Protein 4GWG (pdb70)

Foldseek 3Di:
DQFAAEEEDPDLLRLQLCLLLQVLPGEYEYQYPPRVVQVVSCVPVVPPTNYHYDRDLLRRLVNHDPLYHYEYADDEDPVVVVVVVVCLVNHDQRREYEYAYLYDLVVQLVCLVVVVVSRYHYKYKHWFQPNVCSNQAIQIQIEGGCSCCVSCVVSNQSSHFAPPVGGGNDDYFKHGSRNSVLNLLLQLLVLLLLLLVVLLVLCCCQAVVDALLRVLVLLVVLLVDQFVALSSPVSSVQSVDADPVRHRDPVVDQQAQDLDDSSVVNVVLCVVLVFCLQSSVLSNVVNVVSNCPVVVVVVVVPDDDADHDDDDSVLLNVLSSLLSVLLSLLNVQRSVLSSVSVCVVVVMDGPQLSSLSSCAGSHNGHGVNSNVSSVQCVVPVPDNTSCPRPVNVVSCVVNVVSLVVNVVRCNNSVRDDSSSVSSVVVVVVVPDPDDPCVVVQVVCLAPPVPFDDDPVGPPDGDHDPPD

B-factor: mean 16.36, std 8.29, range [5.84, 52.96]

Secondary structure (DSSP, 8-state):
--BSEEEE--SHHHHHHHHHHHHTT--EEEE-SSTHHHHHHHHTTTTTSS-EE-SSHHHHHHTBPSSPEEEE-S-SSHHHHHHHHHHGGG--TT-EEEE-S---HHHHHHHHHHHHHTT-EEEEEEEESHHHHHHH--EEEEEE-GGGHHHHHHHHHHHS-B-TTS-BSB---EETTHHHHHHHHHHHHHHHHHHHHHHHHHHHHHTS---HHHHHHHHHHHTTTTT-BHHHHHHHHHHH-B-TTSSBSGGGS-----SS-TTHHHHHHHHHHT---HHHHHHHHHHHHHH-HHHHHHHHTT--------S-HHHHHHHHHHHHHHHHHHHHHHHHHHHHHHHHHHT----HHHHHHHTSTT-TT-BHHHHHHHHHHHH-TT-S-GGGSHHHHHHHHHHHHHHHHHHHHHHHHT---HHHHHHHHHHHHHT-S--THHHHHHHHHHHH---EEETTEEEEEE-----

Sequence (467 aa):
AQADIALIGLAVMMGQNLLILNMNDHGFVVCAFNRTVSKVDDDFLANEAKGTKVVGAQSLKEMVSKLKKPRRIILLLVKAGQAVDDFIEKLVPLLDTGDIIIDGGNSEYRDTTRRCRDDLKAKGILFVGSGVSGGEEGARYGPSLMPGGNKEAWPHIKKTIFQGIAAKVGTGEPCCDWVGDEGAGHFVKMMVHNGIEYGDMQLICEAYHLMKDVLGMAQDEMAQAFEDWNKTELDSFLIEITANILKFQDTDGKHLLPKIRDSAGQKGTGKWTAISALEYYGVPVTLIGEAVFARCLSSLKDERIQASKKLKGPFQFDGDKKSFLEDIRKALYASKIISYAQGFMLLRQAATEEFGWTLNYGGIALMWRGGCIIRSVFLGKIKDAFDRNPELQNLLLDDFFKSSAVENCQDDSWRRRAVSSTGVQAGIPMPCFTTALSFYDGYRHEMLPASLIQAQRDYFGAHTYELLAKPGQFIHTNWT

Nearest PDB structures (foldseek):
  4gwg-assembly1_A  TM=1.002E+00  e=3.495E-80  Homo sapiens
  2iz0-assembly1_B  TM=9.664E-01  e=1.465E-52  Lactococcus lactis
  7cb5-assembly1_B  TM=9.583E-01  e=9.323E-52  Staphylococcus aureus subsp. aureus str. Newman
  2zyg-assembly1_A  TM=9.544E-01  e=8.640E-50  Klebsiella pneumoniae
  3fwn-assembly1_B  TM=9.057E-01  e=1.732E-50  Escherichia coli K-12

Structure (mmCIF, N/CA/C/O backbone):
data_4GWG
#
_entry.id   4GWG
#
_cell.length_a   87.280
_cell.length_b   87.280
_cell.length_c   130.892
_cell.angle_alpha   90.00
_cell.angle_beta   90.00
_cell.angle_gamma   90.00
#
_symmetry.space_group_name_H-M   'P 43 21 2'
#
loop_
_entity.id
_entity.type
_entity.pdbx_description
1 polymer '6-phosphogluconate dehydrogenase, decarboxylating'
2 non-polymer '2-(N-MORPHOLINO)-ETHANESULFONIC ACID'
3 water water
#
loop_
_atom_site.group_PDB
_atom_site.id
_atom_site.type_symbol
_atom_site.label_atom_id
_atom_site.label_alt_id
_atom_site.label_comp_id
_atom_site.label_asym_id
_atom_site.label_entity_id
_atom_site.label_seq_id
_atom_site.pdbx_PDB_ins_code
_atom_site.Cartn_x
_atom_site.Cartn_y
_atom_site.Cartn_z
_atom_site.occupancy
_atom_site.B_iso_or_equiv
_atom_site.auth_seq_id
_atom_site.auth_comp_id
_atom_site.auth_asym_id
_atom_site.auth_atom_id
_atom_site.pdbx_PDB_model_num
ATOM 1 N N . ALA A 1 3 ? 26.915 -22.511 21.409 1.00 40.82 1 ALA A N 1
ATOM 2 C CA . ALA A 1 3 ? 27.240 -21.110 21.173 1.00 29.11 1 ALA A CA 1
ATOM 3 C C . ALA A 1 3 ? 28.698 -20.819 21.513 1.00 31.54 1 ALA A C 1
ATOM 4 O O . ALA A 1 3 ? 29.049 -20.652 22.682 1.00 34.29 1 ALA A O 1
ATOM 6 N N . GLN A 1 4 ? 29.541 -20.754 20.487 1.00 26.19 2 GLN A N 1
ATOM 7 C CA . GLN A 1 4 ? 30.969 -20.551 20.682 1.00 30.30 2 GLN A CA 1
ATOM 8 C C . GLN A 1 4 ? 31.494 -19.275 20.019 1.00 21.71 2 GLN A C 1
ATOM 9 O O . GLN A 1 4 ? 32.580 -18.802 20.352 1.00 23.44 2 GLN A O 1
ATOM 15 N N . ALA A 1 5 ? 30.731 -18.709 19.086 1.00 20.22 3 ALA A N 1
ATOM 16 C CA . ALA A 1 5 ? 31.184 -17.498 18.411 1.00 15.47 3 ALA A CA 1
ATOM 17 C C . ALA A 1 5 ? 30.831 -16.258 19.220 1.00 13.90 3 ALA A C 1
ATOM 18 O O . ALA A 1 5 ? 29.734 -16.143 19.777 1.00 15.53 3 ALA A O 1
ATOM 20 N N . ASP A 1 6 ? 31.772 -15.325 19.283 1.00 12.85 4 ASP A N 1
ATOM 21 C CA . ASP A 1 6 ? 31.568 -14.078 20.006 1.00 13.73 4 ASP A CA 1
ATOM 22 C C . ASP A 1 6 ? 30.680 -13.094 19.246 1.00 15.57 4 ASP A C 1
ATOM 23 O O . ASP A 1 6 ? 29.970 -12.292 19.843 1.00 14.08 4 ASP A O 1
ATOM 28 N N . ILE A 1 7 ? 30.726 -13.161 17.921 1.00 12.43 5 ILE A N 1
ATOM 29 C CA . ILE A 1 7 ? 30.078 -12.161 17.095 1.00 11.48 5 ILE A CA 1
ATOM 30 C C . ILE A 1 7 ? 29.989 -12.722 15.685 1.00 9.81 5 ILE A C 1
ATOM 31 O O . ILE A 1 7 ? 30.754 -13.623 15.321 1.00 10.20 5 ILE A O 1
ATOM 36 N N . ALA A 1 8 ? 29.032 -12.224 14.911 1.00 8.94 6 ALA A N 1
ATOM 37 C CA . ALA A 1 8 ? 28.894 -12.614 13.516 1.00 9.37 6 ALA A CA 1
ATOM 38 C C . ALA A 1 8 ? 29.022 -11.389 12.642 1.00 9.47 6 ALA A C 1
ATOM 39 O O . ALA A 1 8 ? 28.736 -10.268 13.075 1.00 9.65 6 ALA A O 1
ATOM 41 N N . LEU A 1 9 ? 29.449 -11.597 11.403 1.00 9.01 7 LEU A N 1
ATOM 42 C CA . LEU A 1 9 ? 29.405 -10.539 10.408 1.00 9.00 7 LEU A CA 1
ATOM 43 C C . LEU A 1 9 ? 28.840 -11.075 9.097 1.00 9.63 7 LEU A C 1
ATOM 44 O O . LEU A 1 9 ? 29.270 -12.128 8.612 1.00 10.06 7 LEU A O 1
ATOM 49 N N . ILE A 1 10 ? 27.863 -10.350 8.558 1.00 9.02 8 ILE A N 1
ATOM 50 C CA . ILE A 1 10 ? 27.210 -10.677 7.296 1.00 10.01 8 ILE A CA 1
ATOM 51 C C . ILE A 1 10 ? 27.692 -9.713 6.234 1.00 10.06 8 ILE A C 1
ATOM 52 O O . ILE A 1 10 ? 27.592 -8.498 6.399 1.00 10.56 8 ILE A O 1
ATOM 57 N N . GLY A 1 11 ? 28.220 -10.249 5.136 1.00 10.40 9 GLY A N 1
ATOM 58 C CA . GLY A 1 11 ? 28.648 -9.430 4.014 1.00 11.70 9 GLY A CA 1
ATOM 59 C C . GLY A 1 11 ? 30.137 -9.584 3.800 1.00 12.21 9 GLY A C 1
ATOM 60 O O . GLY A 1 11 ? 30.939 -8.900 4.434 1.00 13.47 9 GLY A O 1
ATOM 61 N N . LEU A 1 12 ? 30.517 -10.498 2.908 1.00 10.38 10 LEU A N 1
ATOM 62 C CA . LEU A 1 12 ? 31.920 -10.851 2.744 1.00 12.54 10 LEU A CA 1
ATOM 63 C C . LEU A 1 12 ? 32.597 -10.203 1.541 1.00 14.71 10 LEU A C 1
ATOM 64 O O . LEU A 1 12 ? 33.415 -10.831 0.866 1.00 16.13 10 LEU A O 1
ATOM 69 N N . ALA A 1 13 ? 32.260 -8.945 1.277 1.00 12.78 11 ALA A N 1
ATOM 70 C CA . ALA A 1 13 ? 33.094 -8.124 0.409 1.00 14.47 11 ALA A CA 1
ATOM 71 C C . ALA A 1 13 ? 34.364 -7.823 1.195 1.00 16.57 11 ALA A C 1
ATOM 72 O O . ALA A 1 13 ? 34.529 -8.286 2.318 1.00 14.03 11 ALA A O 1
ATOM 74 N N . VAL A 1 14 ? 35.270 -7.046 0.623 1.00 18.27 12 VAL A N 1
ATOM 75 C CA . VAL A 1 14 ? 36.575 -6.880 1.244 1.00 16.99 12 VAL A CA 1
ATOM 76 C C . VAL A 1 14 ? 36.502 -6.208 2.622 1.00 14.78 12 VAL A C 1
ATOM 77 O O . VAL A 1 14 ? 37.190 -6.623 3.551 1.00 16.18 12 VAL A O 1
ATOM 81 N N A MET A 1 15 ? 35.661 -5.186 2.749 0.39 17.98 13 MET A N 1
ATOM 82 N N B MET A 1 15 ? 35.667 -5.180 2.744 0.61 17.99 13 MET A N 1
ATOM 83 C CA A MET A 1 15 ? 35.503 -4.497 4.031 0.39 14.91 13 MET A CA 1
ATOM 84 C CA B MET A 1 15 ? 35.501 -4.502 4.028 0.61 14.89 13 MET A CA 1
ATOM 85 C C A MET A 1 15 ? 35.093 -5.463 5.147 0.39 14.97 13 MET A C 1
ATOM 86 C C B MET A 1 15 ? 35.124 -5.495 5.130 0.61 14.97 13 MET A C 1
ATOM 87 O O A MET A 1 15 ? 35.674 -5.454 6.231 0.39 13.09 13 MET A O 1
ATOM 88 O O B MET A 1 15 ? 35.758 -5.533 6.185 0.61 13.08 13 MET A O 1
ATOM 97 N N . GLY A 1 16 ? 34.094 -6.298 4.876 1.00 14.13 14 GLY A N 1
ATOM 98 C CA . GLY A 1 16 ? 33.644 -7.284 5.849 1.00 13.22 14 GLY A CA 1
ATOM 99 C C . GLY A 1 16 ? 34.691 -8.336 6.176 1.00 11.96 14 GLY A C 1
ATOM 100 O O . GLY A 1 16 ? 34.929 -8.660 7.345 1.00 11.29 14 GLY A O 1
ATOM 101 N N . GLN A 1 17 ? 35.332 -8.879 5.143 1.00 12.57 15 GLN A N 1
ATOM 102 C CA . GLN A 1 17 ? 36.400 -9.843 5.361 1.00 13.96 15 GLN A CA 1
ATOM 103 C C . GLN A 1 17 ? 37.487 -9.259 6.255 1.00 13.62 15 GLN A C 1
ATOM 104 O O . GLN A 1 17 ? 37.965 -9.897 7.186 1.00 13.65 15 GLN A O 1
ATOM 110 N N . ASN A 1 18 ? 37.878 -8.026 5.962 1.00 14.66 16 ASN A N 1
ATOM 111 C CA . ASN A 1 18 ? 38.950 -7.399 6.719 1.00 15.27 16 ASN A CA 1
ATOM 112 C C . ASN A 1 18 ? 38.582 -7.125 8.178 1.00 11.61 16 ASN A C 1
ATOM 113 O O . ASN A 1 18 ? 39.400 -7.317 9.076 1.00 13.48 16 ASN A O 1
ATOM 118 N N . LEU A 1 19 ? 37.353 -6.682 8.416 1.00 12.26 17 LEU A N 1
ATOM 119 C CA A LEU A 1 19 ? 36.883 -6.473 9.783 0.65 12.31 17 LEU A CA 1
ATOM 120 C CA B LEU A 1 19 ? 36.897 -6.473 9.781 0.35 12.31 17 LEU A CA 1
ATOM 121 C C . LEU A 1 19 ? 36.854 -7.798 10.539 1.00 12.02 17 LEU A C 1
ATOM 122 O O . LEU A 1 19 ? 37.220 -7.863 11.709 1.00 10.94 17 LEU A O 1
ATOM 131 N N . ILE A 1 20 ? 36.412 -8.857 9.862 1.00 10.97 18 ILE A N 1
ATOM 132 C CA . ILE A 1 20 ? 36.426 -10.182 10.477 1.00 11.46 18 ILE A CA 1
ATOM 133 C C . ILE A 1 20 ? 37.840 -10.604 10.883 1.00 12.29 18 ILE A C 1
ATOM 134 O O . ILE A 1 20 ? 38.059 -11.059 12.004 1.00 11.55 18 ILE A O 1
ATOM 139 N N . LEU A 1 21 ? 38.797 -10.439 9.975 1.00 12.10 19 LEU A N 1
ATOM 140 C CA . LEU A 1 21 ? 40.179 -10.801 10.282 1.00 14.04 19 LEU A CA 1
ATOM 141 C C . LEU A 1 21 ? 40.755 -9.953 11.416 1.00 14.56 19 LEU A C 1
ATOM 142 O O . LEU A 1 21 ? 41.485 -10.451 12.264 1.00 13.73 19 LEU A O 1
ATOM 147 N N . ASN A 1 22 ? 40.392 -8.673 11.445 1.00 13.03 20 ASN A N 1
ATOM 148 C CA . ASN A 1 22 ? 40.790 -7.795 12.539 1.00 14.38 20 ASN A CA 1
ATOM 149 C C . ASN A 1 22 ? 40.264 -8.334 13.872 1.00 12.14 20 ASN A C 1
ATOM 150 O O . ASN A 1 22 ? 41.005 -8.480 14.843 1.00 12.76 20 ASN A O 1
ATOM 155 N N . MET A 1 23 ? 38.972 -8.643 13.924 1.00 10.78 21 MET A N 1
ATOM 156 C CA . MET A 1 23 ? 38.401 -9.201 15.141 1.00 11.29 21 MET A CA 1
ATOM 157 C C . MET A 1 23 ? 39.083 -10.512 15.536 1.00 12.70 21 MET A C 1
ATOM 158 O O . MET A 1 23 ? 39.351 -10.752 16.717 1.00 13.33 21 MET A O 1
ATOM 163 N N . ASN A 1 24 ? 39.350 -11.352 14.541 1.00 13.07 22 ASN A N 1
ATOM 164 C CA . ASN A 1 24 ? 40.085 -12.592 14.774 1.00 14.86 22 ASN A CA 1
ATOM 165 C C . ASN A 1 24 ? 41.467 -12.349 15.390 1.00 17.57 22 ASN A C 1
ATOM 166 O O . ASN A 1 24 ? 41.842 -13.030 16.345 1.00 16.74 22 ASN A O 1
ATOM 171 N N . ASP A 1 25 ? 42.211 -11.381 14.846 1.00 14.86 23 ASP A N 1
ATOM 172 C CA . ASP A 1 25 ? 43.529 -11.020 15.377 1.00 17.55 23 ASP A CA 1
ATOM 173 C C . ASP A 1 25 ? 43.440 -10.712 16.861 1.00 19.60 23 ASP A C 1
ATOM 174 O O . ASP A 1 25 ? 44.356 -11.019 17.628 1.00 25.26 23 ASP A O 1
ATOM 179 N N . HIS A 1 26 ? 42.354 -10.054 17.254 1.00 14.60 24 HIS A N 1
ATOM 180 C CA . HIS A 1 26 ? 42.161 -9.637 18.636 1.00 14.09 24 HIS A CA 1
ATOM 181 C C . HIS A 1 26 ? 41.564 -10.707 19.533 1.00 15.50 24 HIS A C 1
ATOM 182 O O . HIS A 1 26 ? 41.162 -10.426 20.664 1.00 19.47 24 HIS A O 1
ATOM 189 N N . GLY A 1 27 ? 41.492 -11.933 19.023 1.00 16.21 25 GLY A N 1
ATOM 190 C CA . GLY A 1 27 ? 41.151 -13.073 19.851 1.00 19.53 25 GLY A CA 1
ATOM 191 C C . GLY A 1 27 ? 39.678 -13.422 19.912 1.00 16.04 25 GLY A C 1
ATOM 192 O O . GLY A 1 27 ? 39.270 -14.279 20.695 1.00 23.67 25 GLY A O 1
ATOM 193 N N . PHE A 1 28 ? 38.873 -12.759 19.087 1.00 15.41 26 PHE A N 1
ATOM 194 C CA . PHE A 1 28 ? 37.446 -13.038 19.060 1.00 16.09 26 PHE A CA 1
ATOM 195 C C . PHE A 1 28 ? 37.121 -14.096 18.019 1.00 13.30 26 PHE A C 1
ATOM 196 O O . PHE A 1 28 ? 37.716 -14.116 16.946 1.00 14.91 26 PHE A O 1
ATOM 204 N N . VAL A 1 29 ? 36.178 -14.975 18.352 1.00 13.58 27 VAL A N 1
ATOM 205 C CA . VAL A 1 29 ? 35.703 -15.988 17.417 1.00 14.57 27 VAL A CA 1
ATOM 206 C C . VAL A 1 29 ? 34.544 -15.392 16.622 1.00 10.47 27 VAL A C 1
ATOM 207 O O . VAL A 1 29 ? 33.513 -15.018 17.187 1.00 12.95 27 VAL A O 1
ATOM 211 N N . VAL A 1 30 ? 34.727 -15.294 15.313 1.00 11.17 28 VAL A N 1
ATOM 212 C CA . VAL A 1 30 ? 33.746 -14.641 14.461 1.00 10.80 28 VAL A CA 1
ATOM 213 C C . VAL A 1 30 ? 33.059 -15.663 13.571 1.00 11.90 28 VAL A C 1
ATOM 214 O O . VAL A 1 30 ? 33.728 -16.520 12.971 1.00 11.75 28 VAL A O 1
ATOM 218 N N . CYS A 1 31 ? 31.736 -15.583 13.487 1.00 9.54 29 CYS A N 1
ATOM 219 C CA . CYS A 1 31 ? 30.999 -16.386 12.519 1.00 9.92 29 CYS A CA 1
ATOM 220 C C . CYS A 1 31 ? 30.753 -15.547 11.273 1.00 10.29 29 CYS A C 1
ATOM 221 O O . CYS A 1 31 ? 30.110 -14.496 11.345 1.00 10.26 29 CYS A O 1
ATOM 224 N N . ALA A 1 32 ? 31.282 -16.002 10.140 1.00 10.49 30 ALA A N 1
ATOM 225 C CA . ALA A 1 32 ? 31.110 -15.321 8.857 1.00 10.68 30 ALA A CA 1
ATOM 226 C C . ALA A 1 32 ? 29.878 -15.825 8.106 1.00 9.83 30 ALA A C 1
ATOM 227 O O . ALA A 1 32 ? 29.605 -17.031 8.086 1.00 11.86 30 ALA A O 1
ATOM 229 N N . PHE A 1 33 ? 29.141 -14.915 7.480 1.00 9.89 31 PHE A N 1
ATOM 230 C CA . PHE A 1 33 ? 27.997 -15.289 6.654 1.00 9.99 31 PHE A CA 1
ATOM 231 C C . PHE A 1 33 ? 27.896 -14.366 5.442 1.00 10.80 31 PHE A C 1
ATOM 232 O O . PHE A 1 33 ? 28.384 -13.233 5.461 1.00 11.13 31 PHE A O 1
ATOM 240 N N . ASN A 1 34 ? 27.280 -14.859 4.378 1.00 12.43 32 ASN A N 1
ATOM 241 C CA . ASN A 1 34 ? 27.088 -14.074 3.169 1.00 12.31 32 ASN A CA 1
ATOM 242 C C . ASN A 1 34 ? 25.855 -14.610 2.470 1.00 13.61 32 ASN A C 1
ATOM 243 O O . ASN A 1 34 ? 25.598 -15.813 2.513 1.00 13.61 32 ASN A O 1
ATOM 248 N N . ARG A 1 35 ? 25.089 -13.740 1.827 1.00 12.71 33 ARG A N 1
ATOM 249 C CA . ARG A 1 35 ? 23.840 -14.183 1.226 1.00 12.25 33 ARG A CA 1
ATOM 250 C C . ARG A 1 35 ? 24.078 -15.247 0.167 1.00 13.31 33 ARG A C 1
ATOM 251 O O . ARG A 1 35 ? 23.306 -16.199 0.056 1.00 13.91 33 ARG A O 1
ATOM 259 N N . THR A 1 36 ? 25.144 -15.078 -0.609 1.00 12.84 34 THR A N 1
ATOM 260 C CA . THR A 1 36 ? 25.624 -16.163 -1.463 1.00 12.30 34 THR A CA 1
ATOM 261 C C . THR A 1 36 ? 26.584 -16.977 -0.610 1.00 12.17 34 THR A C 1
ATOM 262 O O . THR A 1 36 ? 27.715 -16.564 -0.333 1.00 12.50 34 THR A O 1
ATOM 266 N N . VAL A 1 37 ? 26.111 -18.131 -0.161 1.00 14.54 35 VAL A N 1
ATOM 267 C CA . VAL A 1 37 ? 26.786 -18.849 0.910 1.00 13.22 35 VAL A CA 1
ATOM 268 C C . VAL A 1 37 ? 28.123 -19.467 0.492 1.00 12.74 35 VAL A C 1
ATOM 269 O O . VAL A 1 37 ? 28.997 -19.704 1.329 1.00 15.20 35 VAL A O 1
ATOM 273 N N . SER A 1 38 ? 28.286 -19.711 -0.808 1.00 14.63 36 SER A N 1
ATOM 274 C CA . SER A 1 38 ? 29.543 -20.250 -1.314 1.00 17.24 36 SER A CA 1
ATOM 275 C C . SER A 1 38 ? 30.716 -19.331 -0.967 1.00 14.69 36 SER A C 1
ATOM 276 O O . SER A 1 38 ? 31.858 -19.777 -0.851 1.00 15.91 36 SER A O 1
ATOM 279 N N . LYS A 1 39 ? 30.431 -18.042 -0.788 1.00 14.74 37 LYS A N 1
ATOM 280 C CA . LYS A 1 39 ? 31.479 -17.097 -0.442 1.00 13.94 37 LYS A CA 1
ATOM 281 C C . LYS A 1 39 ? 32.037 -17.373 0.955 1.00 12.70 37 LYS A C 1
ATOM 282 O O . LYS A 1 39 ? 33.194 -17.082 1.242 1.00 15.91 37 LYS A O 1
ATOM 288 N N . VAL A 1 40 ? 31.210 -17.947 1.826 1.00 14.11 38 VAL A N 1
ATOM 289 C CA . VAL A 1 40 ? 31.677 -18.338 3.151 1.00 15.44 38 VAL A CA 1
ATOM 290 C C . VAL A 1 40 ? 32.813 -19.368 3.050 1.00 10.92 38 VAL A C 1
ATOM 291 O O . VAL A 1 40 ? 33.881 -19.193 3.636 1.00 13.80 38 VAL A O 1
ATOM 295 N N . ASP A 1 41 ? 32.584 -20.447 2.306 1.00 14.80 39 ASP A N 1
ATOM 296 C CA A ASP A 1 41 ? 33.593 -21.483 2.105 0.53 14.07 39 ASP A CA 1
ATOM 297 C CA B ASP A 1 41 ? 33.619 -21.462 2.152 0.47 14.03 39 ASP A CA 1
ATOM 298 C C . ASP A 1 41 ? 34.856 -20.911 1.464 1.00 13.59 39 ASP A C 1
ATOM 299 O O . ASP A 1 41 ? 35.979 -21.275 1.828 1.00 14.82 39 ASP A O 1
ATOM 308 N N . ASP A 1 42 ? 34.661 -20.031 0.486 1.00 15.91 40 ASP A N 1
ATOM 309 C CA . ASP A 1 42 ? 35.790 -19.414 -0.206 1.00 15.12 40 ASP A CA 1
ATOM 310 C C . ASP A 1 42 ? 36.662 -18.646 0.785 1.00 15.27 40 ASP A C 1
ATOM 311 O O . ASP A 1 42 ? 37.882 -18.796 0.816 1.00 16.77 40 ASP A O 1
ATOM 316 N N . PHE A 1 43 ? 36.017 -17.837 1.616 1.00 14.54 41 PHE A N 1
ATOM 317 C CA . PHE A 1 43 ? 36.707 -17.043 2.625 1.00 16.53 41 PHE A CA 1
ATOM 318 C C . PHE A 1 43 ? 37.465 -17.945 3.607 1.00 14.15 41 PHE A C 1
ATOM 319 O O . PHE A 1 43 ? 38.649 -17.740 3.883 1.00 16.20 41 PHE A O 1
ATOM 327 N N . LEU A 1 44 ? 36.787 -18.967 4.123 1.00 13.97 42 LEU A N 1
ATOM 328 C CA . LEU A 1 44 ? 37.418 -19.891 5.053 1.00 15.86 42 LEU A CA 1
ATOM 329 C C . LEU A 1 44 ? 38.632 -20.607 4.445 1.00 19.07 42 LEU A C 1
ATOM 330 O O . LEU A 1 44 ? 39.605 -20.898 5.140 1.00 18.65 42 LEU A O 1
ATOM 335 N N . ALA A 1 45 ? 38.576 -20.870 3.142 1.00 15.03 43 ALA A N 1
ATOM 336 C CA . ALA A 1 45 ? 39.642 -21.606 2.467 1.00 20.23 43 ALA A CA 1
ATOM 337 C C . ALA A 1 45 ? 40.818 -20.715 2.094 1.00 22.74 43 ALA A C 1
ATOM 338 O O . ALA A 1 45 ? 41.921 -21.203 1.834 1.00 20.76 43 ALA A O 1
ATOM 340 N N . ASN A 1 46 ? 40.582 -19.408 2.065 1.00 18.69 44 ASN A N 1
ATOM 341 C CA . ASN A 1 46 ? 41.575 -18.469 1.558 1.00 19.48 44 ASN A CA 1
ATOM 342 C C . ASN A 1 46 ? 41.978 -17.405 2.576 1.00 18.73 44 ASN A C 1
ATOM 343 O O . ASN A 1 46 ? 42.848 -17.649 3.408 1.00 19.78 44 ASN A O 1
ATOM 348 N N . GLU A 1 47 ? 41.337 -16.242 2.526 1.00 19.29 45 GLU A N 1
ATOM 349 C CA . GLU A 1 47 ? 41.734 -15.127 3.387 1.00 20.50 45 GLU A CA 1
ATOM 350 C C . GLU A 1 47 ? 41.696 -15.473 4.879 1.00 19.99 45 GLU A C 1
ATOM 351 O O . GLU A 1 47 ? 42.472 -14.931 5.666 1.00 23.69 45 GLU A O 1
ATOM 357 N N . ALA A 1 48 ? 40.799 -16.375 5.269 1.00 18.06 46 ALA A N 1
ATOM 358 C CA . ALA A 1 48 ? 40.664 -16.741 6.675 1.00 17.51 46 ALA A CA 1
ATOM 359 C C . ALA A 1 48 ? 41.247 -18.115 6.995 1.00 18.78 46 ALA A C 1
ATOM 360 O O . ALA A 1 48 ? 41.017 -18.659 8.073 1.00 17.96 46 ALA A O 1
ATOM 362 N N . LYS A 1 49 ? 42.010 -18.674 6.062 1.00 21.03 47 LYS A N 1
ATOM 363 C CA . LYS A 1 49 ? 42.636 -19.963 6.312 1.00 25.61 47 LYS A CA 1
ATOM 364 C C . LYS A 1 49 ? 43.515 -19.879 7.557 1.00 19.59 47 LYS A C 1
ATOM 365 O O . LYS A 1 49 ? 44.281 -18.924 7.724 1.00 22.95 47 LYS A O 1
ATOM 371 N N . GLY A 1 50 ? 43.383 -20.867 8.434 1.00 23.06 48 GLY A N 1
ATOM 372 C CA . GLY A 1 50 ? 44.219 -20.957 9.616 1.00 22.08 48 GLY A CA 1
ATOM 373 C C . GLY A 1 50 ? 43.750 -20.149 10.813 1.00 30.07 48 GLY A C 1
ATOM 374 O O . GLY A 1 50 ? 44.376 -20.188 11.871 1.00 25.71 48 GLY A O 1
ATOM 375 N N . THR A 1 51 ? 42.645 -19.424 10.658 1.00 22.43 49 THR A N 1
ATOM 376 C CA . THR A 1 51 ? 42.149 -18.563 11.731 1.00 21.78 49 THR A CA 1
ATOM 377 C C . THR A 1 51 ? 41.105 -19.263 12.595 1.00 19.96 49 THR A C 1
ATOM 378 O O . THR A 1 51 ? 40.797 -20.437 12.384 1.00 22.89 49 THR A O 1
ATOM 382 N N . LYS A 1 52 ? 40.561 -18.532 13.567 1.00 18.91 50 LYS A N 1
ATOM 383 C CA . LYS A 1 52 ? 39.492 -19.035 14.425 1.00 16.41 50 LYS A CA 1
ATOM 384 C C . LYS A 1 52 ? 38.103 -18.773 13.837 1.00 10.98 50 LYS A C 1
ATOM 385 O O . LYS A 1 52 ? 37.089 -19.108 14.452 1.00 14.66 50 LYS A O 1
ATOM 391 N N . VAL A 1 53 ? 38.059 -18.188 12.649 1.00 13.20 51 VAL A N 1
ATOM 392 C CA . VAL A 1 53 ? 36.781 -17.845 12.032 1.00 14.53 51 VAL A CA 1
ATOM 393 C C . VAL A 1 53 ? 35.982 -19.108 11.726 1.00 14.94 51 VAL A C 1
ATOM 394 O O . VAL A 1 53 ? 36.537 -20.103 11.256 1.00 15.61 51 VAL A O 1
ATOM 398 N N . VAL A 1 54 ? 34.684 -19.075 12.003 1.00 11.70 52 VAL A N 1
ATOM 399 C CA . VAL A 1 54 ? 33.798 -20.185 11.667 1.00 13.26 52 VAL A CA 1
ATOM 400 C C . VAL A 1 54 ? 32.769 -19.678 10.666 1.00 13.00 52 VAL A C 1
ATOM 401 O O . VAL A 1 54 ? 32.573 -18.474 10.520 1.00 13.87 52 VAL A O 1
ATOM 405 N N . GLY A 1 55 ? 32.130 -20.584 9.946 1.00 12.80 53 GLY A N 1
ATOM 406 C CA . GLY A 1 55 ? 31.157 -20.183 8.952 1.00 10.73 53 GLY A CA 1
ATOM 407 C C . GLY A 1 55 ? 29.760 -20.626 9.300 1.00 12.96 53 GLY A C 1
ATOM 408 O O . GLY A 1 55 ? 29.551 -21.421 10.223 1.00 15.16 53 GLY A O 1
ATOM 409 N N . ALA A 1 56 ? 28.793 -20.105 8.565 1.00 12.31 54 ALA A N 1
ATOM 410 C CA . ALA A 1 56 ? 27.426 -20.581 8.685 1.00 11.21 54 ALA A CA 1
ATOM 411 C C . ALA A 1 56 ? 26.848 -20.690 7.297 1.00 12.31 54 ALA A C 1
ATOM 412 O O . ALA A 1 56 ? 27.246 -19.954 6.404 1.00 13.45 54 ALA A O 1
ATOM 414 N N . GLN A 1 57 ? 25.900 -21.602 7.122 1.00 12.53 55 GLN A N 1
ATOM 415 C CA . GLN A 1 57 ? 25.299 -21.837 5.815 1.00 12.96 55 GLN A CA 1
ATOM 416 C C . GLN A 1 57 ? 23.877 -21.278 5.708 1.00 14.44 55 GLN A C 1
ATOM 417 O O . GLN A 1 57 ? 23.257 -21.332 4.650 1.00 15.12 55 GLN A O 1
ATOM 423 N N . SER A 1 58 ? 23.366 -20.734 6.810 1.00 13.11 56 SER A N 1
ATOM 424 C CA . SER A 1 58 ? 22.066 -20.074 6.812 1.00 12.97 56 SER A CA 1
ATOM 425 C C . SER A 1 58 ? 22.042 -19.095 7.971 1.00 11.18 56 SER A C 1
ATOM 426 O O . SER A 1 58 ? 22.833 -19.219 8.902 1.00 11.49 56 SER A O 1
ATOM 429 N N . LEU A 1 59 ? 21.117 -18.142 7.927 1.00 11.01 57 LEU A N 1
ATOM 430 C CA . LEU A 1 59 ? 20.955 -17.202 9.034 1.00 11.59 57 LEU A CA 1
ATOM 431 C C . LEU A 1 59 ? 20.608 -17.903 10.339 1.00 10.19 57 LEU A C 1
ATOM 432 O O . LEU A 1 59 ? 21.140 -17.558 11.390 1.00 11.67 57 LEU A O 1
ATOM 437 N N . LYS A 1 60 ? 19.727 -18.899 10.273 1.00 12.47 58 LYS A N 1
ATOM 438 C CA . LYS A 1 60 ? 19.359 -19.624 11.480 1.00 14.10 58 LYS A CA 1
ATOM 439 C C . LYS A 1 60 ? 20.580 -20.300 12.111 1.00 11.99 58 LYS A C 1
ATOM 440 O O . LYS A 1 60 ? 20.774 -20.268 13.328 1.00 12.88 58 LYS A O 1
ATOM 446 N N . GLU A 1 61 ? 21.417 -20.915 11.283 1.00 12.60 59 GLU A N 1
ATOM 447 C CA . GLU A 1 61 ? 22.628 -21.537 11.798 1.00 12.36 59 GLU A CA 1
ATOM 448 C C . GLU A 1 61 ? 23.569 -20.493 12.405 1.00 11.21 59 GLU A C 1
ATOM 449 O O . GLU A 1 61 ? 24.129 -20.694 13.480 1.00 13.00 59 GLU A O 1
ATOM 455 N N . MET A 1 62 ? 23.738 -19.376 11.702 1.00 11.10 60 MET A N 1
ATOM 456 C CA . MET A 1 62 ? 24.584 -18.300 12.200 1.00 12.12 60 MET A CA 1
ATOM 457 C C . MET A 1 62 ? 24.128 -17.846 13.588 1.00 11.44 60 MET A C 1
ATOM 458 O O . MET A 1 62 ? 24.928 -17.758 14.518 1.00 11.76 60 MET A O 1
ATOM 463 N N . VAL A 1 63 ? 22.839 -17.569 13.715 1.00 10.38 61 VAL A N 1
ATOM 464 C CA . VAL A 1 63 ? 22.279 -17.149 14.989 1.00 12.84 61 VAL A CA 1
ATOM 465 C C . VAL A 1 63 ? 22.551 -18.173 16.087 1.00 12.28 61 VAL A C 1
ATOM 466 O O . VAL A 1 63 ? 22.885 -17.805 17.214 1.00 13.54 61 VAL A O 1
ATOM 470 N N . SER A 1 64 ? 22.433 -19.456 15.744 1.00 12.47 62 SER A N 1
ATOM 471 C CA . SER A 1 64 ? 22.584 -20.522 16.733 1.00 15.40 62 SER A CA 1
ATOM 472 C C . SER A 1 64 ? 23.993 -20.578 17.321 1.00 13.19 62 SER A C 1
ATOM 473 O O . SER A 1 64 ? 24.176 -21.013 18.459 1.00 17.35 62 SER A O 1
ATOM 476 N N . LYS A 1 65 ? 24.985 -20.131 16.557 1.00 12.16 63 LYS A N 1
ATOM 477 C CA . LYS A 1 65 ? 26.375 -20.205 16.995 1.00 14.04 63 LYS A CA 1
ATOM 478 C C . LYS A 1 65 ? 26.792 -19.063 17.925 1.00 13.10 63 LYS A C 1
ATOM 479 O O . LYS A 1 65 ? 27.901 -19.067 18.447 1.00 15.87 63 LYS A O 1
ATOM 485 N N . LEU A 1 66 ? 25.910 -18.090 18.135 1.00 13.74 64 LEU A N 1
ATOM 486 C CA . LEU A 1 66 ? 26.306 -16.867 18.830 1.00 14.39 64 LEU A CA 1
ATOM 487 C C . LEU A 1 66 ? 26.027 -16.871 20.322 1.00 15.59 64 LEU A C 1
ATOM 488 O O . LEU A 1 66 ? 24.934 -17.226 20.762 1.00 16.50 64 LEU A O 1
ATOM 493 N N . LYS A 1 67 ? 27.017 -16.439 21.093 1.00 15.10 65 LYS A N 1
ATOM 494 C CA . LYS A 1 67 ? 26.833 -16.230 22.526 1.00 16.87 65 LYS A CA 1
ATOM 495 C C . LYS A 1 67 ? 25.867 -15.076 22.777 1.00 20.74 65 LYS A C 1
ATOM 496 O O . LYS A 1 67 ? 25.934 -14.048 22.108 1.00 19.48 65 LYS A O 1
ATOM 502 N N . LYS A 1 68 ? 24.974 -15.240 23.746 1.00 18.74 66 LYS A N 1
ATOM 503 C CA . LYS A 1 68 ? 24.005 -14.195 24.063 1.00 19.08 66 LYS A CA 1
ATOM 504 C C . LYS A 1 68 ? 24.571 -13.177 25.052 1.00 19.93 66 LYS A C 1
ATOM 505 O O . LYS A 1 68 ? 25.375 -13.531 25.914 1.00 24.64 66 LYS A O 1
ATOM 511 N N . PRO A 1 69 ? 24.173 -11.897 24.916 1.00 16.17 67 PRO A N 1
ATOM 512 C CA . PRO A 1 69 ? 23.303 -11.387 23.848 1.00 15.32 67 PRO A CA 1
ATOM 513 C C . PRO A 1 69 ? 24.006 -11.439 22.498 1.00 13.65 67 PRO A C 1
ATOM 514 O O . PRO A 1 69 ? 25.174 -11.065 22.369 1.00 14.85 67 PRO A O 1
ATOM 518 N N . ARG A 1 70 ? 23.286 -11.920 21.496 1.00 12.01 68 ARG A N 1
ATOM 519 C CA . ARG A 1 70 ? 23.875 -12.130 20.184 1.00 10.86 68 ARG A CA 1
ATOM 520 C C . ARG A 1 70 ? 24.248 -10.810 19.532 1.00 10.85 68 ARG A C 1
ATOM 521 O O . ARG A 1 70 ? 23.505 -9.839 19.630 1.00 12.12 68 ARG A O 1
ATOM 529 N N . ARG A 1 71 ? 25.406 -10.787 18.881 1.00 10.52 69 ARG A N 1
ATOM 530 C CA . ARG A 1 71 ? 25.898 -9.590 18.207 1.00 10.15 69 ARG A CA 1
ATOM 531 C C . ARG A 1 71 ? 26.139 -9.909 16.743 1.00 10.10 69 ARG A C 1
ATOM 532 O O . ARG A 1 71 ? 26.937 -10.797 16.416 1.00 10.32 69 ARG A O 1
ATOM 540 N N . ILE A 1 72 ? 25.432 -9.200 15.870 1.00 9.51 70 ILE A N 1
ATOM 541 C CA . ILE A 1 72 ? 25.520 -9.437 14.437 1.00 9.34 70 ILE A CA 1
ATOM 542 C C . ILE A 1 72 ? 25.834 -8.138 13.719 1.00 8.65 70 ILE A C 1
ATOM 543 O O . ILE A 1 72 ? 25.049 -7.187 13.787 1.00 9.83 70 ILE A O 1
ATOM 548 N N . ILE A 1 73 ? 26.978 -8.095 13.043 1.00 8.78 71 ILE A N 1
ATOM 549 C CA . ILE A 1 73 ? 27.338 -6.952 12.213 1.00 8.81 71 ILE A CA 1
ATOM 550 C C . ILE A 1 73 ? 26.847 -7.153 10.780 1.00 9.85 71 ILE A C 1
ATOM 551 O O . ILE A 1 73 ? 27.042 -8.228 10.189 1.00 9.30 71 ILE A O 1
ATOM 556 N N . LEU A 1 74 ? 26.175 -6.136 10.244 1.00 8.92 72 LEU A N 1
ATOM 557 C CA . LEU A 1 74 ? 25.825 -6.086 8.825 1.00 8.35 72 LEU A CA 1
ATOM 558 C C . LEU A 1 74 ? 26.796 -5.188 8.081 1.00 10.91 72 LEU A C 1
ATOM 559 O O . LEU A 1 74 ? 26.987 -4.022 8.437 1.00 10.14 72 LEU A O 1
ATOM 564 N N . LEU A 1 75 ? 27.429 -5.740 7.051 1.00 10.79 73 LEU A N 1
ATOM 565 C CA A LEU A 1 75 ? 28.298 -4.970 6.172 0.43 12.43 73 LEU A CA 1
ATOM 566 C CA B LEU A 1 75 ? 28.304 -4.969 6.173 0.57 12.41 73 LEU A CA 1
ATOM 567 C C . LEU A 1 75 ? 27.912 -5.279 4.735 1.00 13.05 73 LEU A C 1
ATOM 568 O O . LEU A 1 75 ? 28.670 -5.905 3.987 1.00 13.74 73 LEU A O 1
ATOM 577 N N . VAL A 1 76 ? 26.712 -4.851 4.378 1.00 12.07 74 VAL A N 1
ATOM 578 C CA . VAL A 1 76 ? 26.137 -5.102 3.060 1.00 12.17 74 VAL A CA 1
ATOM 579 C C . VAL A 1 76 ? 25.807 -3.770 2.405 1.00 15.72 74 VAL A C 1
ATOM 580 O O . VAL A 1 76 ? 25.999 -2.710 3.009 1.00 14.85 74 VAL A O 1
ATOM 584 N N . LYS A 1 77 ? 25.315 -3.816 1.172 1.00 14.91 75 LYS A N 1
ATOM 585 C CA . LYS A 1 77 ? 25.038 -2.589 0.441 1.00 13.78 75 LYS A CA 1
ATOM 586 C C . LYS A 1 77 ? 23.960 -1.781 1.148 1.00 15.58 75 LYS A C 1
ATOM 587 O O . LYS A 1 77 ? 22.927 -2.319 1.551 1.00 13.84 75 LYS A O 1
ATOM 593 N N . ALA A 1 78 ? 24.203 -0.482 1.303 1.00 13.28 76 ALA A N 1
ATOM 594 C CA . ALA A 1 78 ? 23.247 0.372 1.996 1.00 12.79 76 ALA A CA 1
ATOM 595 C C . ALA A 1 78 ? 21.897 0.375 1.306 1.00 15.26 76 ALA A C 1
ATOM 596 O O . ALA A 1 78 ? 21.808 0.300 0.074 1.00 15.95 76 ALA A O 1
ATOM 598 N N . GLY A 1 79 ? 20.841 0.466 2.102 1.00 14.40 77 GLY A N 1
ATOM 599 C CA . GLY A 1 79 ? 19.502 0.566 1.570 1.00 16.38 77 GLY A CA 1
ATOM 600 C C . GLY A 1 79 ? 18.683 -0.669 1.862 1.00 17.22 77 GLY A C 1
ATOM 601 O O . GLY A 1 79 ? 18.663 -1.176 2.989 1.00 15.61 77 GLY A O 1
ATOM 602 N N . GLN A 1 80 ? 18.016 -1.174 0.833 1.00 19.07 78 GLN A N 1
ATOM 603 C CA . GLN A 1 80 ? 17.086 -2.275 1.019 1.00 18.52 78 GLN A CA 1
ATOM 604 C C . GLN A 1 80 ? 17.764 -3.553 1.518 1.00 16.01 78 GLN A C 1
ATOM 605 O O . GLN A 1 80 ? 17.151 -4.330 2.247 1.00 16.77 78 GLN A O 1
ATOM 611 N N . ALA A 1 81 ? 19.019 -3.782 1.150 1.00 13.71 79 ALA A N 1
ATOM 612 C CA . ALA A 1 81 ? 19.684 -5.001 1.596 1.00 12.29 79 ALA A CA 1
ATOM 613 C C . ALA A 1 81 ? 19.809 -5.048 3.120 1.00 11.81 79 ALA A C 1
ATOM 614 O O . ALA A 1 81 ? 19.766 -6.120 3.720 1.00 13.64 79 ALA A O 1
ATOM 616 N N . VAL A 1 82 ? 19.984 -3.882 3.738 1.00 12.75 80 VAL A N 1
ATOM 617 C CA . VAL A 1 82 ? 20.072 -3.797 5.190 1.00 11.42 80 VAL A CA 1
ATOM 618 C C . VAL A 1 82 ? 18.720 -4.111 5.825 1.00 9.85 80 VAL A C 1
ATOM 619 O O . VAL A 1 82 ? 18.627 -4.956 6.717 1.00 11.14 80 VAL A O 1
ATOM 623 N N . ASP A 1 83 ? 17.665 -3.457 5.353 1.00 11.20 81 ASP A N 1
ATOM 624 C CA . ASP A 1 83 ? 16.332 -3.724 5.880 1.00 11.95 81 ASP A CA 1
ATOM 625 C C . ASP A 1 83 ? 15.908 -5.172 5.649 1.00 13.24 81 ASP A C 1
ATOM 626 O O . ASP A 1 83 ? 15.267 -5.780 6.503 1.00 12.47 81 ASP A O 1
ATOM 631 N N . ASP A 1 84 ? 16.272 -5.730 4.502 1.00 12.47 82 ASP A N 1
ATOM 632 C CA . ASP A 1 84 ? 15.899 -7.111 4.224 1.00 14.74 82 ASP A CA 1
ATOM 633 C C . ASP A 1 84 ? 16.584 -8.088 5.187 1.00 13.44 82 ASP A C 1
ATOM 634 O O . ASP A 1 84 ? 15.956 -9.033 5.671 1.00 12.43 82 ASP A O 1
ATOM 639 N N . PHE A 1 85 ? 17.861 -7.874 5.482 1.00 10.26 83 PHE A N 1
ATOM 640 C CA . PHE A 1 85 ? 18.517 -8.705 6.484 1.00 10.41 83 PHE A CA 1
ATOM 641 C C . PHE A 1 85 ? 17.937 -8.509 7.885 1.00 11.14 83 PHE A C 1
ATOM 642 O O . PHE A 1 85 ? 17.779 -9.476 8.635 1.00 11.59 83 PHE A O 1
ATOM 650 N N . ILE A 1 86 ? 17.614 -7.268 8.241 1.00 10.42 84 ILE A N 1
ATOM 651 C CA . ILE A 1 86 ? 16.957 -7.025 9.522 1.00 11.24 84 ILE A CA 1
ATOM 652 C C . ILE A 1 86 ? 15.647 -7.808 9.607 1.00 10.98 84 ILE A C 1
ATOM 653 O O . ILE A 1 86 ? 15.381 -8.490 10.603 1.00 11.26 84 ILE A O 1
ATOM 658 N N . GLU A 1 87 ? 14.841 -7.726 8.553 1.00 11.27 85 GLU A N 1
ATOM 659 C CA . GLU A 1 87 ? 13.559 -8.416 8.535 1.00 11.53 85 GLU A CA 1
ATOM 660 C C . GLU A 1 87 ? 13.718 -9.928 8.698 1.00 12.56 85 GLU A C 1
ATOM 661 O O . GLU A 1 87 ? 12.936 -10.561 9.403 1.00 13.68 85 GLU A O 1
ATOM 667 N N . LYS A 1 88 ? 14.741 -10.503 8.073 1.00 10.91 86 LYS A N 1
ATOM 668 C CA . LYS A 1 88 ? 14.991 -11.932 8.204 1.00 11.29 86 LYS A CA 1
ATOM 669 C C . LYS A 1 88 ? 15.543 -12.305 9.576 1.00 12.66 86 LYS A C 1
ATOM 670 O O . LYS A 1 88 ? 15.303 -13.401 10.075 1.00 14.04 86 LYS A O 1
ATOM 676 N N . LEU A 1 89 ? 16.295 -11.399 10.189 1.00 10.95 87 LEU A N 1
ATOM 677 C CA . LEU A 1 89 ? 16.914 -11.686 11.475 1.00 11.84 87 LEU A CA 1
ATOM 678 C C . LEU A 1 89 ? 15.957 -11.609 12.653 1.00 11.44 87 LEU A C 1
ATOM 679 O O . LEU A 1 89 ? 16.027 -12.433 13.558 1.00 12.62 87 LEU A O 1
ATOM 684 N N . VAL A 1 90 ? 15.080 -10.610 12.663 1.00 12.16 88 VAL A N 1
ATOM 685 C CA . VAL A 1 90 ? 14.226 -10.391 13.830 1.00 13.40 88 VAL A CA 1
ATOM 686 C C . VAL A 1 90 ? 13.525 -11.662 14.366 1.00 13.86 88 VAL A C 1
ATOM 687 O O . VAL A 1 90 ? 13.599 -11.943 15.563 1.00 14.50 88 VAL A O 1
ATOM 691 N N . PRO A 1 91 ? 12.869 -12.444 13.488 1.00 12.85 89 PRO A N 1
ATOM 692 C CA . PRO A 1 91 ? 12.165 -13.645 13.976 1.00 13.78 89 PRO A CA 1
ATOM 693 C C . PRO A 1 91 ? 13.101 -14.689 14.584 1.00 14.44 89 PRO A C 1
ATOM 694 O O . PRO A 1 91 ? 12.652 -15.567 15.327 1.00 18.01 89 PRO A O 1
ATOM 698 N N . LEU A 1 92 ? 14.387 -14.601 14.264 1.00 12.08 90 LEU A N 1
ATOM 699 C CA . LEU A 1 92 ? 15.364 -15.572 14.737 1.00 13.31 90 LEU A CA 1
ATOM 700 C C . LEU A 1 92 ? 15.988 -15.182 16.062 1.00 12.95 90 LEU A C 1
ATOM 701 O O . LEU A 1 92 ? 16.645 -15.998 16.701 1.00 14.62 90 LEU A O 1
ATOM 706 N N . LEU A 1 93 ? 15.803 -13.930 16.473 1.00 12.06 91 LEU A N 1
ATOM 707 C CA . LEU A 1 93 ? 16.535 -13.411 17.620 1.00 13.19 91 LEU A CA 1
ATOM 708 C C . LEU A 1 93 ? 15.719 -13.407 18.902 1.00 12.82 91 LEU A C 1
ATOM 709 O O . LEU A 1 93 ? 14.497 -13.546 18.874 1.00 15.51 91 LEU A O 1
ATOM 714 N N . ASP A 1 94 ? 16.407 -13.212 20.018 1.00 13.67 92 ASP A N 1
ATOM 715 C CA . ASP A 1 94 ? 15.751 -13.062 21.312 1.00 16.33 92 ASP A CA 1
ATOM 716 C C . ASP A 1 94 ? 15.821 -11.611 21.774 1.00 16.19 92 ASP A C 1
ATOM 717 O O . ASP A 1 94 ? 16.656 -10.828 21.307 1.00 13.51 92 ASP A O 1
ATOM 722 N N . THR A 1 95 ? 14.943 -11.253 22.703 1.00 14.82 93 THR A N 1
ATOM 723 C CA . THR A 1 95 ? 14.980 -9.938 23.315 1.00 13.89 93 THR A CA 1
ATOM 724 C C . THR A 1 95 ? 16.378 -9.664 23.847 1.00 12.82 93 THR A C 1
ATOM 725 O O . THR A 1 95 ? 16.982 -10.511 24.512 1.00 14.66 93 THR A O 1
ATOM 729 N N . GLY A 1 96 ? 16.906 -8.489 23.518 1.00 12.52 94 GLY A N 1
ATOM 730 C CA . GLY A 1 96 ? 18.222 -8.099 23.987 1.00 13.33 94 GLY A CA 1
ATOM 731 C C . GLY A 1 96 ? 19.357 -8.374 23.010 1.00 10.76 94 GLY A C 1
ATOM 732 O O . GLY A 1 96 ? 20.477 -7.927 23.223 1.00 12.36 94 GLY A O 1
ATOM 733 N N . ASP A 1 97 ? 19.077 -9.120 21.943 1.00 11.45 95 ASP A N 1
ATOM 734 C CA . ASP A 1 97 ? 20.088 -9.347 20.912 1.00 11.15 95 ASP A CA 1
ATOM 735 C C . ASP A 1 97 ? 20.346 -8.043 20.156 1.00 11.17 95 ASP A C 1
ATOM 736 O O . ASP A 1 97 ? 19.529 -7.110 20.187 1.00 11.23 95 ASP A O 1
ATOM 741 N N . ILE A 1 98 ? 21.495 -7.990 19.490 1.00 10.30 96 ILE A N 1
ATOM 742 C CA . ILE A 1 98 ? 22.049 -6.750 18.956 1.00 8.59 96 ILE A CA 1
ATOM 743 C C . ILE A 1 98 ? 22.400 -6.876 17.473 1.00 7.96 96 ILE A C 1
ATOM 744 O O . ILE A 1 98 ? 23.122 -7.797 17.075 1.00 9.63 96 ILE A O 1
ATOM 749 N N . ILE A 1 99 ? 21.895 -5.944 16.668 1.00 8.64 97 ILE A N 1
ATOM 750 C CA . ILE A 1 99 ? 22.281 -5.833 15.264 1.00 9.32 97 ILE A CA 1
ATOM 751 C C . ILE A 1 99 ? 23.042 -4.522 15.082 1.00 8.87 97 ILE A C 1
ATOM 752 O O . ILE A 1 99 ? 22.582 -3.471 15.540 1.00 8.99 97 ILE A O 1
ATOM 757 N N . ILE A 1 100 ? 24.211 -4.604 14.446 1.00 8.86 98 ILE A N 1
ATOM 758 C CA . ILE A 1 100 ? 25.046 -3.439 14.179 1.00 8.08 98 ILE A CA 1
ATOM 759 C C . ILE A 1 100 ? 25.194 -3.253 12.674 1.00 8.40 98 ILE A C 1
ATOM 760 O O . ILE A 1 100 ? 25.804 -4.090 11.998 1.00 10.57 98 ILE A O 1
ATOM 765 N N . ASP A 1 101 ? 24.643 -2.168 12.143 1.00 8.75 99 ASP A N 1
ATOM 766 C CA . ASP A 1 101 ? 24.854 -1.818 10.740 1.00 8.80 99 ASP A CA 1
ATOM 767 C C . ASP A 1 101 ? 26.108 -0.959 10.616 1.00 8.70 99 ASP A C 1
ATOM 768 O O . ASP A 1 101 ? 26.115 0.200 11.035 1.00 7.71 99 ASP A O 1
ATOM 773 N N . GLY A 1 102 ? 27.171 -1.527 10.053 1.00 8.67 100 GLY A N 1
ATOM 774 C CA . GLY A 1 102 ? 28.404 -0.800 9.821 1.00 9.85 100 GLY A CA 1
ATOM 775 C C . GLY A 1 102 ? 28.559 -0.292 8.406 1.00 10.45 100 GLY A C 1
ATOM 776 O O . GLY A 1 102 ? 29.632 0.181 8.038 1.00 12.43 100 GLY A O 1
ATOM 777 N N . GLY A 1 103 ? 27.498 -0.374 7.612 1.00 10.36 101 GLY A N 1
ATOM 778 C CA . GLY A 1 103 ? 27.548 0.131 6.249 1.00 11.90 101 GLY A CA 1
ATOM 779 C C . GLY A 1 103 ? 27.420 1.639 6.169 1.00 12.58 101 GLY A C 1
ATOM 780 O O . GLY A 1 103 ? 27.244 2.319 7.179 1.00 12.30 101 GLY A O 1
ATOM 781 N N . ASN A 1 104 ? 27.528 2.169 4.953 1.00 15.78 102 ASN A N 1
ATOM 782 C CA . ASN A 1 104 ? 27.422 3.606 4.738 1.00 18.46 102 ASN A CA 1
ATOM 783 C C . ASN A 1 104 ? 25.960 3.995 4.589 1.00 20.22 102 ASN A C 1
ATOM 784 O O . ASN A 1 104 ? 25.513 4.465 3.538 1.00 16.68 102 ASN A O 1
ATOM 789 N N . SER A 1 105 ? 25.211 3.782 5.661 1.00 15.06 103 SER A N 1
ATOM 790 C CA . SER A 1 105 ? 23.779 4.003 5.636 1.00 13.19 103 SER A CA 1
ATOM 791 C C . SER A 1 105 ? 23.400 5.458 5.911 1.00 12.13 103 SER A C 1
ATOM 792 O O . SER A 1 105 ? 24.141 6.211 6.549 1.00 15.14 103 SER A O 1
ATOM 795 N N . GLU A 1 106 ? 22.251 5.860 5.387 1.00 10.99 104 GLU A N 1
ATOM 796 C CA . GLU A 1 106 ? 21.740 7.203 5.598 1.00 10.57 104 GLU A CA 1
ATOM 797 C C . GLU A 1 106 ? 21.185 7.308 7.011 1.00 10.71 104 GLU A C 1
ATOM 798 O O . GLU A 1 106 ? 20.478 6.411 7.484 1.00 10.26 104 GLU A O 1
ATOM 804 N N . TYR A 1 107 ? 21.526 8.384 7.705 1.00 9.34 105 TYR A N 1
ATOM 805 C CA . TYR A 1 107 ? 21.247 8.444 9.136 1.00 9.06 105 TYR A CA 1
ATOM 806 C C . TYR A 1 107 ? 19.756 8.379 9.472 1.00 9.55 105 TYR A C 1
ATOM 807 O O . TYR A 1 107 ? 19.384 7.885 10.530 1.00 9.91 105 TYR A O 1
ATOM 816 N N . ARG A 1 108 ? 18.891 8.868 8.589 1.00 9.42 106 ARG A N 1
ATOM 817 C CA . ARG A 1 108 ? 17.463 8.786 8.880 1.00 10.74 106 ARG A CA 1
ATOM 818 C C . ARG A 1 108 ? 16.976 7.340 8.869 1.00 9.48 106 ARG A C 1
ATOM 819 O O . ARG A 1 108 ? 16.057 6.987 9.608 1.00 10.52 106 ARG A O 1
ATOM 827 N N . ASP A 1 109 ? 17.576 6.510 8.018 1.00 10.22 107 ASP A N 1
ATOM 828 C CA . ASP A 1 109 ? 17.246 5.088 8.012 1.00 10.52 107 ASP A CA 1
ATOM 829 C C . ASP A 1 109 ? 17.694 4.466 9.330 1.00 10.09 107 ASP A C 1
ATOM 830 O O . ASP A 1 109 ? 16.984 3.649 9.922 1.00 9.46 107 ASP A O 1
ATOM 835 N N . THR A 1 110 ? 18.869 4.864 9.801 1.00 8.78 108 THR A N 1
ATOM 836 C CA . THR A 1 110 ? 19.381 4.353 11.068 1.00 8.93 108 THR A CA 1
ATOM 837 C C . THR A 1 110 ? 18.475 4.725 12.237 1.00 9.46 108 THR A C 1
ATOM 838 O O . THR A 1 110 ? 18.166 3.897 13.099 1.00 9.37 108 THR A O 1
ATOM 842 N N . THR A 1 111 ? 18.017 5.968 12.251 1.00 8.90 109 THR A N 1
ATOM 843 C CA . THR A 1 111 ? 17.087 6.394 13.283 1.00 9.64 109 THR A CA 1
ATOM 844 C C . THR A 1 111 ? 15.793 5.577 13.273 1.00 9.24 109 THR A C 1
ATOM 845 O O . THR A 1 111 ? 15.340 5.119 14.325 1.00 10.19 109 THR A O 1
ATOM 849 N N . ARG A 1 112 ? 15.221 5.400 12.082 1.00 10.04 110 ARG A N 1
ATOM 850 C CA . ARG A 1 112 ? 14.037 4.567 11.911 1.00 10.36 110 ARG A CA 1
ATOM 851 C C . ARG A 1 112 ? 14.240 3.154 12.436 1.00 11.60 110 ARG A C 1
ATOM 852 O O . ARG A 1 112 ? 13.429 2.652 13.212 1.00 11.33 110 ARG A O 1
ATOM 860 N N . ARG A 1 113 ? 15.326 2.515 12.017 1.00 10.35 111 ARG A N 1
ATOM 861 C CA . ARG A 1 113 ? 15.597 1.140 12.421 1.00 9.89 111 ARG A CA 1
ATOM 862 C C . ARG A 1 113 ? 15.804 1.048 13.926 1.00 8.51 111 ARG A C 1
ATOM 863 O O . ARG A 1 113 ? 15.330 0.118 14.574 1.00 10.31 111 ARG A O 1
ATOM 871 N N . CYS A 1 114 ? 16.508 2.017 14.490 1.00 9.65 112 CYS A N 1
ATOM 872 C CA . CYS A 1 114 ? 16.760 2.007 15.917 1.00 8.84 112 CYS A CA 1
ATOM 873 C C . CYS A 1 114 ? 15.453 2.029 16.701 1.00 9.94 112 CYS A C 1
ATOM 874 O O . CYS A 1 114 ? 15.248 1.214 17.601 1.00 10.29 112 CYS A O 1
ATOM 877 N N . ARG A 1 115 ? 14.564 2.945 16.340 1.00 10.18 113 ARG A N 1
ATOM 878 C CA . ARG A 1 115 ? 13.280 3.068 17.018 1.00 11.94 113 ARG A CA 1
ATOM 879 C C . ARG A 1 115 ? 12.401 1.840 16.818 1.00 11.10 113 ARG A C 1
ATOM 880 O O . ARG A 1 115 ? 11.796 1.344 17.770 1.00 12.11 113 ARG A O 1
ATOM 888 N N . ASP A 1 116 ? 12.324 1.346 15.588 1.00 10.73 114 ASP A N 1
ATOM 889 C CA A ASP A 1 116 ? 11.446 0.221 15.307 0.59 11.30 114 ASP A CA 1
ATOM 890 C CA B ASP A 1 116 ? 11.470 0.201 15.269 0.41 11.34 114 ASP A CA 1
ATOM 891 C C . ASP A 1 116 ? 11.943 -1.059 15.976 1.00 10.96 114 ASP A C 1
ATOM 892 O O . ASP A 1 116 ? 11.152 -1.822 16.522 1.00 11.80 114 ASP A O 1
ATOM 901 N N . LEU A 1 117 ? 13.249 -1.284 15.959 1.00 10.54 115 LEU A N 1
ATOM 902 C CA . LEU A 1 117 ? 13.787 -2.481 16.581 1.00 9.11 115 LEU A CA 1
ATOM 903 C C . LEU A 1 117 ? 13.678 -2.396 18.106 1.00 10.28 115 LEU A C 1
ATOM 904 O O . LEU A 1 117 ? 13.383 -3.397 18.756 1.00 10.95 115 LEU A O 1
ATOM 909 N N . LYS A 1 118 ? 13.900 -1.211 18.675 1.00 9.74 116 LYS A N 1
ATOM 910 C CA . LYS A 1 118 ? 13.765 -1.045 20.123 1.00 9.35 116 LYS A CA 1
ATOM 911 C C . LYS A 1 118 ? 12.372 -1.490 20.572 1.00 11.19 116 LYS A C 1
ATOM 912 O O . LYS A 1 118 ? 12.236 -2.195 21.571 1.00 12.57 116 LYS A O 1
ATOM 918 N N . ALA A 1 119 ? 11.354 -1.100 19.812 1.00 11.19 117 ALA A N 1
ATOM 919 C CA . ALA A 1 119 ? 9.966 -1.447 20.129 1.00 11.81 117 ALA A CA 1
ATOM 920 C C . ALA A 1 119 ? 9.729 -2.953 20.071 1.00 14.96 117 ALA A C 1
ATOM 921 O O . ALA A 1 119 ? 8.759 -3.458 20.646 1.00 17.36 117 ALA A O 1
ATOM 923 N N . LYS A 1 120 ? 10.609 -3.667 19.375 1.00 12.67 118 LYS A N 1
ATOM 924 C CA . LYS A 1 120 ? 10.502 -5.116 19.240 1.00 12.51 118 LYS A CA 1
ATOM 925 C C . LYS A 1 120 ? 11.469 -5.844 20.161 1.00 12.32 118 LYS A C 1
ATOM 926 O O . LYS A 1 120 ? 11.587 -7.071 20.093 1.00 14.71 118 LYS A O 1
ATOM 932 N N . GLY A 1 121 ? 12.176 -5.101 21.006 1.00 12.28 119 GLY A N 1
ATOM 933 C CA . GLY A 1 121 ? 13.107 -5.704 21.943 1.00 11.75 119 GLY A CA 1
ATOM 934 C C . GLY A 1 121 ? 14.490 -6.019 21.394 1.00 12.12 119 GLY A C 1
ATOM 935 O O . GLY A 1 121 ? 15.264 -6.738 22.027 1.00 13.12 119 GLY A O 1
ATOM 936 N N . ILE A 1 122 ? 14.807 -5.471 20.224 1.00 10.52 120 ILE A N 1
ATOM 937 C CA . ILE A 1 122 ? 16.105 -5.692 19.590 1.00 11.58 120 ILE A CA 1
ATOM 938 C C . ILE A 1 122 ? 16.933 -4.411 19.661 1.00 9.51 120 ILE A C 1
ATOM 939 O O . ILE A 1 122 ? 16.427 -3.318 19.400 1.00 10.44 120 ILE A O 1
ATOM 944 N N . LEU A 1 123 ? 18.200 -4.545 20.038 1.00 8.72 121 LEU A N 1
ATOM 945 C CA . LEU A 1 123 ? 19.074 -3.382 20.212 1.00 9.87 121 LEU A CA 1
ATOM 946 C C . LEU A 1 123 ? 19.834 -3.110 18.917 1.00 10.00 121 LEU A C 1
ATOM 947 O O . LEU A 1 123 ? 20.524 -3.985 18.400 1.00 12.49 121 LEU A O 1
ATOM 952 N N . PHE A 1 124 ? 19.706 -1.896 18.394 1.00 8.41 122 PHE A N 1
ATOM 953 C CA . PHE A 1 124 ? 20.282 -1.568 17.095 1.00 8.77 122 PHE A CA 1
ATOM 954 C C . PHE A 1 124 ? 21.363 -0.514 17.204 1.00 9.07 122 PHE A C 1
ATOM 955 O O . PHE A 1 124 ? 21.203 0.507 17.885 1.00 9.91 122 PHE A O 1
ATOM 963 N N . VAL A 1 125 ? 22.473 -0.774 16.526 1.00 8.11 123 VAL A N 1
ATOM 964 C CA . VAL A 1 125 ? 23.570 0.177 16.439 1.00 8.24 123 VAL A CA 1
ATOM 965 C C . VAL A 1 125 ? 23.825 0.486 14.980 1.00 7.64 123 VAL A C 1
ATOM 966 O O . VAL A 1 125 ? 23.911 -0.425 14.164 1.00 8.47 123 VAL A O 1
ATOM 970 N N . GLY A 1 126 ? 23.928 1.767 14.645 1.00 8.06 124 GLY A N 1
ATOM 971 C CA . GLY A 1 126 ? 24.415 2.170 13.341 1.00 8.58 124 GLY A CA 1
ATOM 972 C C . GLY A 1 126 ? 25.783 2.786 13.538 1.00 8.01 124 GLY A C 1
ATOM 973 O O . GLY A 1 126 ? 25.921 3.779 14.254 1.00 8.30 124 GLY A O 1
ATOM 974 N N . SER A 1 127 ? 26.808 2.192 12.941 1.00 8.38 125 SER A N 1
ATOM 975 C CA . SER A 1 127 ? 28.165 2.666 13.163 1.00 7.97 125 SER A CA 1
ATOM 976 C C . SER A 1 127 ? 28.793 3.167 11.879 1.00 8.36 125 SER A C 1
ATOM 977 O O . SER A 1 127 ? 28.812 2.469 10.873 1.00 8.76 125 SER A O 1
ATOM 980 N N . GLY A 1 128 ? 29.334 4.373 11.922 1.00 8.28 126 GLY A N 1
ATOM 981 C CA . GLY A 1 128 ? 30.227 4.794 10.862 1.00 9.67 126 GLY A CA 1
ATOM 982 C C . GLY A 1 128 ? 31.504 3.980 10.929 1.00 9.79 126 GLY A C 1
ATOM 983 O O . GLY A 1 128 ? 31.933 3.568 12.008 1.00 9.95 126 GLY A O 1
ATOM 984 N N . VAL A 1 129 ? 32.112 3.758 9.775 1.00 10.78 127 VAL A N 1
ATOM 985 C CA . VAL A 1 129 ? 33.379 3.059 9.680 1.00 11.42 127 VAL A CA 1
ATOM 986 C C . VAL A 1 129 ? 34.238 3.853 8.720 1.00 13.14 127 VAL A C 1
ATOM 987 O O . VAL A 1 129 ? 33.818 4.139 7.592 1.00 15.42 127 VAL A O 1
ATOM 991 N N . SER A 1 130 ? 35.426 4.231 9.164 1.00 11.86 128 SER A N 1
ATOM 992 C CA . SER A 1 130 ? 36.343 4.990 8.323 1.00 13.37 128 SER A CA 1
ATOM 993 C C . SER A 1 130 ? 37.717 4.322 8.330 1.00 17.42 128 SER A C 1
ATOM 994 O O . SER A 1 130 ? 38.113 3.721 9.320 1.00 17.85 128 SER A O 1
ATOM 997 N N . GLY A 1 131 ? 38.439 4.416 7.217 1.00 18.33 129 GLY A N 1
ATOM 998 C CA . GLY A 1 131 ? 39.766 3.827 7.133 1.00 25.31 129 GLY A CA 1
ATOM 999 C C . GLY A 1 131 ? 39.985 2.972 5.899 1.00 26.58 129 GLY A C 1
ATOM 1000 O O . GLY A 1 131 ? 41.098 2.501 5.651 1.00 24.71 129 GLY A O 1
ATOM 1001 N N . GLY A 1 132 ? 38.926 2.769 5.122 1.00 25.46 130 GLY A N 1
ATOM 1002 C CA . GLY A 1 132 ? 39.010 1.937 3.935 1.00 25.93 130 GLY A CA 1
ATOM 1003 C C . GLY A 1 132 ? 39.369 0.501 4.269 1.00 28.79 130 GLY A C 1
ATOM 1004 O O . GLY A 1 132 ? 39.216 0.065 5.405 1.00 23.27 130 GLY A O 1
ATOM 1005 N N . GLU A 1 133 ? 39.863 -0.234 3.277 1.00 30.68 131 GLU A N 1
ATOM 1006 C CA . GLU A 1 133 ? 40.138 -1.659 3.431 1.00 22.61 131 GLU A CA 1
ATOM 1007 C C . GLU A 1 133 ? 41.309 -1.943 4.368 1.00 25.94 131 GLU A C 1
ATOM 1008 O O . GLU A 1 133 ? 41.230 -2.822 5.225 1.00 23.21 131 GLU A O 1
ATOM 1014 N N . GLU A 1 134 ? 42.397 -1.198 4.208 1.00 21.34 132 GLU A N 1
ATOM 1015 C CA . GLU A 1 134 ? 43.545 -1.329 5.093 1.00 23.52 132 GLU A CA 1
ATOM 1016 C C . GLU A 1 134 ? 43.135 -1.026 6.532 1.00 22.97 132 GLU A C 1
ATOM 1017 O O . GLU A 1 134 ? 43.491 -1.750 7.461 1.00 19.99 132 GLU A O 1
ATOM 1023 N N . GLY A 1 135 ? 42.385 0.058 6.705 1.00 21.08 133 GLY A N 1
ATOM 1024 C CA . GLY A 1 135 ? 41.900 0.443 8.017 1.00 19.98 133 GLY A CA 1
ATOM 1025 C C . GLY A 1 135 ? 41.028 -0.636 8.625 1.00 17.48 133 GLY A C 1
ATOM 1026 O O . GLY A 1 135 ? 41.171 -0.990 9.791 1.00 15.97 133 GLY A O 1
ATOM 1027 N N . ALA A 1 136 ? 40.116 -1.179 7.831 1.00 16.23 134 ALA A N 1
ATOM 1028 C CA . ALA A 1 136 ? 39.266 -2.241 8.335 1.00 17.96 134 ALA A CA 1
ATOM 1029 C C . ALA A 1 136 ? 40.126 -3.373 8.873 1.00 14.29 134 ALA A C 1
ATOM 1030 O O . ALA A 1 136 ? 39.833 -3.937 9.923 1.00 14.59 134 ALA A O 1
ATOM 1032 N N . ARG A 1 137 ? 41.186 -3.710 8.137 1.00 14.83 135 ARG A N 1
ATOM 1033 C CA . ARG A 1 137 ? 42.007 -4.866 8.468 1.00 16.49 135 ARG A CA 1
ATOM 1034 C C . ARG A 1 137 ? 42.791 -4.727 9.773 1.00 13.96 135 ARG A C 1
ATOM 1035 O O . ARG A 1 137 ? 42.918 -5.688 10.525 1.00 16.00 135 ARG A O 1
ATOM 1043 N N . TYR A 1 138 ? 43.307 -3.529 10.039 1.00 13.84 136 TYR A N 1
ATOM 1044 C CA . TYR A 1 138 ? 44.229 -3.330 11.153 1.00 15.97 136 TYR A CA 1
ATOM 1045 C C . TYR A 1 138 ? 43.812 -2.288 12.180 1.00 14.58 136 TYR A C 1
ATOM 1046 O O . TYR A 1 138 ? 44.337 -2.279 13.289 1.00 16.22 136 TYR A O 1
ATOM 1055 N N . GLY A 1 139 ? 42.897 -1.397 11.818 1.00 12.59 137 GLY A N 1
ATOM 1056 C CA . GLY A 1 139 ? 42.499 -0.358 12.754 1.00 12.77 137 GLY A CA 1
ATOM 1057 C C . GLY A 1 139 ? 41.619 0.713 12.150 1.00 12.08 137 GLY A C 1
ATOM 1058 O O . GLY A 1 139 ? 42.101 1.768 11.719 1.00 13.56 137 GLY A O 1
ATOM 1059 N N . PRO A 1 140 ? 40.309 0.453 12.106 1.00 11.15 138 PRO A N 1
ATOM 1060 C CA . PRO A 1 140 ? 39.416 1.471 11.557 1.00 10.40 138 PRO A CA 1
ATOM 1061 C C . PRO A 1 140 ? 39.061 2.487 12.618 1.00 9.37 138 PRO A C 1
ATOM 1062 O O . PRO A 1 140 ? 39.212 2.215 13.802 1.00 10.20 138 PRO A O 1
ATOM 1066 N N . SER A 1 141 ? 38.569 3.642 12.199 1.00 10.00 139 SER A N 1
ATOM 1067 C CA . SER A 1 141 ? 37.844 4.484 13.134 1.00 9.15 139 SER A CA 1
ATOM 1068 C C . SER A 1 141 ? 36.402 4.025 13.100 1.00 9.68 139 SER A C 1
ATOM 1069 O O . SER A 1 141 ? 35.851 3.771 12.024 1.00 11.43 139 SER A O 1
ATOM 1072 N N . LEU A 1 142 ? 35.800 3.884 14.273 1.00 9.10 140 LEU A N 1
ATOM 1073 C CA . LEU A 1 142 ? 34.422 3.429 14.361 1.00 8.77 140 LEU A CA 1
ATOM 1074 C C . LEU A 1 142 ? 33.589 4.464 15.099 1.00 10.65 140 LEU A C 1
ATOM 1075 O O . LEU A 1 142 ? 34.021 4.998 16.116 1.00 10.95 140 LEU A O 1
ATOM 1080 N N . MET A 1 143 ? 32.392 4.727 14.581 1.00 8.82 141 MET A N 1
ATOM 1081 C CA . MET A 1 143 ? 31.533 5.786 15.096 1.00 7.88 141 MET A CA 1
ATOM 1082 C C . MET A 1 143 ? 30.148 5.217 15.399 1.00 8.52 141 MET A C 1
ATOM 1083 O O . MET A 1 143 ? 29.191 5.462 14.660 1.00 8.16 141 MET A O 1
ATOM 1088 N N . PRO A 1 144 ? 30.035 4.452 16.494 1.00 7.39 142 PRO A N 1
ATOM 1089 C CA . PRO A 1 144 ? 28.782 3.760 16.815 1.00 8.78 142 PRO A CA 1
ATOM 1090 C C . PRO A 1 144 ? 27.786 4.665 17.530 1.00 8.97 142 PRO A C 1
ATOM 1091 O O . PRO A 1 144 ? 28.128 5.347 18.502 1.00 8.90 142 PRO A O 1
ATOM 1095 N N . GLY A 1 145 ? 26.556 4.661 17.040 1.00 7.98 143 GLY A N 1
ATOM 1096 C CA . GLY A 1 145 ? 25.441 5.262 17.753 1.00 9.29 143 GLY A CA 1
ATOM 1097 C C . GLY A 1 145 ? 24.217 4.387 17.596 1.00 8.19 143 GLY A C 1
ATOM 1098 O O . GLY A 1 145 ? 24.267 3.367 16.902 1.00 9.46 143 GLY A O 1
ATOM 1099 N N . GLY A 1 146 ? 23.113 4.774 18.221 1.00 8.88 144 GLY A N 1
ATOM 1100 C CA . GLY A 1 146 ? 21.891 3.992 18.154 1.00 8.85 144 GLY A CA 1
ATOM 1101 C C . GLY A 1 146 ? 21.319 3.781 19.535 1.00 10.01 144 GLY A C 1
ATOM 1102 O O . GLY A 1 146 ? 21.104 4.745 20.276 1.00 11.02 144 GLY A O 1
ATOM 1103 N N . ASN A 1 147 ? 21.067 2.524 19.875 1.00 9.49 145 ASN A N 1
ATOM 1104 C CA . ASN A 1 147 ? 20.481 2.173 21.162 1.00 9.78 145 ASN A CA 1
ATOM 1105 C C . ASN A 1 147 ? 21.589 1.908 22.170 1.00 10.10 145 ASN A C 1
ATOM 1106 O O . ASN A 1 147 ? 22.270 0.883 22.096 1.00 10.06 145 ASN A O 1
ATOM 1111 N N . LYS A 1 148 ? 21.789 2.843 23.098 1.00 10.38 146 LYS A N 1
ATOM 1112 C CA . LYS A 1 148 ? 22.933 2.754 23.999 0.85 8.13 146 LYS A CA 1
ATOM 1113 C C . LYS A 1 148 ? 22.927 1.515 24.902 1.00 9.57 146 LYS A C 1
ATOM 1114 O O . LYS A 1 148 ? 23.960 1.159 25.456 1.00 10.80 146 LYS A O 1
ATOM 1120 N N . GLU A 1 149 ? 21.780 0.857 25.040 1.00 10.25 147 GLU A N 1
ATOM 1121 C CA . GLU A 1 149 ? 21.735 -0.393 25.791 1.00 11.27 147 GLU A CA 1
ATOM 1122 C C . GLU A 1 149 ? 22.706 -1.420 25.200 1.00 11.19 147 GLU A C 1
ATOM 1123 O O . GLU A 1 149 ? 23.186 -2.319 25.899 1.00 12.85 147 GLU A O 1
ATOM 1129 N N . ALA A 1 150 ? 23.002 -1.281 23.909 1.00 9.96 148 ALA A N 1
ATOM 1130 C CA . ALA A 1 150 ? 23.928 -2.196 23.241 1.00 10.42 148 ALA A CA 1
ATOM 1131 C C . ALA A 1 150 ? 25.395 -1.912 23.560 1.00 9.61 148 ALA A C 1
ATOM 1132 O O . ALA A 1 150 ? 26.246 -2.802 23.470 1.00 11.20 148 ALA A O 1
ATOM 1134 N N . TRP A 1 151 ? 25.703 -0.672 23.917 1.00 10.58 149 TRP A N 1
ATOM 1135 C CA . TRP A 1 151 ? 27.103 -0.256 24.000 1.00 10.17 149 TRP A CA 1
ATOM 1136 C C . TRP A 1 151 ? 27.974 -1.104 24.943 1.00 10.82 149 TRP A C 1
ATOM 1137 O O . TRP A 1 151 ? 29.072 -1.505 24.561 1.00 11.27 149 TRP A O 1
ATOM 1148 N N . PRO A 1 152 ? 27.495 -1.383 26.170 1.00 11.04 150 PRO A N 1
ATOM 1149 C CA . PRO A 1 152 ? 28.337 -2.190 27.062 1.00 11.95 150 PRO A CA 1
ATOM 1150 C C . PRO A 1 152 ? 28.653 -3.568 26.482 1.00 13.57 150 PRO A C 1
ATOM 1151 O O . PRO A 1 152 ? 29.648 -4.170 26.862 1.00 15.08 150 PRO A O 1
ATOM 1155 N N . HIS A 1 153 ? 27.836 -4.042 25.549 1.00 12.16 151 HIS A N 1
ATOM 1156 C CA . HIS A 1 153 ? 28.016 -5.382 25.002 1.00 13.01 151 HIS A CA 1
ATOM 1157 C C . HIS A 1 153 ? 28.910 -5.422 23.772 1.00 14.50 151 HIS A C 1
ATOM 1158 O O . HIS A 1 153 ? 29.395 -6.490 23.399 1.00 14.77 151 HIS A O 1
ATOM 1165 N N . ILE A 1 154 ? 29.130 -4.274 23.141 1.00 11.77 152 ILE A N 1
ATOM 1166 C CA . ILE A 1 154 ? 29.974 -4.242 21.947 1.00 11.04 152 ILE A CA 1
ATOM 1167 C C . ILE A 1 154 ? 31.270 -3.462 22.132 1.00 11.19 152 ILE A C 1
ATOM 1168 O O . ILE A 1 154 ? 32.164 -3.525 21.294 1.00 10.75 152 ILE A O 1
ATOM 1173 N N . LYS A 1 155 ? 31.383 -2.747 23.245 1.00 11.12 153 LYS A N 1
ATOM 1174 C CA A LYS A 1 155 ? 32.518 -1.861 23.496 0.52 11.96 153 LYS A CA 1
ATOM 1175 C CA B LYS A 1 155 ? 32.521 -1.855 23.413 0.48 11.96 153 LYS A CA 1
ATOM 1176 C C . LYS A 1 155 ? 33.868 -2.581 23.446 1.00 12.00 153 LYS A C 1
ATOM 1177 O O . LYS A 1 155 ? 34.854 -2.073 22.909 1.00 12.39 153 LYS A O 1
ATOM 1188 N N . THR A 1 156 ? 33.922 -3.770 24.034 1.00 13.09 154 THR A N 1
ATOM 1189 C CA . THR A 1 156 ? 35.197 -4.477 24.111 1.00 13.65 154 THR A CA 1
ATOM 1190 C C . THR A 1 156 ? 35.734 -4.841 22.727 1.00 11.52 154 THR A C 1
ATOM 1191 O O . THR A 1 156 ? 36.907 -4.614 22.415 1.00 13.05 154 THR A O 1
ATOM 1195 N N . ILE A 1 157 ? 34.868 -5.394 21.894 1.00 12.36 155 ILE A N 1
ATOM 1196 C CA . ILE A 1 157 ? 35.251 -5.763 20.546 1.00 12.16 155 ILE A CA 1
ATOM 1197 C C . ILE A 1 157 ? 35.539 -4.525 19.699 1.00 11.83 155 ILE A C 1
ATOM 1198 O O . ILE A 1 157 ? 36.562 -4.462 19.011 1.00 10.87 155 ILE A O 1
ATOM 1203 N N . PHE A 1 158 ? 34.652 -3.535 19.772 1.00 10.52 156 PHE A N 1
ATOM 1204 C CA . PHE A 1 158 ? 34.772 -2.371 18.910 1.00 10.47 156 PHE A CA 1
ATOM 1205 C C . PHE A 1 158 ? 35.997 -1.525 19.247 1.00 10.78 156 PHE A C 1
ATOM 1206 O O . PHE A 1 158 ? 36.758 -1.138 18.359 1.00 10.96 156 PHE A O 1
ATOM 1214 N N . GLN A 1 159 ? 36.209 -1.267 20.532 1.00 10.77 157 GLN A N 1
ATOM 1215 C CA . GLN A 1 159 ? 37.387 -0.510 20.936 1.00 11.79 157 GLN A CA 1
ATOM 1216 C C . GLN A 1 159 ? 38.659 -1.334 20.746 1.00 12.47 157 GLN A C 1
ATOM 1217 O O . GLN A 1 159 ? 39.716 -0.794 20.431 1.00 13.85 157 GLN A O 1
ATOM 1223 N N . GLY A 1 160 ? 38.546 -2.648 20.903 1.00 11.27 158 GLY A N 1
ATOM 1224 C CA . GLY A 1 160 ? 39.691 -3.518 20.721 1.00 12.20 158 GLY A CA 1
ATOM 1225 C C . GLY A 1 160 ? 40.248 -3.440 19.314 1.00 12.49 158 GLY A C 1
ATOM 1226 O O . GLY A 1 160 ? 41.459 -3.327 19.112 1.00 14.22 158 GLY A O 1
ATOM 1227 N N . ILE A 1 161 ? 39.364 -3.494 18.322 1.00 11.31 159 ILE A N 1
ATOM 1228 C CA . ILE A 1 161 ? 39.810 -3.501 16.935 1.00 11.62 159 ILE A CA 1
ATOM 1229 C C . ILE A 1 161 ? 40.078 -2.110 16.356 1.00 11.07 159 ILE A C 1
ATOM 1230 O O . ILE A 1 161 ? 40.756 -1.986 15.341 1.00 10.86 159 ILE A O 1
ATOM 1235 N N . ALA A 1 162 ? 39.543 -1.070 16.993 1.00 9.87 160 ALA A N 1
ATOM 1236 C CA . ALA A 1 162 ? 39.686 0.292 16.484 1.00 10.85 160 ALA A CA 1
ATOM 1237 C C . ALA A 1 162 ? 41.141 0.745 16.444 1.00 9.75 160 ALA A C 1
ATOM 1238 O O . ALA A 1 162 ? 41.961 0.320 17.263 1.00 11.01 160 ALA A O 1
ATOM 1240 N N . ALA A 1 163 ? 41.460 1.618 15.500 1.00 9.45 161 ALA A N 1
ATOM 1241 C CA . ALA A 1 163 ? 42.710 2.363 15.548 1.00 8.68 161 ALA A CA 1
ATOM 1242 C C . ALA A 1 163 ? 42.893 3.009 16.918 1.00 8.89 161 ALA A C 1
ATOM 1243 O O . ALA A 1 163 ? 41.928 3.431 17.562 1.00 9.97 161 ALA A O 1
ATOM 1245 N N . LYS A 1 164 ? 44.143 3.077 17.359 1.00 10.14 162 LYS A N 1
ATOM 1246 C CA . LYS A 1 164 ? 44.488 3.763 18.600 1.00 10.88 162 LYS A CA 1
ATOM 1247 C C . LYS A 1 164 ? 45.313 4.993 18.261 1.00 12.28 162 LYS A C 1
ATOM 1248 O O . LYS A 1 164 ? 46.086 4.974 17.299 1.00 11.51 162 LYS A O 1
ATOM 1254 N N . VAL A 1 165 ? 45.167 6.059 19.042 1.00 11.36 163 VAL A N 1
ATOM 1255 C CA . VAL A 1 165 ? 46.114 7.164 18.937 1.00 11.74 163 VAL A CA 1
ATOM 1256 C C . VAL A 1 165 ? 47.348 6.824 19.769 1.00 13.25 163 VAL A C 1
ATOM 1257 O O . VAL A 1 165 ? 47.374 5.812 20.486 1.00 12.50 163 VAL A O 1
ATOM 1261 N N . GLY A 1 166 ? 48.371 7.669 19.664 1.00 13.68 164 GLY A N 1
ATOM 1262 C CA . GLY A 1 166 ? 49.683 7.361 20.207 1.00 16.12 164 GLY A CA 1
ATOM 1263 C C . GLY A 1 166 ? 49.728 7.243 21.715 1.00 14.16 164 GLY A C 1
ATOM 1264 O O . GLY A 1 166 ? 50.635 6.620 22.270 1.00 17.87 164 GLY A O 1
ATOM 1265 N N . THR A 1 167 ? 48.754 7.854 22.377 1.00 16.30 165 THR A N 1
ATOM 1266 C CA . THR A 1 167 ? 48.625 7.759 23.822 1.00 17.19 165 THR A CA 1
ATOM 1267 C C . THR A 1 167 ? 47.789 6.550 24.241 1.00 18.62 165 THR A C 1
ATOM 1268 O O . THR A 1 167 ? 47.674 6.238 25.429 1.00 19.75 165 THR A O 1
ATOM 1272 N N . GLY A 1 168 ? 47.204 5.862 23.263 1.00 14.65 166 GLY A N 1
ATOM 1273 C CA . GLY A 1 168 ? 46.563 4.590 23.534 1.00 16.66 166 GLY A CA 1
ATOM 1274 C C . GLY A 1 168 ? 45.049 4.569 23.435 1.00 13.08 166 GLY A C 1
ATOM 1275 O O . GLY A 1 168 ? 44.454 3.498 23.374 1.00 12.19 166 GLY A O 1
ATOM 1276 N N . GLU A 1 169 ? 44.413 5.736 23.424 1.00 12.42 167 GLU A N 1
ATOM 1277 C CA . GLU A 1 169 ? 42.951 5.760 23.387 1.00 14.17 167 GLU A CA 1
ATOM 1278 C C . GLU A 1 169 ? 42.424 5.218 22.063 1.00 10.72 167 GLU A C 1
ATOM 1279 O O . GLU A 1 169 ? 42.986 5.499 21.020 1.00 10.72 167 GLU A O 1
ATOM 1285 N N . PRO A 1 170 ? 41.325 4.454 22.111 1.00 10.56 168 PRO A N 1
ATOM 1286 C CA . PRO A 1 170 ? 40.743 3.913 20.879 1.00 9.58 168 PRO A CA 1
ATOM 1287 C C . PRO A 1 170 ? 39.926 4.964 20.140 1.00 9.45 168 PRO A C 1
ATOM 1288 O O . PRO A 1 170 ? 39.192 5.744 20.754 1.00 10.46 168 PRO A O 1
ATOM 1292 N N . CYS A 1 171 ? 40.059 4.974 18.820 1.00 9.23 169 CYS A N 1
ATOM 1293 C CA . CYS A 1 171 ? 39.248 5.848 17.970 1.00 9.91 169 CYS A CA 1
ATOM 1294 C C . CYS A 1 171 ? 37.863 5.242 17.743 1.00 9.21 169 CYS A C 1
ATOM 1295 O O . CYS A 1 171 ? 37.465 4.919 16.612 1.00 9.56 169 CYS A O 1
ATOM 1298 N N . CYS A 1 172 ? 37.154 5.086 18.854 1.00 8.52 170 CYS A N 1
ATOM 1299 C CA . CYS A 1 172 ? 35.835 4.494 18.900 1.00 7.88 170 CYS A CA 1
ATOM 1300 C C . CYS A 1 172 ? 35.271 4.697 20.294 1.00 11.05 170 CYS A C 1
ATOM 1301 O O . CYS A 1 172 ? 35.843 4.220 21.279 1.00 11.82 170 CYS A O 1
ATOM 1304 N N . ASP A 1 173 ? 34.148 5.394 20.375 1.00 9.30 171 ASP A N 1
ATOM 1305 C CA . ASP A 1 173 ? 33.424 5.555 21.630 1.00 8.56 171 ASP A CA 1
ATOM 1306 C C . ASP A 1 173 ? 31.965 5.745 21.246 1.00 8.32 171 ASP A C 1
ATOM 1307 O O . ASP A 1 173 ? 31.652 5.960 20.069 1.00 9.22 171 ASP A O 1
ATOM 1312 N N . TRP A 1 174 ? 31.064 5.667 22.215 1.00 9.96 172 TRP A N 1
ATOM 1313 C CA . TRP A 1 174 ? 29.660 5.855 21.906 1.00 8.88 172 TRP A CA 1
ATOM 1314 C C . TRP A 1 174 ? 29.407 7.279 21.445 1.00 9.55 172 TRP A C 1
ATOM 1315 O O . TRP A 1 174 ? 29.728 8.239 22.154 1.00 9.99 172 TRP A O 1
ATOM 1326 N N . VAL A 1 175 ? 28.835 7.419 20.253 1.00 8.05 173 VAL A N 1
ATOM 1327 C CA . VAL A 1 175 ? 28.586 8.729 19.674 1.00 8.28 173 VAL A CA 1
ATOM 1328 C C . VAL A 1 175 ? 27.340 9.384 20.250 1.00 10.21 173 VAL A C 1
ATOM 1329 O O . VAL A 1 175 ? 27.352 10.561 20.612 1.00 10.47 173 VAL A O 1
ATOM 1333 N N . GLY A 1 176 ? 26.251 8.625 20.312 1.00 8.36 174 GLY A N 1
ATOM 1334 C CA . GLY A 1 176 ? 24.982 9.166 20.754 1.00 9.40 174 GLY A CA 1
ATOM 1335 C C . GLY A 1 176 ? 23.831 8.381 20.173 1.00 9.85 174 GLY A C 1
ATOM 1336 O O . GLY A 1 176 ? 24.020 7.310 19.596 1.00 9.11 174 GLY A O 1
ATOM 1337 N N . ASP A 1 177 ? 22.637 8.939 20.319 1.00 10.12 175 ASP A N 1
ATOM 1338 C CA . ASP A 1 177 ? 21.384 8.244 20.060 1.00 9.90 175 ASP A CA 1
ATOM 1339 C C . ASP A 1 177 ? 21.081 7.991 18.579 1.00 9.61 175 ASP A C 1
ATOM 1340 O O . ASP A 1 177 ? 21.428 8.801 17.707 1.00 9.50 175 ASP A O 1
ATOM 1345 N N . GLU A 1 178 ? 20.375 6.891 18.321 1.00 9.12 176 GLU A N 1
ATOM 1346 C CA . GLU A 1 178 ? 19.695 6.686 17.047 1.00 9.40 176 GLU A CA 1
ATOM 1347 C C . GLU A 1 178 ? 20.670 6.786 15.875 1.00 9.47 176 GLU A C 1
ATOM 1348 O O . GLU A 1 178 ? 21.665 6.064 15.858 1.00 8.93 176 GLU A O 1
ATOM 1354 N N . GLY A 1 179 ? 20.405 7.667 14.916 1.00 9.09 177 GLY A N 1
ATOM 1355 C CA . GLY A 1 179 ? 21.280 7.793 13.762 1.00 9.16 177 GLY A CA 1
ATOM 1356 C C . GLY A 1 179 ? 22.531 8.637 13.934 1.00 8.16 177 GLY A C 1
ATOM 1357 O O . GLY A 1 179 ? 23.202 8.927 12.951 1.00 9.02 177 GLY A O 1
ATOM 1358 N N . ALA A 1 180 ? 22.864 8.996 15.170 1.00 7.92 178 ALA A N 1
ATOM 1359 C CA . ALA A 1 180 ? 23.979 9.910 15.418 1.00 7.97 178 ALA A CA 1
ATOM 1360 C C . ALA A 1 180 ? 25.325 9.435 14.865 1.00 8.39 178 ALA A C 1
ATOM 1361 O O . ALA A 1 180 ? 26.105 10.248 14.389 1.00 8.60 178 ALA A O 1
ATOM 1363 N N . GLY A 1 181 ? 25.610 8.134 14.947 1.00 7.86 179 GLY A N 1
ATOM 1364 C CA . GLY A 1 181 ? 26.860 7.618 14.411 1.00 8.35 179 GLY A CA 1
ATOM 1365 C C . GLY A 1 181 ? 26.983 7.825 12.912 1.00 7.08 179 GLY A C 1
ATOM 1366 O O . GLY A 1 181 ? 28.019 8.258 12.401 1.00 8.07 179 GLY A O 1
ATOM 1367 N N . HIS A 1 182 ? 25.907 7.522 12.194 1.00 7.82 180 HIS A N 1
ATOM 1368 C CA . HIS A 1 182 ? 25.909 7.714 10.751 1.00 8.09 180 HIS A CA 1
ATOM 1369 C C . HIS A 1 182 ? 25.842 9.187 10.372 1.00 7.50 180 HIS A C 1
ATOM 1370 O O . HIS A 1 182 ? 26.409 9.592 9.368 1.00 8.99 180 HIS A O 1
ATOM 1377 N N . PHE A 1 183 ? 25.175 9.989 11.192 1.00 7.11 181 PHE A N 1
ATOM 1378 C CA . PHE A 1 183 ? 25.179 11.433 10.986 1.00 7.80 181 PHE A CA 1
ATOM 1379 C C . PHE A 1 183 ? 26.603 11.973 11.111 1.00 7.24 181 PHE A C 1
ATOM 1380 O O . PHE A 1 183 ? 27.064 12.765 10.278 1.00 7.65 181 PHE A O 1
ATOM 1388 N N . VAL A 1 184 ? 27.307 11.531 12.147 1.00 7.94 182 VAL A N 1
ATOM 1389 C CA . VAL A 1 184 ? 28.696 11.924 12.336 1.00 9.39 182 VAL A CA 1
ATOM 1390 C C . VAL A 1 184 ? 29.583 11.500 11.157 1.00 8.26 182 VAL A C 1
ATOM 1391 O O . VAL A 1 184 ? 30.442 12.269 10.724 1.00 8.70 182 VAL A O 1
ATOM 1395 N N . LYS A 1 185 ? 29.373 10.300 10.621 1.00 7.63 183 LYS A N 1
ATOM 1396 C CA . LYS A 1 185 ? 30.151 9.871 9.458 1.00 8.32 183 LYS A CA 1
ATOM 1397 C C . LYS A 1 185 ? 29.886 10.788 8.268 1.00 7.79 183 LYS A C 1
ATOM 1398 O O . LYS A 1 185 ? 30.802 11.152 7.542 1.00 8.90 183 LYS A O 1
ATOM 1404 N N . MET A 1 186 ? 28.630 11.170 8.082 1.00 8.70 184 MET A N 1
ATOM 1405 C CA A MET A 1 186 ? 28.272 12.087 7.007 0.58 8.67 184 MET A CA 1
ATOM 1406 C CA B MET A 1 186 ? 28.265 12.079 7.007 0.42 8.68 184 MET A CA 1
ATOM 1407 C C . MET A 1 186 ? 28.993 13.423 7.148 1.00 9.12 184 MET A C 1
ATOM 1408 O O . MET A 1 186 ? 29.558 13.935 6.183 1.00 10.90 184 MET A O 1
ATOM 1417 N N . VAL A 1 187 ? 28.998 13.993 8.351 1.00 7.77 185 VAL A N 1
ATOM 1418 C CA . VAL A 1 187 ? 29.677 15.268 8.548 1.00 9.01 185 VAL A CA 1
ATOM 1419 C C . VAL A 1 187 ? 31.184 15.143 8.305 1.00 9.11 185 VAL A C 1
ATOM 1420 O O . VAL A 1 187 ? 31.791 16.022 7.692 1.00 9.40 185 VAL A O 1
ATOM 1424 N N . HIS A 1 188 ? 31.772 14.038 8.764 1.00 8.15 186 HIS A N 1
ATOM 1425 C CA . HIS A 1 188 ? 33.176 13.715 8.510 1.00 8.51 186 HIS A CA 1
ATOM 1426 C C . HIS A 1 188 ? 33.492 13.756 7.015 1.00 8.34 186 HIS A C 1
ATOM 1427 O O . HIS A 1 188 ? 34.544 14.280 6.609 1.00 8.74 186 HIS A O 1
ATOM 1434 N N . ASN A 1 189 ? 32.588 13.217 6.202 1.00 7.73 187 ASN A N 1
ATOM 1435 C CA . ASN A 1 189 ? 32.802 13.223 4.761 1.00 7.92 187 ASN A CA 1
ATOM 1436 C C . ASN A 1 189 ? 32.871 14.644 4.207 1.00 8.16 187 ASN A C 1
ATOM 1437 O O . ASN A 1 189 ? 33.695 14.950 3.348 1.00 9.32 187 ASN A O 1
ATOM 1442 N N . GLY A 1 190 ? 32.003 15.517 4.706 1.00 7.29 188 GLY A N 1
ATOM 1443 C CA . GLY A 1 190 ? 32.021 16.908 4.290 1.00 8.30 188 GLY A CA 1
ATOM 1444 C C . GLY A 1 190 ? 33.272 17.623 4.768 1.00 6.98 188 GLY A C 1
ATOM 1445 O O . GLY A 1 190 ? 33.890 18.381 4.018 1.00 7.85 188 GLY A O 1
ATOM 1446 N N . ILE A 1 191 ? 33.637 17.390 6.022 1.00 7.27 189 ILE A N 1
ATOM 1447 C CA . ILE A 1 191 ? 34.847 17.981 6.583 1.00 7.95 189 ILE A CA 1
ATOM 1448 C C . ILE A 1 191 ? 36.070 17.649 5.714 1.00 7.53 189 ILE A C 1
ATOM 1449 O O . ILE A 1 191 ? 36.914 18.511 5.435 1.00 8.18 189 ILE A O 1
ATOM 1454 N N . GLU A 1 192 ? 36.147 16.403 5.260 1.00 7.46 190 GLU A N 1
ATOM 1455 C CA . GLU A 1 192 ? 37.243 15.988 4.389 1.00 7.53 190 GLU A CA 1
ATOM 1456 C C . GLU A 1 192 ? 37.329 16.861 3.136 1.00 6.67 190 GLU A C 1
ATOM 1457 O O . GLU A 1 192 ? 38.424 17.276 2.725 1.00 7.44 190 GLU A O 1
ATOM 1463 N N . TYR A 1 193 ? 36.185 17.133 2.502 1.00 7.73 191 TYR A N 1
ATOM 1464 C CA . TYR A 1 193 ? 36.186 18.011 1.328 1.00 6.67 191 TYR A CA 1
ATOM 1465 C C . TYR A 1 193 ? 36.792 19.364 1.667 1.00 6.99 191 TYR A C 1
ATOM 1466 O O . TYR A 1 193 ? 37.567 19.935 0.883 1.00 8.21 191 TYR A O 1
ATOM 1475 N N . GLY A 1 194 ? 36.428 19.884 2.836 1.00 7.01 192 GLY A N 1
ATOM 1476 C CA . GLY A 1 194 ? 36.922 21.184 3.258 1.00 6.73 192 GLY A CA 1
ATOM 1477 C C . GLY A 1 194 ? 38.430 21.205 3.420 1.00 7.69 192 GLY A C 1
ATOM 1478 O O . GLY A 1 194 ? 39.108 22.126 2.961 1.00 7.90 192 GLY A O 1
ATOM 1479 N N . ASP A 1 195 ? 38.958 20.174 4.065 1.00 7.09 193 ASP A N 1
ATOM 1480 C CA . ASP A 1 195 ? 40.395 20.124 4.339 1.00 6.79 193 ASP A CA 1
ATOM 1481 C C . ASP A 1 195 ? 41.182 20.025 3.044 1.00 8.55 193 ASP A C 1
ATOM 1482 O O . ASP A 1 195 ? 42.237 20.649 2.888 1.00 8.49 193 ASP A O 1
ATOM 1487 N N . MET A 1 196 ? 40.664 19.255 2.097 1.00 7.19 194 MET A N 1
ATOM 1488 C CA . MET A 1 196 ? 41.336 19.105 0.815 1.00 8.13 194 MET A CA 1
ATOM 1489 C C . MET A 1 196 ? 41.323 20.402 0.012 1.00 7.35 194 MET A C 1
ATOM 1490 O O . MET A 1 196 ? 42.337 20.796 -0.559 1.00 8.48 194 MET A O 1
ATOM 1495 N N . GLN A 1 197 ? 40.177 21.076 -0.027 1.00 7.31 195 GLN A N 1
ATOM 1496 C CA . GLN A 1 197 ? 40.073 22.336 -0.751 1.00 7.13 195 GLN A CA 1
ATOM 1497 C C . GLN A 1 197 ? 40.987 23.401 -0.148 1.00 8.33 195 GLN A C 1
ATOM 1498 O O . GLN A 1 197 ? 41.614 24.164 -0.881 1.00 8.00 195 GLN A O 1
ATOM 1504 N N . LEU A 1 198 ? 41.070 23.445 1.180 1.00 7.77 196 LEU A N 1
ATOM 1505 C CA . LEU A 1 198 ? 41.943 24.413 1.850 1.00 7.89 196 LEU A CA 1
ATOM 1506 C C . LEU A 1 198 ? 43.396 24.209 1.453 1.00 8.03 196 LEU A C 1
ATOM 1507 O O . LEU A 1 198 ? 44.111 25.171 1.179 1.00 8.52 196 LEU A O 1
ATOM 1512 N N . ILE A 1 199 ? 43.829 22.957 1.423 1.00 7.45 197 ILE A N 1
ATOM 1513 C CA . ILE A 1 199 ? 45.188 22.6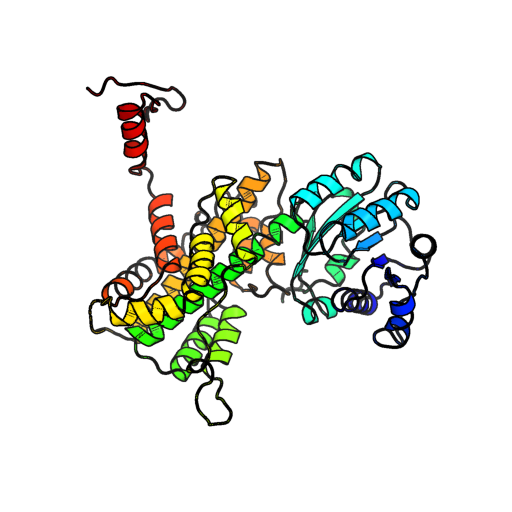46 0.988 1.00 9.03 197 ILE A CA 1
ATOM 1514 C C . ILE A 1 199 ? 45.410 23.091 -0.460 1.00 8.71 197 ILE A C 1
ATOM 1515 O O . ILE A 1 199 ? 46.458 23.653 -0.798 1.00 9.36 197 ILE A O 1
ATOM 1520 N N . CYS A 1 200 ? 44.409 22.880 -1.308 1.00 8.42 198 CYS A N 1
ATOM 1521 C CA . CYS A 1 200 ? 44.484 23.314 -2.702 1.00 7.79 198 CYS A CA 1
ATOM 1522 C C . CYS A 1 200 ? 44.655 24.829 -2.849 1.00 9.03 198 CYS A C 1
ATOM 1523 O O . CYS A 1 200 ? 45.416 25.302 -3.700 1.00 9.20 198 CYS A O 1
ATOM 1526 N N . GLU A 1 201 ? 43.932 25.598 -2.036 1.00 8.10 199 GLU A N 1
ATOM 1527 C CA . GLU A 1 201 ? 44.059 27.048 -2.083 1.00 8.28 199 GLU A CA 1
ATOM 1528 C C . GLU A 1 201 ? 45.447 27.500 -1.622 1.00 8.45 199 GLU A C 1
ATOM 1529 O O . GLU A 1 201 ? 46.035 28.400 -2.217 1.00 8.73 199 GLU A O 1
ATOM 1535 N N . ALA A 1 202 ? 45.959 26.875 -0.571 1.00 8.28 200 ALA A N 1
ATOM 1536 C CA . ALA A 1 202 ? 47.323 27.169 -0.131 1.00 9.86 200 ALA A CA 1
ATOM 1537 C C . ALA A 1 202 ? 48.318 26.879 -1.254 1.00 8.90 200 ALA A C 1
ATOM 1538 O O . ALA A 1 202 ? 49.202 27.692 -1.550 1.00 9.80 200 ALA A O 1
ATOM 1540 N N . TYR A 1 203 ? 48.166 25.724 -1.887 1.00 8.99 201 TYR A N 1
ATOM 1541 C CA . TYR A 1 203 ? 48.996 25.338 -3.015 1.00 9.06 201 TYR A CA 1
ATOM 1542 C C . TYR A 1 203 ? 48.931 26.373 -4.134 1.00 9.20 201 TYR A C 1
ATOM 1543 O O . TYR A 1 203 ? 49.958 26.781 -4.674 1.00 10.20 201 TYR A O 1
ATOM 1552 N N . HIS A 1 204 ? 47.729 26.815 -4.484 1.00 9.74 202 HIS A N 1
ATOM 1553 C CA . HIS A 1 204 ? 47.566 27.741 -5.597 1.00 8.28 202 HIS A CA 1
ATOM 1554 C C . HIS A 1 204 ? 48.282 29.064 -5.306 1.00 9.13 202 HIS A C 1
ATOM 1555 O O . HIS A 1 204 ? 48.919 29.641 -6.187 1.00 10.02 202 HIS A O 1
ATOM 1562 N N . LEU A 1 205 ? 48.182 29.533 -4.064 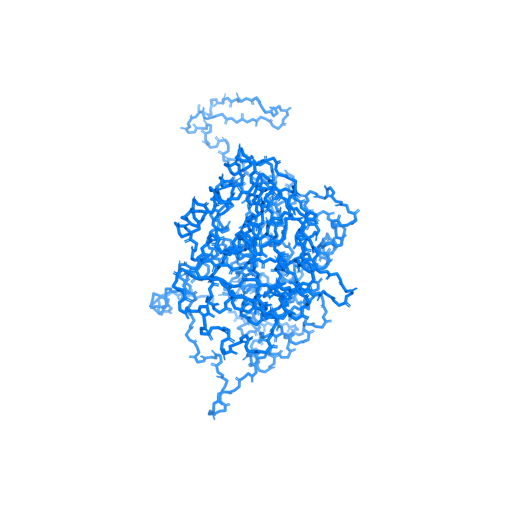1.00 9.57 203 LEU A N 1
ATOM 1563 C CA . LEU A 1 205 ? 48.890 30.751 -3.662 1.00 9.73 203 LEU A CA 1
ATOM 1564 C C . LEU A 1 205 ? 50.410 30.575 -3.735 1.00 11.26 203 LEU A C 1
ATOM 1565 O O . LEU A 1 205 ? 51.113 31.464 -4.238 1.00 11.99 203 LEU A O 1
ATOM 1570 N N . MET A 1 206 ? 50.910 29.450 -3.235 1.00 9.85 204 MET A N 1
ATOM 1571 C CA . MET A 1 206 ? 52.344 29.156 -3.326 1.00 10.87 204 MET A CA 1
ATOM 1572 C C . MET A 1 206 ? 52.791 29.202 -4.775 1.00 13.20 204 MET A C 1
ATOM 1573 O O . MET A 1 206 ? 53.831 29.784 -5.106 1.00 12.29 204 MET A O 1
ATOM 1578 N N . LYS A 1 207 ? 52.011 28.569 -5.644 1.00 10.49 205 LYS A N 1
ATOM 1579 C CA . LYS A 1 207 ? 52.427 28.353 -7.018 1.00 10.64 205 LYS A CA 1
ATOM 1580 C C . LYS A 1 207 ? 52.309 29.625 -7.841 1.00 11.82 205 LYS A C 1
ATOM 1581 O O . LYS A 1 207 ? 53.216 29.962 -8.612 1.00 14.43 205 LYS A O 1
ATOM 1587 N N . ASP A 1 208 ? 51.203 30.342 -7.677 1.00 11.95 206 ASP A N 1
ATOM 1588 C CA . ASP A 1 208 ? 50.874 31.428 -8.598 1.00 12.59 206 ASP A CA 1
ATOM 1589 C C . ASP A 1 208 ? 51.106 32.828 -8.033 1.00 13.96 206 ASP A C 1
ATOM 1590 O O . ASP A 1 208 ? 51.187 33.794 -8.795 1.00 19.45 206 ASP A O 1
ATOM 1595 N N . VAL A 1 209 ? 51.196 32.955 -6.713 1.00 11.55 207 VAL A N 1
ATOM 1596 C CA . VAL A 1 209 ? 51.589 34.238 -6.126 1.00 12.71 207 VAL A CA 1
ATOM 1597 C C . VAL A 1 209 ? 53.088 34.255 -5.829 1.00 13.93 207 VAL A C 1
ATOM 1598 O O . VAL A 1 209 ? 53.777 35.220 -6.180 1.00 14.60 207 VAL A O 1
ATOM 1602 N N . LEU A 1 210 ? 53.589 33.194 -5.198 1.00 12.47 208 LEU A N 1
ATOM 1603 C CA . LEU A 1 210 ? 54.999 33.134 -4.816 1.00 12.73 208 LEU A CA 1
ATOM 1604 C C . LEU A 1 210 ? 55.903 32.490 -5.868 1.00 14.29 208 LEU A C 1
ATOM 1605 O O . LEU A 1 210 ? 57.126 32.471 -5.700 1.00 14.87 208 LEU A O 1
ATOM 1610 N N . GLY A 1 211 ? 55.320 31.959 -6.942 1.00 12.26 209 GLY A N 1
ATOM 1611 C CA . GLY A 1 211 ? 56.105 31.398 -8.035 1.00 14.30 209 GLY A CA 1
ATOM 1612 C C . GLY A 1 211 ? 57.021 30.261 -7.623 1.00 14.67 209 GLY A C 1
ATOM 1613 O O . GLY A 1 211 ? 58.120 30.101 -8.155 1.00 15.18 209 GLY A O 1
ATOM 1614 N N . MET A 1 212 ? 56.564 29.443 -6.685 1.00 12.22 210 MET A N 1
ATOM 1615 C CA . MET A 1 212 ? 57.411 28.405 -6.112 1.00 12.72 210 MET A CA 1
ATOM 1616 C C . MET A 1 212 ? 57.536 27.181 -7.010 1.00 13.97 210 MET A C 1
ATOM 1617 O O . MET A 1 212 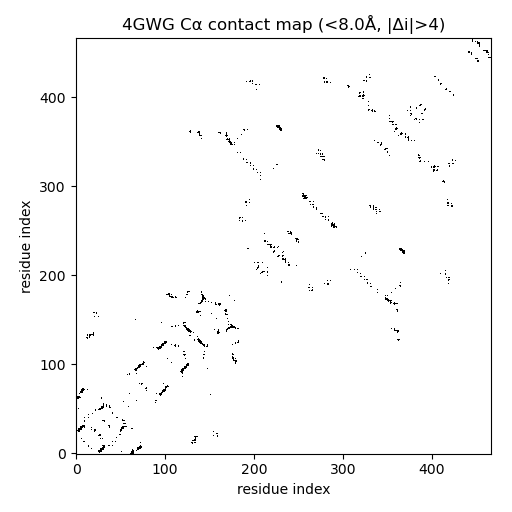? 56.647 26.873 -7.802 1.00 12.74 210 MET A O 1
ATOM 1622 N N . ALA A 1 213 ? 58.662 26.490 -6.893 1.00 12.62 211 ALA A N 1
ATOM 1623 C CA . ALA A 1 213 ? 58.878 25.281 -7.663 1.00 11.93 211 ALA A CA 1
ATOM 1624 C C . ALA A 1 213 ? 58.133 24.129 -7.000 1.00 12.84 211 ALA A C 1
ATOM 1625 O O . ALA A 1 213 ? 57.813 24.194 -5.804 1.00 11.28 211 ALA A O 1
ATOM 1627 N N . GLN A 1 214 ? 57.876 23.066 -7.755 1.00 12.93 212 GLN A N 1
ATOM 1628 C CA . GLN A 1 214 ? 57.142 21.930 -7.209 1.00 13.67 212 GLN A CA 1
ATOM 1629 C C . GLN A 1 214 ? 57.802 21.345 -5.957 1.00 13.51 212 GLN A C 1
ATOM 1630 O O . GLN A 1 214 ? 57.137 21.116 -4.949 1.00 13.37 212 GLN A O 1
ATOM 1636 N N . ASP A 1 215 ? 59.104 21.084 -6.014 1.00 13.88 213 ASP A N 1
ATOM 1637 C CA . ASP A 1 215 ? 59.785 20.478 -4.871 1.00 14.64 213 ASP A CA 1
ATOM 1638 C C . ASP A 1 215 ? 59.861 21.440 -3.693 1.00 13.44 213 ASP A C 1
ATOM 1639 O O . ASP A 1 215 ? 59.912 21.022 -2.536 1.00 13.33 213 ASP A O 1
ATOM 1644 N N . GLU A 1 216 ? 59.871 22.730 -4.001 1.00 13.21 214 GLU A N 1
ATOM 1645 C CA . GLU A 1 216 ? 59.902 23.772 -2.989 1.00 12.14 214 GLU A CA 1
ATOM 1646 C C . GLU A 1 216 ? 58.577 23.787 -2.227 1.00 11.05 214 GLU A C 1
ATOM 1647 O O . GLU A 1 216 ? 58.538 23.972 -1.007 1.00 11.88 214 GLU A O 1
ATOM 1653 N N . MET A 1 217 ? 57.487 23.605 -2.965 1.00 11.85 215 MET A N 1
ATOM 1654 C CA . MET A 1 217 ? 56.170 23.548 -2.347 1.00 11.97 215 MET A CA 1
ATOM 1655 C C . MET A 1 217 ? 56.024 22.264 -1.542 1.00 11.75 215 MET A C 1
ATOM 1656 O O . MET A 1 217 ? 55.443 22.269 -0.454 1.00 12.63 215 MET A O 1
ATOM 1661 N N . ALA A 1 218 ? 56.588 21.173 -2.040 1.00 11.44 216 ALA A N 1
ATOM 1662 C CA . ALA A 1 218 ? 56.602 19.947 -1.254 1.00 13.56 216 ALA A CA 1
ATOM 1663 C C . ALA A 1 218 ? 57.298 20.188 0.080 1.00 13.21 216 ALA A C 1
ATOM 1664 O O . ALA A 1 218 ? 56.808 19.788 1.131 1.00 14.30 216 ALA A O 1
ATOM 1666 N N . GLN A 1 219 ? 58.455 20.845 0.035 1.00 11.89 217 GLN A N 1
ATOM 1667 C CA . GLN A 1 219 ? 59.196 21.118 1.262 1.00 15.29 217 GLN A CA 1
ATOM 1668 C C . GLN A 1 219 ? 58.424 22.042 2.207 1.00 12.98 217 GLN A C 1
ATOM 1669 O O . GLN A 1 219 ? 58.462 21.869 3.421 1.00 12.90 217 GLN A O 1
ATOM 1675 N N . ALA A 1 220 ? 57.717 23.023 1.656 1.00 12.16 218 ALA A N 1
ATOM 1676 C CA . ALA A 1 220 ? 56.898 23.896 2.492 1.00 13.08 218 ALA A CA 1
ATOM 1677 C C . ALA A 1 220 ? 55.818 23.102 3.236 1.00 13.12 218 ALA A C 1
ATOM 1678 O O . ALA A 1 220 ? 55.651 23.275 4.447 1.00 13.72 218 ALA A O 1
ATOM 1680 N N . PHE A 1 221 ? 55.109 22.224 2.528 1.00 12.28 219 PHE A N 1
ATOM 1681 C CA . PHE A 1 221 ? 54.089 21.411 3.182 1.00 12.41 219 PHE A CA 1
ATOM 1682 C C . PHE A 1 221 ? 54.715 20.467 4.212 1.00 12.97 219 PHE A C 1
ATOM 1683 O O . PHE A 1 221 ? 54.155 20.259 5.287 1.00 13.46 219 PHE A O 1
ATOM 1691 N N . GLU A 1 222 ? 55.882 19.905 3.897 1.00 14.11 220 GLU A N 1
ATOM 1692 C CA . GLU A 1 222 ? 56.594 19.074 4.863 1.00 15.80 220 GLU A CA 1
ATOM 1693 C C . GLU A 1 222 ? 56.929 19.871 6.121 1.00 14.98 220 GLU A C 1
ATOM 1694 O O . GLU A 1 222 ? 56.747 19.396 7.242 1.00 14.77 220 GLU A O 1
ATOM 1700 N N . ASP A 1 223 ? 57.426 21.088 5.932 1.00 13.34 221 ASP A N 1
ATOM 1701 C CA . ASP A 1 223 ? 57.749 21.956 7.057 1.00 15.77 221 ASP A CA 1
ATOM 1702 C C . ASP A 1 223 ? 56.488 22.260 7.863 1.00 15.36 221 ASP A C 1
ATOM 1703 O O . ASP A 1 223 ? 56.495 22.213 9.099 1.00 16.00 221 ASP A O 1
ATOM 1708 N N . TRP A 1 224 ? 55.401 22.561 7.158 1.00 15.09 222 TRP A N 1
ATOM 1709 C CA . TRP A 1 224 ? 54.135 22.867 7.815 1.00 16.27 222 TRP A CA 1
ATOM 1710 C C . TRP A 1 224 ? 53.642 21.689 8.635 1.00 14.75 222 TRP A C 1
ATOM 1711 O O . TRP A 1 224 ? 52.990 21.867 9.672 1.00 15.37 222 TRP A O 1
ATOM 1722 N N . ASN A 1 225 ? 53.949 20.484 8.180 1.00 14.09 223 ASN A N 1
ATOM 1723 C CA . ASN A 1 225 ? 53.479 19.301 8.874 1.00 14.82 223 ASN A CA 1
ATOM 1724 C C . ASN A 1 225 ? 54.152 19.062 10.222 1.00 13.30 223 ASN A C 1
ATOM 1725 O O . ASN A 1 225 ? 53.758 18.163 10.964 1.00 16.99 223 ASN A O 1
ATOM 1730 N N . LYS A 1 226 ? 55.159 19.875 10.536 1.00 16.20 224 LYS A N 1
ATOM 1731 C CA . LYS A 1 226 ? 55.902 19.720 11.782 1.00 17.52 224 LYS A CA 1
ATOM 1732 C C . LYS A 1 226 ? 55.300 20.537 12.922 1.00 19.68 224 LYS A C 1
ATOM 1733 O O . LYS A 1 226 ? 55.615 20.302 14.087 1.00 22.06 224 LYS A O 1
ATOM 1739 N N . THR A 1 227 ? 54.424 21.483 12.599 1.00 17.26 225 THR A N 1
ATOM 1740 C CA . THR A 1 227 ? 53.818 22.301 13.648 1.00 18.44 225 THR A CA 1
ATOM 1741 C C . THR A 1 227 ? 52.306 22.080 13.730 1.00 15.77 225 THR A C 1
ATOM 1742 O O . THR A 1 227 ? 51.852 20.949 13.575 1.00 15.94 225 THR A O 1
ATOM 1746 N N . GLU A 1 228 ? 51.543 23.139 13.991 1.00 17.00 226 GLU A N 1
ATOM 1747 C CA . GLU A 1 228 ? 50.126 22.990 14.322 1.00 15.31 226 GLU A CA 1
ATOM 1748 C C . GLU A 1 228 ? 49.329 22.212 13.279 1.00 15.43 226 GLU A C 1
ATOM 1749 O O . GLU A 1 228 ? 48.336 21.566 13.613 1.00 15.42 226 GLU A O 1
ATOM 1755 N N . LEU A 1 229 ? 49.753 22.285 12.021 1.00 13.33 227 LEU A N 1
ATOM 1756 C CA . LEU A 1 229 ? 48.985 21.697 10.928 1.00 12.23 227 LEU A CA 1
ATOM 1757 C C . LEU A 1 229 ? 49.196 20.199 10.728 1.00 12.72 227 LEU A C 1
ATOM 1758 O O . LEU A 1 229 ? 48.552 19.601 9.868 1.00 12.15 227 LEU A O 1
ATOM 1763 N N . ASP A 1 230 ? 50.101 19.612 11.513 1.00 11.74 228 ASP A N 1
ATOM 1764 C CA . ASP A 1 230 ? 50.461 18.198 11.431 1.00 12.56 228 ASP A CA 1
ATOM 1765 C C . ASP A 1 230 ? 49.235 17.338 11.124 1.00 12.43 228 ASP A C 1
ATOM 1766 O O . ASP A 1 230 ? 48.341 17.204 11.956 1.00 12.15 228 ASP A O 1
ATOM 1771 N N . SER A 1 231 ? 49.203 16.751 9.930 1.00 11.67 229 SER A N 1
ATOM 1772 C CA . SER A 1 231 ? 48.041 15.984 9.482 1.00 12.80 229 SER A CA 1
ATOM 1773 C C . SER A 1 231 ? 48.372 15.072 8.307 1.00 11.76 229 SER A C 1
ATOM 1774 O O . SER A 1 231 ? 49.274 15.355 7.518 1.00 13.40 229 SER A O 1
ATOM 1777 N N . PHE A 1 232 ? 47.629 13.984 8.179 1.00 10.21 230 PHE A N 1
ATOM 1778 C CA . PHE A 1 232 ? 47.836 13.056 7.078 1.00 12.18 230 PHE A CA 1
ATOM 1779 C C . PHE A 1 232 ? 47.684 13.718 5.708 1.00 10.56 230 PHE A C 1
ATOM 1780 O O . PHE A 1 232 ? 48.473 13.467 4.797 1.00 11.29 230 PHE A O 1
ATOM 1788 N N . LEU A 1 233 ? 46.674 14.569 5.544 1.00 10.45 231 LEU A N 1
ATOM 1789 C CA . LEU A 1 233 ? 46.456 15.187 4.232 1.00 9.90 231 LEU A CA 1
ATOM 1790 C C . LEU A 1 233 ? 47.628 16.069 3.804 1.00 9.54 231 LEU A C 1
ATOM 1791 O O . LEU A 1 233 ? 47.991 16.096 2.631 1.00 10.07 231 LEU A O 1
ATOM 1796 N N . ILE A 1 234 ? 48.238 16.759 4.758 1.00 9.74 232 ILE A N 1
ATOM 1797 C CA . ILE A 1 234 ? 49.421 17.552 4.435 1.00 9.57 232 ILE A CA 1
ATOM 1798 C C . ILE A 1 234 ? 50.624 16.652 4.122 1.00 11.04 232 ILE A C 1
ATOM 1799 O O . ILE A 1 234 ? 51.375 16.931 3.188 1.00 12.48 232 ILE A O 1
ATOM 1804 N N . GLU A 1 235 ? 50.779 15.561 4.869 1.00 10.75 233 GLU A N 1
ATOM 1805 C CA . GLU A 1 235 ? 51.852 14.603 4.606 1.00 11.73 233 GLU A CA 1
ATOM 1806 C C . GLU A 1 235 ? 51.794 14.089 3.170 1.00 12.01 233 GLU A C 1
ATOM 1807 O O . GLU A 1 235 ? 52.791 14.127 2.438 1.00 15.01 233 GLU A O 1
ATOM 1813 N N . ILE A 1 236 ? 50.622 13.628 2.740 1.00 11.17 234 ILE A N 1
ATOM 1814 C CA . ILE A 1 236 ? 50.534 1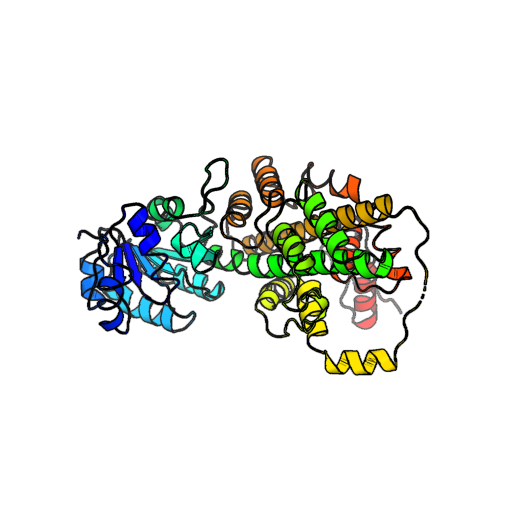3.059 1.402 1.00 12.51 234 ILE A CA 1
ATOM 1815 C C . ILE A 1 236 ? 50.627 14.139 0.324 1.00 12.23 234 ILE A C 1
ATOM 1816 O O . ILE A 1 236 ? 51.109 13.885 -0.778 1.00 11.93 234 ILE A O 1
ATOM 1821 N N . THR A 1 237 ? 50.191 15.355 0.639 1.00 10.57 235 THR A N 1
ATOM 1822 C CA . THR A 1 237 ? 50.315 16.454 -0.311 1.00 11.37 235 THR A CA 1
ATOM 1823 C C . THR A 1 237 ? 51.788 16.727 -0.636 1.00 10.86 235 THR A C 1
ATOM 1824 O O . THR A 1 237 ? 52.158 16.871 -1.804 1.00 11.76 235 THR A O 1
ATOM 1828 N N . ALA A 1 238 ? 52.622 16.778 0.397 1.00 11.27 236 ALA A N 1
ATOM 1829 C CA . ALA A 1 238 ? 54.061 16.942 0.201 1.00 11.85 236 ALA A CA 1
ATOM 1830 C C . ALA A 1 238 ? 54.623 15.832 -0.680 1.00 12.52 236 ALA A C 1
ATOM 1831 O O . ALA A 1 238 ? 55.397 16.090 -1.611 1.00 13.85 236 ALA A O 1
ATOM 1833 N N . ASN A 1 239 ? 54.223 14.600 -0.393 1.00 12.02 237 ASN A N 1
ATOM 1834 C CA . ASN A 1 239 ? 54.721 13.472 -1.169 1.00 13.88 237 ASN A CA 1
ATOM 1835 C C . ASN A 1 239 ? 54.296 13.566 -2.621 1.00 13.96 237 ASN A C 1
ATOM 1836 O O . ASN A 1 239 ? 55.086 13.324 -3.536 1.00 15.74 237 ASN A O 1
ATOM 1841 N N . ILE A 1 240 ? 53.041 13.936 -2.833 1.00 13.25 238 ILE A N 1
ATOM 1842 C CA . ILE A 1 240 ? 52.509 14.086 -4.179 1.00 12.02 238 ILE A CA 1
ATOM 1843 C C . ILE A 1 240 ? 53.269 15.143 -4.966 1.00 12.67 238 ILE A C 1
ATOM 1844 O O . ILE A 1 240 ? 53.577 14.951 -6.148 1.00 13.23 238 ILE A O 1
ATOM 1849 N N . LEU A 1 241 ? 53.580 16.255 -4.311 1.00 11.99 239 LEU A N 1
ATOM 1850 C CA . LEU A 1 241 ? 54.212 17.380 -4.988 1.00 13.30 239 LEU A CA 1
ATOM 1851 C C . LEU A 1 241 ? 55.629 17.088 -5.488 1.00 14.44 239 LEU A C 1
ATOM 1852 O O . LEU A 1 241 ? 56.056 17.646 -6.493 1.00 15.91 239 LEU A O 1
ATOM 1857 N N . LYS A 1 242 ? 56.350 16.209 -4.810 1.00 14.21 240 LYS A N 1
ATOM 1858 C CA . LYS A 1 242 ? 57.705 15.916 -5.266 1.00 14.25 240 LYS A CA 1
ATOM 1859 C C . LYS A 1 242 ? 57.768 14.677 -6.159 1.00 18.22 240 LYS A C 1
ATOM 1860 O O . LYS A 1 242 ? 58.828 14.327 -6.671 1.00 18.64 240 LYS A O 1
ATOM 1866 N N . PHE A 1 243 ? 56.634 14.022 -6.372 1.00 17.11 241 PHE A N 1
ATOM 1867 C CA . PHE A 1 243 ? 56.623 12.783 -7.143 1.00 15.63 241 PHE A CA 1
ATOM 1868 C C . PHE A 1 243 ? 56.922 13.026 -8.620 1.00 15.17 241 PHE A C 1
ATOM 1869 O O . PHE A 1 243 ? 56.252 13.816 -9.283 1.00 16.06 241 PHE A O 1
ATOM 1877 N N . GLN A 1 244 ? 57.944 12.341 -9.133 1.00 17.48 242 GLN A N 1
ATOM 1878 C CA . GLN A 1 244 ? 58.308 12.472 -10.538 1.00 18.65 242 GLN A CA 1
ATOM 1879 C C . GLN A 1 244 ? 57.861 11.260 -11.346 1.00 18.89 242 GLN A C 1
ATOM 1880 O O . GLN A 1 244 ? 57.985 10.117 -10.902 1.00 20.22 242 GLN A O 1
ATOM 1886 N N . ASP A 1 245 ? 57.327 11.537 -12.530 1.00 19.60 243 ASP A N 1
ATOM 1887 C CA . ASP A 1 245 ? 56.920 10.521 -13.487 1.00 20.20 243 ASP A CA 1
ATOM 1888 C C . ASP A 1 245 ? 58.156 9.822 -14.056 1.00 22.96 243 ASP A C 1
ATOM 1889 O O . ASP A 1 245 ? 59.295 10.196 -13.758 1.00 21.31 243 ASP A O 1
ATOM 1894 N N . THR A 1 246 ? 57.928 8.805 -14.877 1.00 27.16 244 THR A N 1
ATOM 1895 C CA . THR A 1 246 ? 59.020 8.002 -15.416 1.00 27.29 244 THR A CA 1
ATOM 1896 C C . THR A 1 246 ? 59.963 8.816 -16.305 1.00 27.79 244 THR A C 1
ATOM 1897 O O . THR A 1 246 ? 61.131 8.460 -16.468 1.00 30.29 244 THR A O 1
ATOM 1901 N N . ASP A 1 247 ? 59.452 9.903 -16.874 1.00 23.51 245 ASP A N 1
ATOM 1902 C CA . ASP A 1 247 ? 60.249 10.769 -17.743 1.00 21.73 245 ASP A CA 1
ATOM 1903 C C . ASP A 1 247 ? 61.016 11.847 -16.974 1.00 22.98 245 ASP A C 1
ATOM 1904 O O . ASP A 1 247 ? 61.651 12.711 -17.574 1.00 24.52 245 ASP A O 1
ATOM 1909 N N . GLY A 1 248 ? 60.960 11.789 -15.646 1.00 25.10 246 GLY A N 1
ATOM 1910 C CA . GLY A 1 248 ? 61.671 12.746 -14.815 1.00 24.70 246 GLY A CA 1
ATOM 1911 C C . GLY A 1 248 ? 60.944 14.066 -14.629 1.00 22.19 246 GLY A C 1
ATOM 1912 O O . GLY A 1 248 ? 61.448 14.970 -13.964 1.00 26.41 246 GLY A O 1
ATOM 1913 N N . LYS A 1 249 ? 59.764 14.187 -15.228 1.00 21.06 247 LYS A N 1
ATOM 1914 C CA . LYS A 1 249 ? 58.927 15.360 -15.020 1.00 20.14 247 LYS A CA 1
ATOM 1915 C C . LYS A 1 249 ? 57.958 15.099 -13.872 1.00 19.43 247 LYS A C 1
ATOM 1916 O O . LYS A 1 249 ? 57.531 13.969 -13.655 1.00 19.71 247 LYS A O 1
ATOM 1922 N N . HIS A 1 250 ? 57.618 16.147 -13.134 1.00 17.40 248 HIS A N 1
ATOM 1923 C CA . HIS A 1 250 ? 56.644 16.015 -12.054 1.00 15.66 248 HIS A CA 1
ATOM 1924 C C . HIS A 1 250 ? 55.294 15.536 -12.578 1.00 14.02 248 HIS A C 1
ATOM 1925 O O . HIS A 1 250 ? 54.815 15.999 -13.615 1.00 14.64 248 HIS A O 1
ATOM 1932 N N . LEU A 1 251 ? 54.689 14.603 -11.850 1.00 14.18 249 LEU A N 1
ATOM 1933 C CA . LEU A 1 251 ? 53.422 14.003 -12.271 1.00 12.90 249 LEU A CA 1
ATOM 1934 C C . LEU A 1 251 ? 52.209 14.920 -12.089 1.00 13.48 249 LEU A C 1
ATOM 1935 O O . LEU A 1 251 ? 51.352 14.988 -12.962 1.00 13.28 249 LEU A O 1
ATOM 1940 N N . LEU A 1 252 ? 52.128 15.618 -10.962 1.00 12.55 250 LEU A N 1
ATOM 1941 C CA . LEU A 1 252 ? 50.914 16.388 -10.662 1.00 11.54 250 LEU A CA 1
ATOM 1942 C C . LEU A 1 252 ? 50.499 17.352 -11.779 1.00 12.12 250 LEU A C 1
ATOM 1943 O O . LEU A 1 252 ? 49.319 17.438 -12.118 1.00 11.94 250 LEU A O 1
ATOM 1948 N N . PRO A 1 253 ? 51.456 18.089 -12.364 1.00 12.96 251 PRO A N 1
ATOM 1949 C CA . PRO A 1 253 ? 51.071 19.016 -13.437 1.00 12.23 251 PRO A CA 1
ATOM 1950 C C . PRO A 1 253 ? 50.440 18.352 -14.667 1.00 13.02 251 PRO A C 1
ATOM 1951 O O . PRO A 1 253 ? 49.828 19.049 -15.472 1.00 17.16 251 PRO A O 1
ATOM 1955 N N . LYS A 1 254 ? 50.582 17.034 -14.804 1.00 13.09 252 LYS A N 1
ATOM 1956 C CA . LYS A 1 254 ? 50.013 16.301 -15.937 1.00 13.53 252 LYS A CA 1
ATOM 1957 C C . LYS A 1 254 ? 48.564 15.873 -15.702 1.00 13.66 252 LYS A C 1
ATOM 1958 O O . LYS A 1 254 ? 47.882 15.423 -16.629 1.00 13.90 252 LYS A O 1
ATOM 1964 N N . ILE A 1 255 ? 48.108 15.994 -14.458 1.00 11.36 253 ILE A N 1
ATOM 1965 C CA . ILE A 1 255 ? 46.816 15.454 -14.037 1.00 12.19 253 ILE A CA 1
ATOM 1966 C C . ILE A 1 255 ? 45.647 16.392 -14.334 1.00 11.83 253 ILE A C 1
ATOM 1967 O O . ILE A 1 255 ? 45.750 17.604 -14.149 1.00 12.30 253 ILE A O 1
ATOM 1972 N N . ARG A 1 256 ? 44.553 15.817 -14.820 1.00 11.98 254 ARG A N 1
ATOM 1973 C CA . ARG A 1 256 ? 43.353 16.581 -15.154 1.00 12.37 254 ARG A CA 1
ATOM 1974 C C . ARG A 1 256 ? 42.708 17.150 -13.891 1.00 11.44 254 ARG A C 1
ATOM 1975 O O . ARG A 1 256 ? 42.494 16.437 -12.906 1.00 11.81 254 ARG A O 1
ATOM 1983 N N . ASP A 1 257 ? 42.412 18.447 -13.937 1.00 10.59 255 ASP A N 1
ATOM 1984 C CA . ASP A 1 257 ? 41.873 19.172 -12.790 1.00 10.38 255 ASP A CA 1
ATOM 1985 C C . ASP A 1 257 ? 40.347 19.177 -12.746 1.00 10.98 255 ASP A C 1
ATOM 1986 O O . ASP A 1 257 ? 39.722 20.232 -12.811 1.00 13.36 255 ASP A O 1
ATOM 1991 N N . SER A 1 258 ? 39.759 17.996 -12.608 1.00 10.32 256 SER A N 1
ATOM 1992 C CA . SER A 1 258 ? 38.318 17.852 -12.493 1.00 11.71 256 SER A CA 1
ATOM 1993 C C . SER A 1 258 ? 38.014 16.855 -11.385 1.00 12.53 256 SER A C 1
ATOM 1994 O O . SER A 1 258 ? 38.369 15.673 -11.493 1.00 13.01 256 SER A O 1
ATOM 1997 N N . ALA A 1 259 ? 37.358 17.325 -10.326 1.00 12.35 257 ALA A N 1
ATOM 1998 C CA . ALA A 1 259 ? 37.164 16.524 -9.115 1.00 11.68 257 ALA A CA 1
ATOM 1999 C C . ALA A 1 259 ? 35.741 16.018 -8.894 1.00 13.46 257 ALA A C 1
ATOM 2000 O O . ALA A 1 259 ? 35.462 15.388 -7.872 1.00 15.40 257 ALA A O 1
ATOM 2002 N N . GLY A 1 260 ? 34.843 16.287 -9.835 1.00 14.31 258 GLY A N 1
ATOM 2003 C CA . GLY A 1 260 ? 33.532 15.654 -9.812 1.00 13.23 258 GLY A CA 1
ATOM 2004 C C . GLY A 1 260 ? 32.395 16.500 -9.269 1.00 14.91 258 GLY A C 1
ATOM 2005 O O . GLY A 1 260 ? 32.602 17.358 -8.409 1.00 15.46 258 GLY A O 1
ATOM 2006 N N . GLN A 1 261 ? 31.187 16.239 -9.766 1.00 15.20 259 GLN A N 1
ATOM 2007 C CA . GLN A 1 261 ? 29.996 17.020 -9.417 1.00 16.02 259 GLN A CA 1
ATOM 2008 C C . GLN A 1 261 ? 28.986 16.258 -8.568 1.00 16.58 259 GLN A C 1
ATOM 2009 O O . GLN A 1 261 ? 27.981 16.837 -8.142 1.00 18.34 259 GLN A O 1
ATOM 2015 N N . LYS A 1 262 ? 29.224 14.971 -8.337 1.00 16.41 260 LYS A N 1
ATOM 2016 C CA . LYS A 1 262 ? 28.206 14.123 -7.716 0.68 14.24 260 LYS A CA 1
ATOM 2017 C C . LYS A 1 262 ? 28.663 13.520 -6.394 1.00 18.20 260 LYS A C 1
ATOM 2018 O O . LYS A 1 262 ? 27.999 12.645 -5.840 1.00 18.96 260 LYS A O 1
ATOM 2024 N N . GLY A 1 263 ? 29.798 13.978 -5.884 1.00 16.07 261 GLY A N 1
ATOM 2025 C CA . GLY A 1 263 ? 30.373 13.379 -4.693 1.00 15.47 261 GLY A CA 1
ATOM 2026 C C . GLY A 1 263 ? 29.545 13.500 -3.425 1.00 14.45 261 GLY A C 1
ATOM 2027 O O . GLY A 1 263 ? 28.770 14.454 -3.247 1.00 15.14 261 GLY A O 1
ATOM 2028 N N . THR A 1 264 ? 29.756 12.551 -2.513 1.00 15.37 262 THR A N 1
ATOM 2029 C CA . THR A 1 264 ? 28.993 12.469 -1.263 1.00 14.74 262 THR A CA 1
ATOM 2030 C C . THR A 1 264 ? 29.118 13.670 -0.307 1.00 11.92 262 THR A C 1
ATOM 2031 O O . THR A 1 264 ? 28.291 13.841 0.594 1.00 11.90 262 THR A O 1
ATOM 2035 N N . GLY A 1 265 ? 30.148 14.491 -0.478 1.00 10.31 263 GLY A N 1
ATOM 2036 C CA . GLY A 1 265 ? 30.309 15.666 0.370 1.00 10.89 263 GLY A CA 1
ATOM 2037 C C . GLY A 1 265 ? 29.102 16.596 0.325 1.00 8.43 263 GLY A C 1
ATOM 2038 O O . GLY A 1 265 ? 28.823 17.322 1.287 1.00 9.00 263 GLY A O 1
ATOM 2039 N N . LYS A 1 266 ? 28.387 16.580 -0.795 1.00 8.83 264 LYS A N 1
ATOM 2040 C CA . LYS A 1 266 ? 27.208 17.425 -0.950 1.00 8.88 264 LYS A CA 1
ATOM 2041 C C . LYS A 1 266 ? 26.199 17.238 0.180 1.00 8.97 264 LYS A C 1
ATOM 2042 O O . LYS A 1 266 ? 25.506 18.186 0.550 1.00 9.21 264 LYS A O 1
ATOM 2048 N N . TRP A 1 267 ? 26.109 16.029 0.730 1.00 9.61 265 TRP A N 1
ATOM 2049 C CA . TRP A 1 267 ? 25.083 15.758 1.731 1.00 8.09 265 TRP A CA 1
ATOM 2050 C C . TRP A 1 267 ? 25.294 16.533 3.020 1.00 8.19 265 TRP A C 1
ATOM 2051 O O . TRP A 1 267 ? 24.333 16.864 3.698 1.00 8.80 265 TRP A O 1
ATOM 2062 N N . THR A 1 268 ? 26.547 16.842 3.349 1.00 8.68 266 THR A N 1
ATOM 2063 C CA . THR A 1 268 ? 26.824 17.660 4.525 1.00 8.34 266 THR A CA 1
ATOM 2064 C C . THR A 1 268 ? 26.323 19.093 4.315 1.00 7.32 266 THR A C 1
ATOM 2065 O O . THR A 1 268 ? 25.694 19.678 5.194 1.00 7.94 266 THR A O 1
ATOM 2069 N N . ALA A 1 269 ? 26.597 19.645 3.138 1.00 7.77 267 ALA A N 1
ATOM 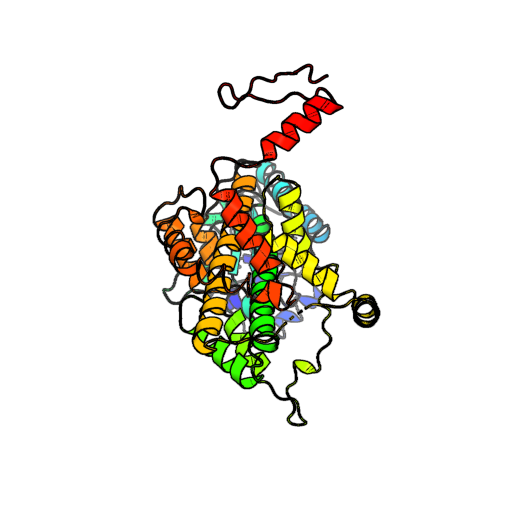2070 C CA . ALA A 1 269 ? 26.135 20.991 2.828 1.00 8.53 267 ALA A CA 1
ATOM 2071 C C . ALA A 1 269 ? 24.611 21.047 2.727 1.00 8.41 267 ALA A C 1
ATOM 2072 O O . ALA A 1 269 ? 23.985 21.984 3.221 1.00 7.85 267 ALA A O 1
ATOM 2074 N N . ILE A 1 270 ? 24.004 20.029 2.128 1.00 7.88 268 ILE A N 1
ATOM 2075 C CA . ILE A 1 270 ? 22.552 19.943 2.089 1.00 6.94 268 ILE A CA 1
ATOM 2076 C C . ILE A 1 270 ? 21.968 19.862 3.496 1.00 7.58 268 ILE A C 1
ATOM 2077 O O . ILE A 1 270 ? 21.002 20.542 3.814 1.00 7.77 268 ILE A O 1
ATOM 2082 N N . SER A 1 271 ? 22.564 19.039 4.353 1.00 7.57 269 SER A N 1
ATOM 2083 C CA . SER A 1 271 ? 22.103 18.944 5.729 1.00 8.87 269 SER A CA 1
ATOM 2084 C C . SER A 1 271 ? 22.146 20.317 6.416 1.00 8.01 269 SER A C 1
ATOM 2085 O O . SER A 1 271 ? 21.208 20.715 7.110 1.00 8.75 269 SER A O 1
ATOM 2088 N N . ALA A 1 272 ? 23.254 21.028 6.238 1.00 8.07 270 ALA A N 1
ATOM 2089 C CA . ALA A 1 272 ? 23.390 22.363 6.805 1.00 7.74 270 ALA A CA 1
ATOM 2090 C C . ALA A 1 272 ? 22.250 23.277 6.362 1.00 7.91 270 ALA A C 1
ATOM 2091 O O . ALA A 1 272 ? 21.669 23.999 7.172 1.00 8.87 270 ALA A O 1
ATOM 2093 N N . LE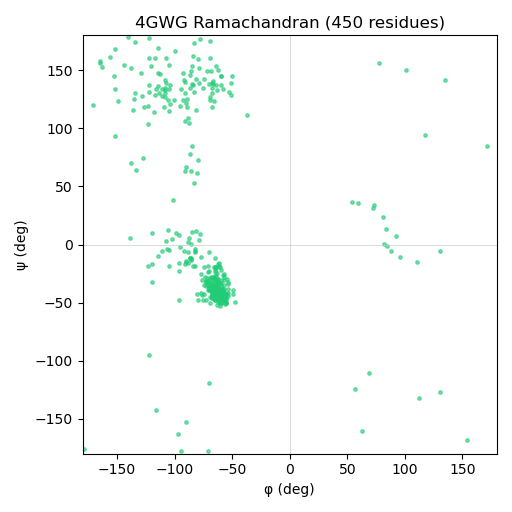U A 1 273 ? 21.934 23.256 5.075 1.00 7.12 271 LEU A N 1
ATOM 2094 C CA . LEU A 1 273 ? 20.839 24.070 4.567 1.00 7.71 271 LEU A CA 1
ATOM 2095 C C . LEU A 1 273 ? 19.492 23.623 5.139 1.00 7.23 271 LEU A C 1
ATOM 2096 O O . LEU A 1 273 ? 18.663 24.458 5.505 1.00 10.10 271 LEU A O 1
ATOM 2101 N N . GLU A 1 274 ? 19.278 22.317 5.240 1.00 7.34 272 GLU A N 1
ATOM 2102 C CA . GLU A 1 274 ? 18.031 21.808 5.814 1.00 10.03 272 GLU A CA 1
ATOM 2103 C C . GLU A 1 274 ? 17.823 22.283 7.245 1.00 9.80 272 GLU A C 1
ATOM 2104 O O . GLU A 1 274 ? 16.716 22.672 7.621 1.00 11.90 272 GLU A O 1
ATOM 2110 N N . TYR A 1 275 ? 18.889 22.252 8.035 1.00 9.39 273 TYR A N 1
ATOM 2111 C CA A TYR A 1 275 ? 18.757 22.550 9.458 0.54 10.77 273 TYR A CA 1
ATOM 2112 C CA B TYR A 1 275 ? 18.859 22.519 9.475 0.46 10.68 273 TYR A CA 1
ATOM 2113 C C . TYR A 1 275 ? 19.100 23.990 9.807 1.00 9.96 273 TYR A C 1
ATOM 2114 O O . TYR A 1 275 ? 19.021 24.391 10.969 1.00 11.95 273 TYR A O 1
ATOM 2131 N N . GLY A 1 276 ? 19.433 24.780 8.792 1.00 9.21 274 GLY A N 1
ATOM 2132 C CA . GLY A 1 276 ? 19.675 26.201 8.982 1.00 9.61 274 GLY A CA 1
ATOM 2133 C C . GLY A 1 276 ? 20.968 26.578 9.681 1.00 7.61 274 GLY A C 1
ATOM 2134 O O . GLY A 1 276 ? 21.023 27.570 10.406 1.00 8.98 274 GLY A O 1
ATOM 2135 N N . VAL A 1 277 ? 22.020 25.801 9.446 1.00 7.58 275 VAL A N 1
ATOM 2136 C CA . VAL A 1 277 ? 23.315 26.028 10.071 1.00 7.37 275 VAL A CA 1
ATOM 2137 C C . VAL A 1 277 ? 24.293 26.556 9.031 1.00 7.81 275 VAL A C 1
ATOM 2138 O O . VAL A 1 277 ? 24.381 25.999 7.933 1.00 7.73 275 VAL A O 1
ATOM 2142 N N . PRO A 1 278 ? 25.030 27.628 9.363 1.00 6.59 276 PRO A N 1
ATOM 2143 C CA . PRO A 1 278 ? 25.911 28.255 8.369 1.00 7.05 276 PRO A CA 1
ATOM 2144 C C . PRO A 1 278 ? 27.232 27.499 8.178 1.00 7.29 276 PRO A C 1
ATOM 2145 O O . PRO A 1 278 ? 28.295 27.965 8.612 1.00 8.50 276 PRO A O 1
ATOM 2149 N N . VAL A 1 279 ? 27.156 26.342 7.523 1.00 7.66 277 VAL A N 1
ATOM 2150 C CA . VAL A 1 279 ? 28.328 25.503 7.260 1.00 7.16 277 VAL A CA 1
ATOM 2151 C C . VAL A 1 279 ? 28.921 25.921 5.913 1.00 6.21 277 VAL A C 1
ATOM 2152 O O . VAL A 1 279 ? 28.902 25.185 4.911 1.00 6.92 277 VAL A O 1
ATOM 2156 N N . THR A 1 280 ? 29.442 27.142 5.899 1.00 7.19 278 THR A N 1
ATOM 2157 C CA . THR A 1 280 ? 29.753 27.783 4.629 1.00 7.13 278 THR A CA 1
ATOM 2158 C C . THR A 1 280 ? 30.985 27.187 3.945 1.00 6.67 278 THR A C 1
ATOM 2159 O O . THR A 1 280 ? 31.039 27.135 2.713 1.00 7.36 278 THR A O 1
ATOM 2163 N N . LEU A 1 281 ? 31.970 26.727 4.713 1.00 6.72 279 LEU A N 1
ATOM 2164 C CA . LEU A 1 281 ? 33.220 26.294 4.093 1.00 7.14 279 LEU A CA 1
ATOM 2165 C C . LEU A 1 281 ? 33.044 24.971 3.363 1.00 6.78 279 LEU A C 1
ATOM 2166 O O . LEU A 1 281 ? 33.455 24.850 2.213 1.00 6.68 279 LEU A O 1
ATOM 2171 N N . ILE A 1 282 ? 32.418 23.994 4.010 1.00 6.67 280 ILE A N 1
ATOM 2172 C CA . ILE A 1 282 ? 32.127 22.738 3.323 1.00 7.35 280 ILE A CA 1
ATOM 2173 C C . ILE A 1 282 ? 31.269 23.003 2.074 1.00 7.82 280 ILE A C 1
ATOM 2174 O O . ILE A 1 282 ? 31.492 22.400 1.032 1.00 7.68 280 ILE A O 1
ATOM 2179 N N . GLY A 1 283 ? 30.295 23.909 2.172 1.00 6.79 281 GLY A N 1
ATOM 2180 C CA . GLY A 1 283 ? 29.514 24.273 0.996 1.00 7.73 281 GLY A CA 1
ATOM 2181 C C . GLY A 1 283 ? 30.385 24.756 -0.153 1.00 6.17 281 GLY A C 1
ATOM 2182 O O . GLY A 1 283 ? 30.240 24.293 -1.286 1.00 7.46 281 GLY A O 1
ATOM 2183 N N . GLU A 1 284 ? 31.295 25.687 0.122 1.00 6.23 282 GLU A N 1
ATOM 2184 C CA . GLU A 1 284 ? 32.204 26.164 -0.910 1.00 6.66 282 GLU A CA 1
ATOM 2185 C C . GLU A 1 284 ? 33.126 25.055 -1.424 1.00 5.84 282 GLU A C 1
ATOM 2186 O O . GLU A 1 284 ? 33.454 25.030 -2.603 1.00 7.46 282 GLU A O 1
ATOM 2192 N N . ALA A 1 285 ? 33.540 24.136 -0.558 1.00 6.66 283 ALA A N 1
ATOM 2193 C CA . ALA A 1 285 ? 34.408 23.048 -1.014 1.00 6.58 283 ALA A CA 1
ATOM 2194 C C . ALA A 1 285 ? 33.685 22.130 -1.994 1.00 7.14 283 ALA A C 1
ATOM 2195 O O . ALA A 1 285 ? 34.244 21.740 -3.018 1.00 7.38 283 ALA A O 1
ATOM 2197 N N . VAL A 1 286 ? 32.429 21.813 -1.692 1.00 6.54 284 VAL A N 1
ATOM 2198 C CA . VAL A 1 286 ? 31.611 21.023 -2.606 1.00 6.79 284 VAL A CA 1
ATOM 2199 C C . VAL A 1 286 ? 31.436 21.757 -3.936 1.00 6.69 284 VAL A C 1
ATOM 2200 O O . VAL A 1 286 ? 31.664 21.193 -5.017 1.00 6.82 284 VAL A O 1
ATOM 2204 N N . PHE A 1 287 ? 31.068 23.031 -3.863 1.00 6.25 285 PHE A N 1
ATOM 2205 C CA . PHE A 1 287 ? 30.866 23.800 -5.093 1.00 6.59 285 PHE A CA 1
ATOM 2206 C C . PHE A 1 287 ? 32.169 23.950 -5.880 1.00 7.17 285 PHE A C 1
ATOM 2207 O O . PHE A 1 287 ? 32.125 24.038 -7.100 1.00 7.74 285 PHE A O 1
ATOM 2215 N N . ALA A 1 288 ? 33.317 23.991 -5.194 1.00 6.65 286 ALA A N 1
ATOM 2216 C CA . ALA A 1 288 ? 34.592 24.075 -5.901 1.00 7.02 286 ALA A CA 1
ATOM 2217 C C . ALA A 1 288 ? 34.866 22.798 -6.702 1.00 7.34 286 ALA A C 1
ATOM 2218 O O . ALA A 1 288 ? 35.388 22.867 -7.817 1.00 8.04 286 ALA A O 1
ATOM 2220 N N . ARG A 1 289 ? 34.507 21.636 -6.157 1.00 7.15 287 ARG A N 1
ATOM 2221 C CA . ARG A 1 289 ? 34.635 20.418 -6.958 1.00 7.09 287 ARG A CA 1
ATOM 2222 C C . ARG A 1 289 ? 33.732 20.515 -8.184 1.00 7.73 287 ARG A C 1
ATOM 2223 O O . ARG A 1 289 ? 34.127 20.138 -9.295 1.00 9.78 287 ARG A O 1
ATOM 2231 N N . CYS A 1 290 ? 32.505 21.007 -7.995 1.00 7.43 288 CYS A N 1
ATOM 2232 C CA . CYS A 1 290 ? 31.569 21.149 -9.111 1.00 8.88 288 CYS A CA 1
ATOM 2233 C C . CYS A 1 290 ? 32.151 22.065 -10.177 1.00 7.55 288 CYS A C 1
ATOM 2234 O O . CYS A 1 290 ? 32.119 21.753 -11.370 1.00 9.74 288 CYS A O 1
ATOM 2237 N N . LEU A 1 291 ? 32.704 23.192 -9.747 1.00 7.65 289 LEU A N 1
ATOM 2238 C CA . LEU A 1 291 ? 33.306 24.133 -10.684 1.00 9.31 289 LEU A CA 1
ATOM 2239 C C . LEU A 1 291 ? 34.476 23.489 -11.435 1.00 8.89 289 LEU A C 1
ATOM 2240 O O . LEU A 1 291 ? 34.627 23.681 -12.652 1.00 9.21 289 LEU A O 1
ATOM 2245 N N . SER A 1 292 ? 35.282 22.704 -10.730 1.00 9.38 290 SER A N 1
ATOM 2246 C CA . SER A 1 292 ? 36.431 22.070 -11.379 1.00 9.16 290 SER A CA 1
ATOM 2247 C C . SER A 1 292 ? 35.963 21.112 -12.473 1.00 10.21 290 SER A C 1
ATOM 2248 O O . SER A 1 292 ? 36.647 20.925 -13.478 1.00 9.78 290 SER A O 1
ATOM 2251 N N . SER A 1 293 ? 34.782 20.531 -12.289 1.00 9.23 291 SER A N 1
ATOM 2252 C CA . SER A 1 293 ? 34.265 19.549 -13.242 1.00 9.66 291 SER A CA 1
ATOM 2253 C C . SER A 1 293 ? 33.854 20.178 -14.566 1.00 10.90 291 SER A C 1
ATOM 2254 O O . SER A 1 293 ? 33.730 19.478 -15.571 1.00 13.50 291 SER A O 1
ATOM 2257 N N . LEU A 1 294 ? 33.639 21.492 -14.575 1.00 9.32 292 LEU A N 1
ATOM 2258 C CA . LEU A 1 294 ? 33.293 22.215 -15.797 1.00 9.82 292 LEU A CA 1
ATOM 2259 C C . LEU A 1 294 ? 34.554 22.559 -16.585 1.00 9.66 292 LEU A C 1
ATOM 2260 O O . LEU A 1 294 ? 34.784 23.699 -16.969 1.00 11.19 292 LEU A O 1
ATOM 2265 N N . LYS A 1 295 ? 35.360 21.535 -16.852 1.00 12.07 293 LYS A N 1
ATOM 2266 C CA . LYS A 1 295 ? 36.674 21.742 -17.439 1.00 10.97 293 LYS A CA 1
ATOM 2267 C C . LYS A 1 295 ? 36.624 22.384 -18.826 1.00 12.47 293 LYS A C 1
ATOM 2268 O O . LYS A 1 295 ? 37.331 23.357 -19.084 1.00 13.03 293 LYS A O 1
ATOM 2274 N N . ASP A 1 296 ? 35.796 21.850 -19.716 1.00 13.93 294 ASP A N 1
ATOM 2275 C CA . ASP A 1 296 ? 35.699 22.429 -21.057 1.00 15.61 294 ASP A CA 1
ATOM 2276 C C . ASP A 1 296 ? 35.169 23.858 -21.009 1.00 13.52 294 ASP A C 1
ATOM 2277 O O . ASP A 1 296 ? 35.627 24.733 -21.750 1.00 16.35 294 ASP A O 1
ATOM 2282 N N . GLU A 1 297 ? 34.208 24.095 -20.125 1.00 13.08 295 GLU A N 1
ATOM 2283 C CA . GLU A 1 297 ? 33.649 25.426 -19.968 1.00 14.18 295 GLU A CA 1
ATOM 2284 C C . GLU A 1 297 ? 34.730 26.393 -19.488 1.00 12.26 295 GLU A C 1
ATOM 2285 O O . GLU A 1 297 ? 34.779 27.537 -19.932 1.00 14.01 295 GLU A O 1
ATOM 2291 N N . ARG A 1 298 ? 35.613 25.928 -18.606 1.00 11.86 296 ARG A N 1
ATOM 2292 C CA . ARG A 1 298 ? 36.683 26.792 -18.099 1.00 11.37 296 ARG A CA 1
ATOM 2293 C C . ARG A 1 298 ? 37.762 27.061 -19.140 1.00 11.59 296 ARG A C 1
ATOM 2294 O O . ARG A 1 298 ? 38.317 28.158 -19.193 1.00 12.65 296 ARG A O 1
ATOM 2302 N N . ILE A 1 299 ? 38.057 26.060 -19.965 1.00 12.96 297 ILE A N 1
ATOM 2303 C CA . ILE A 1 299 ? 38.948 26.277 -21.094 1.00 14.50 297 ILE A CA 1
ATOM 2304 C C . ILE A 1 299 ? 38.393 27.381 -21.990 1.00 14.98 297 ILE A C 1
ATOM 2305 O O . ILE A 1 299 ? 39.111 28.321 -22.344 1.00 15.12 297 ILE A O 1
ATOM 2310 N N . GLN A 1 300 ? 37.113 27.286 -22.342 1.00 14.03 298 GLN A N 1
ATOM 2311 C CA . GLN A 1 300 ? 36.498 28.326 -23.158 1.00 16.52 298 GLN A CA 1
ATOM 2312 C C . GLN A 1 300 ? 36.524 29.683 -22.459 1.00 17.39 298 GLN A C 1
ATOM 2313 O O . GLN A 1 300 ? 36.878 30.697 -23.064 1.00 16.35 298 GLN A O 1
ATOM 2319 N N . ALA A 1 301 ? 36.156 29.710 -21.179 1.00 13.87 299 ALA A N 1
ATOM 2320 C CA . ALA A 1 301 ? 36.062 30.971 -20.465 1.00 14.22 299 ALA A CA 1
ATOM 2321 C C . ALA A 1 301 ? 37.430 31.634 -20.350 1.00 13.79 299 ALA A C 1
ATOM 2322 O O . ALA A 1 301 ? 37.540 32.855 -20.394 1.00 14.56 299 ALA A O 1
ATOM 2324 N N . SER A 1 302 ? 38.476 30.825 -20.220 1.00 13.22 300 SER A N 1
ATOM 2325 C CA . SER A 1 302 ? 39.828 31.360 -20.066 1.00 13.45 300 SER A CA 1
ATOM 2326 C C . SER A 1 302 ? 40.290 32.117 -21.310 1.00 15.07 300 SER A C 1
ATOM 2327 O O . SER A 1 302 ? 41.219 32.916 -21.244 1.00 17.18 300 SER A O 1
ATOM 2330 N N . LYS A 1 303 ? 39.636 31.865 -22.438 1.00 14.72 301 LYS A N 1
ATOM 2331 C CA . LYS A 1 303 ? 39.977 32.551 -23.678 1.00 18.15 301 LYS A CA 1
ATOM 2332 C C . LYS A 1 303 ? 39.249 33.888 -23.806 1.00 18.64 301 LYS A C 1
ATOM 2333 O O . LYS A 1 303 ? 39.598 34.706 -24.660 1.00 22.22 301 LYS A O 1
ATOM 2339 N N . LYS A 1 304 ? 38.244 34.114 -22.961 1.00 16.41 302 LYS A N 1
ATOM 2340 C CA . LYS A 1 304 ? 37.359 35.270 -23.113 1.00 15.61 302 LYS A CA 1
ATOM 2341 C C . LYS A 1 304 ? 37.374 36.210 -21.909 1.00 15.92 302 LYS A C 1
ATOM 2342 O O . LYS A 1 304 ? 37.193 37.426 -22.051 1.00 19.89 302 LYS A O 1
ATOM 2348 N N . LEU A 1 305 ? 37.578 35.644 -20.726 1.00 13.91 303 LEU A N 1
ATOM 2349 C CA . LEU A 1 305 ? 37.503 36.393 -19.477 1.00 15.29 303 LEU A CA 1
ATOM 2350 C C . LEU A 1 305 ? 38.896 36.660 -18.933 1.00 16.50 303 LEU A C 1
ATOM 2351 O O . LEU A 1 305 ? 39.735 35.763 -18.884 1.00 18.87 303 LEU A O 1
ATOM 2356 N N . LYS A 1 306 ? 39.139 37.898 -18.528 1.00 17.52 304 LYS A N 1
ATOM 2357 C CA . LYS A 1 306 ? 40.460 38.278 -18.056 1.00 18.32 304 LYS A CA 1
ATOM 2358 C C . LYS A 1 306 ? 40.494 38.419 -16.544 1.00 16.29 304 LYS A C 1
ATOM 2359 O O . LYS A 1 306 ? 39.468 38.684 -15.905 1.00 16.30 304 LYS A O 1
ATOM 2365 N N . GLY A 1 307 ? 41.683 38.238 -15.987 1.00 16.19 305 GLY A N 1
ATOM 2366 C CA . GLY A 1 307 ? 41.932 38.509 -14.591 1.00 17.68 305 GLY A CA 1
ATOM 2367 C C . GLY A 1 307 ? 42.539 39.888 -14.463 1.00 17.00 305 GLY A C 1
ATOM 2368 O O . GLY A 1 307 ? 42.455 40.698 -15.392 1.00 17.79 305 GLY A O 1
ATOM 2369 N N . PRO A 1 308 ? 43.145 40.168 -13.308 1.00 14.78 306 PRO A N 1
ATOM 2370 C CA . PRO A 1 308 ? 43.766 41.473 -13.052 1.00 15.72 306 PRO A CA 1
ATOM 2371 C C . PRO A 1 308 ? 45.033 41.679 -13.878 1.00 22.83 306 PRO A C 1
ATOM 2372 O O . PRO A 1 308 ? 45.609 40.689 -14.322 1.00 22.71 306 PRO A O 1
ATOM 2376 N N . PHE A 1 311 ? 49.165 42.340 -11.807 1.00 38.96 309 PHE A N 1
ATOM 2377 C CA . PHE A 1 311 ? 49.644 42.079 -10.453 1.00 32.01 309 PHE A CA 1
ATOM 2378 C C . PHE A 1 311 ? 51.013 41.404 -10.455 1.00 28.46 309 PHE A C 1
ATOM 2379 O O . PHE A 1 311 ? 51.289 40.542 -11.291 1.00 37.61 309 PHE A O 1
ATOM 2387 N N . GLN A 1 312 ? 51.859 41.795 -9.503 1.00 34.93 310 GLN A N 1
ATOM 2388 C CA . GLN A 1 312 ? 53.172 41.180 -9.316 1.00 34.16 310 GLN A CA 1
ATOM 2389 C C . GLN A 1 312 ? 53.576 41.235 -7.842 1.00 34.86 310 GLN A C 1
ATOM 2390 O O . GLN A 1 312 ? 53.617 42.310 -7.243 1.00 38.58 310 GLN A O 1
ATOM 2396 N N . PHE A 1 313 ? 53.873 40.078 -7.256 1.00 31.21 311 PHE A N 1
ATOM 2397 C CA . PHE A 1 313 ? 54.201 40.018 -5.832 1.00 28.12 311 PHE A CA 1
ATOM 2398 C C . PHE A 1 313 ? 55.520 40.710 -5.492 1.00 38.27 311 PHE A C 1
ATOM 2399 O O . PHE A 1 313 ? 56.582 40.317 -5.973 1.00 37.08 311 PHE A O 1
ATOM 2407 N N . ASP A 1 314 ? 55.439 41.740 -4.657 1.00 35.84 312 ASP A N 1
ATOM 2408 C CA . ASP A 1 314 ? 56.632 42.360 -4.095 1.00 37.35 312 ASP A CA 1
ATOM 2409 C C . ASP A 1 314 ? 56.573 42.329 -2.571 1.00 34.56 312 ASP A C 1
ATOM 2410 O O . ASP A 1 314 ? 55.838 43.091 -1.945 1.00 46.78 312 ASP A O 1
ATOM 2415 N N . GLY A 1 315 ? 57.342 41.425 -1.979 1.00 37.19 313 GLY A N 1
ATOM 2416 C CA . GLY A 1 315 ? 57.371 41.290 -0.538 1.00 33.15 313 GLY A CA 1
ATOM 2417 C C . GLY A 1 315 ? 58.343 40.211 -0.132 1.00 30.64 313 GLY A C 1
ATOM 2418 O O . GLY A 1 315 ? 59.038 39.644 -0.975 1.00 35.34 313 GLY A O 1
ATOM 2419 N N . ASP A 1 316 ? 58.399 39.932 1.164 1.00 25.24 314 ASP A N 1
ATOM 2420 C CA . ASP A 1 316 ? 59.253 38.880 1.683 1.00 25.69 314 ASP A CA 1
ATOM 2421 C C . ASP A 1 316 ? 58.552 37.541 1.508 1.00 25.42 314 ASP A C 1
ATOM 2422 O O . ASP A 1 316 ? 57.498 37.300 2.099 1.00 22.09 314 ASP A O 1
ATOM 2427 N N . LYS A 1 317 ? 59.134 36.672 0.691 1.00 25.13 315 LYS A N 1
ATOM 2428 C CA . LYS A 1 317 ? 58.508 35.396 0.380 1.00 24.31 315 LYS A CA 1
ATOM 2429 C C . LYS A 1 317 ? 58.285 34.527 1.611 1.00 26.47 315 LYS A C 1
ATOM 2430 O O . LYS A 1 317 ? 57.210 33.962 1.781 1.00 19.56 315 LYS A O 1
ATOM 2436 N N . LYS A 1 318 ? 59.298 34.408 2.462 1.00 22.39 316 LYS A N 1
ATOM 2437 C CA . LYS A 1 318 ? 59.188 33.585 3.660 1.00 20.64 316 LYS A CA 1
ATOM 2438 C C . LYS A 1 318 ? 58.016 34.051 4.524 1.00 20.60 316 LYS A C 1
ATOM 2439 O O . LYS A 1 318 ? 57.269 33.235 5.065 1.00 18.56 316 LYS A O 1
ATOM 2445 N N . SER A 1 319 ? 57.862 35.366 4.640 1.00 17.96 317 SER A N 1
ATOM 2446 C CA . SER A 1 319 ? 56.797 35.962 5.441 1.00 20.55 317 SER A CA 1
ATOM 2447 C C . SER A 1 319 ? 55.431 35.639 4.854 1.00 18.16 317 SER A C 1
ATOM 2448 O O . SER A 1 319 ? 54.507 35.242 5.580 1.00 16.82 317 SER A O 1
ATOM 2451 N N . PHE A 1 320 ? 55.285 35.832 3.546 1.00 14.58 318 PHE A N 1
ATOM 2452 C CA . PHE A 1 320 ? 53.975 35.598 2.934 1.00 13.92 318 PHE A CA 1
ATOM 2453 C C . PHE A 1 320 ? 53.641 34.114 2.965 1.00 15.76 318 PHE A C 1
ATOM 2454 O O . PHE A 1 320 ? 52.484 33.737 3.151 1.00 12.68 318 PHE A O 1
ATOM 2462 N N . LEU A 1 321 ? 54.644 33.263 2.788 1.00 13.89 319 LEU A N 1
ATOM 2463 C CA . LEU A 1 321 ? 54.440 31.825 2.898 1.00 13.11 319 LEU A CA 1
ATOM 2464 C C . LEU A 1 321 ? 53.874 31.499 4.278 1.00 15.04 319 LEU A C 1
ATOM 2465 O O . LEU A 1 321 ? 52.950 30.691 4.419 1.00 12.47 319 LEU A O 1
ATOM 2470 N N . GLU A 1 322 ? 54.428 32.137 5.302 1.00 14.05 320 GLU A N 1
ATOM 2471 C CA . GLU A 1 322 ? 53.931 31.969 6.656 1.00 14.14 320 GLU A CA 1
ATOM 2472 C C . GLU A 1 322 ? 52.497 32.499 6.790 1.00 13.66 320 GLU A C 1
ATOM 2473 O O . GLU A 1 322 ? 51.686 31.902 7.498 1.00 12.45 320 GLU A O 1
ATOM 2479 N N . ASP A 1 323 ? 52.184 33.596 6.105 1.00 11.54 321 ASP A N 1
ATOM 2480 C CA . ASP A 1 323 ? 50.810 34.108 6.071 1.00 10.69 321 ASP A CA 1
ATOM 2481 C C . ASP A 1 323 ? 49.860 33.061 5.486 1.00 12.45 321 ASP A C 1
ATOM 2482 O O . ASP A 1 323 ? 48.740 32.896 5.978 1.00 11.49 321 ASP A O 1
ATOM 2487 N N . ILE A 1 324 ? 50.286 32.372 4.428 1.00 10.99 322 ILE A N 1
ATOM 2488 C CA . ILE A 1 324 ? 49.441 31.325 3.850 1.00 10.77 322 ILE A CA 1
ATOM 2489 C C . ILE A 1 324 ? 49.201 30.216 4.864 1.00 11.21 322 ILE A C 1
ATOM 2490 O O . ILE A 1 324 ? 48.074 29.740 5.013 1.00 10.29 322 ILE A O 1
ATOM 2495 N N . ARG A 1 325 ? 50.250 29.810 5.575 1.00 10.16 323 ARG A N 1
ATOM 2496 C CA . ARG A 1 325 ? 50.121 28.761 6.578 1.00 10.89 323 ARG A CA 1
ATOM 2497 C C . ARG A 1 325 ? 49.066 29.128 7.611 1.00 10.89 323 ARG A C 1
ATOM 2498 O O . ARG A 1 325 ? 48.220 28.305 7.973 1.00 10.85 323 ARG A O 1
ATOM 2506 N N . LYS A 1 326 ? 49.134 30.364 8.095 1.00 10.76 324 LYS A N 1
ATOM 2507 C CA . LYS A 1 326 ? 48.232 30.838 9.144 1.00 11.10 324 LYS A CA 1
ATOM 2508 C C . LYS A 1 326 ? 46.805 31.032 8.627 1.00 11.06 324 LYS A C 1
ATOM 2509 O O . LYS A 1 326 ? 45.843 30.789 9.357 1.00 10.88 324 LYS A O 1
ATOM 2515 N N . ALA A 1 327 ? 46.669 31.453 7.374 1.00 10.07 325 ALA A N 1
ATOM 2516 C CA . ALA A 1 327 ? 45.357 31.534 6.724 1.00 8.86 325 ALA A CA 1
ATOM 2517 C C . ALA A 1 327 ? 44.726 30.151 6.648 1.00 10.65 325 ALA A C 1
ATOM 2518 O O . ALA A 1 327 ? 43.536 29.982 6.900 1.00 9.55 325 ALA A O 1
ATOM 2520 N N . LEU A 1 328 ? 45.524 29.165 6.274 1.00 9.72 326 LEU A N 1
ATOM 2521 C CA . LEU A 1 328 ? 45.056 27.792 6.215 1.00 9.32 326 LEU A CA 1
ATOM 2522 C C . LEU A 1 328 ? 44.595 27.309 7.590 1.00 8.96 326 LEU A C 1
ATOM 2523 O O . LEU A 1 328 ? 43.489 26.778 7.745 1.00 9.85 326 LEU A O 1
ATOM 2528 N N . TYR A 1 329 ? 45.429 27.513 8.602 1.00 9.18 327 TYR A N 1
ATOM 2529 C CA . TYR A 1 329 ? 45.103 27.090 9.956 1.00 8.50 327 TYR A CA 1
ATOM 2530 C C . TYR A 1 329 ? 43.814 27.757 10.458 1.00 8.80 327 TYR A C 1
ATOM 2531 O O . TYR A 1 329 ? 42.923 27.082 10.964 1.00 9.08 327 TYR A O 1
ATOM 2540 N N . ALA A 1 330 ? 43.718 29.078 10.327 1.00 8.44 328 ALA A N 1
ATOM 2541 C CA . ALA A 1 330 ? 42.518 29.772 10.791 1.00 8.75 328 ALA A CA 1
ATOM 2542 C C . ALA A 1 330 ? 41.274 29.302 10.038 1.00 8.39 328 ALA A C 1
ATOM 2543 O O . ALA A 1 330 ? 40.201 29.124 10.628 1.00 7.76 328 ALA A O 1
ATOM 2545 N N . SER A 1 331 ? 41.410 29.110 8.732 1.00 8.17 329 SER A N 1
ATOM 2546 C CA . SER A 1 331 ? 40.253 28.692 7.944 1.00 7.77 329 SER A CA 1
ATOM 2547 C C . SER A 1 331 ? 39.809 27.293 8.349 1.00 8.93 329 SER A C 1
ATOM 2548 O O . SER A 1 331 ? 38.605 27.011 8.395 1.00 8.42 329 SER A O 1
ATOM 2551 N N . LYS A 1 332 ? 40.768 26.426 8.667 1.00 8.38 330 LYS A N 1
ATOM 2552 C CA . LYS A 1 332 ? 40.450 25.088 9.120 1.00 8.83 330 LYS A CA 1
ATOM 2553 C C . LYS A 1 332 ? 39.692 25.155 10.449 1.00 8.90 330 LYS A C 1
ATOM 2554 O O . LYS A 1 332 ? 38.709 24.437 10.654 1.00 8.62 330 LYS A O 1
ATOM 2560 N N . ILE A 1 333 ? 40.139 26.020 11.354 1.00 8.32 331 ILE A N 1
ATOM 2561 C CA . ILE A 1 333 ? 39.441 26.185 12.619 1.00 9.52 331 ILE A CA 1
ATOM 2562 C C . ILE A 1 333 ? 37.975 26.567 12.367 1.00 8.08 331 ILE A C 1
ATOM 2563 O O . ILE A 1 333 ? 37.055 26.005 12.969 1.00 8.08 331 ILE A O 1
ATOM 2568 N N . ILE A 1 334 ? 37.750 27.524 11.476 1.00 7.39 332 ILE A N 1
ATOM 2569 C CA . ILE A 1 334 ? 36.374 27.911 11.169 1.00 6.74 332 ILE A CA 1
ATOM 2570 C C . ILE A 1 334 ? 35.584 26.740 10.584 1.00 8.71 332 ILE A C 1
ATOM 2571 O O . ILE A 1 334 ? 34.431 26.531 10.956 1.00 7.52 332 ILE A O 1
ATOM 2576 N N . SER A 1 335 ? 36.193 25.973 9.684 1.00 7.62 333 SER A N 1
ATOM 2577 C CA . SER A 1 335 ? 35.471 24.844 9.101 1.00 7.00 333 SER A CA 1
ATOM 2578 C C . SER A 1 335 ? 34.993 23.854 10.152 1.00 7.03 333 SER A C 1
ATOM 2579 O O . SER A 1 335 ? 33.836 23.425 10.122 1.00 7.50 333 SER A O 1
ATOM 2582 N N . TYR A 1 336 ? 35.875 23.494 11.082 1.00 7.37 334 TYR A N 1
ATOM 2583 C CA . TYR A 1 336 ? 35.490 22.550 12.119 1.00 7.97 334 TYR A CA 1
ATOM 2584 C C . TYR A 1 336 ? 34.494 23.174 13.090 1.00 7.63 334 TYR A C 1
ATOM 2585 O O . TYR A 1 336 ? 33.596 22.496 13.568 1.00 8.46 334 TYR A O 1
ATOM 2594 N N . ALA A 1 337 ? 34.636 24.466 13.375 1.00 7.84 335 ALA A N 1
ATOM 2595 C CA . ALA A 1 337 ? 33.634 25.131 14.209 1.00 8.19 335 ALA A CA 1
ATOM 2596 C C . ALA A 1 337 ? 32.260 24.990 13.573 1.00 6.72 335 ALA A C 1
ATOM 2597 O O . ALA A 1 337 ? 31.270 24.685 14.246 1.00 8.08 335 ALA A O 1
ATOM 2599 N N . GLN A 1 338 ? 32.205 25.198 12.261 1.00 6.89 336 GLN A N 1
ATOM 2600 C CA . GLN A 1 338 ? 30.955 25.050 11.521 1.00 7.42 336 GLN A CA 1
ATOM 2601 C C . GLN A 1 338 ? 30.430 23.607 11.544 1.00 7.05 336 GLN A C 1
ATOM 2602 O O . GLN A 1 338 ? 29.231 23.381 11.727 1.00 7.64 336 GLN A O 1
ATOM 2608 N N . GLY A 1 339 ? 31.312 22.632 11.340 1.00 7.28 337 GLY A N 1
ATOM 2609 C CA . GLY A 1 339 ? 30.893 21.241 11.379 1.00 7.86 337 GLY A CA 1
ATOM 2610 C C . GLY A 1 339 ? 30.319 20.872 12.736 1.00 7.39 337 GLY A C 1
ATOM 2611 O O . GLY A 1 339 ? 29.303 20.181 12.831 1.00 7.95 337 GLY A O 1
ATOM 2612 N N . PHE A 1 340 ? 30.957 21.341 13.804 1.00 8.38 338 PHE A N 1
ATOM 2613 C CA . PHE A 1 340 ? 30.442 21.059 15.142 1.00 8.18 338 PHE A CA 1
ATOM 2614 C C . PHE A 1 340 ? 29.128 21.796 15.436 1.00 7.72 338 PHE A C 1
ATOM 2615 O O . PHE A 1 340 ? 28.285 21.289 16.169 1.00 9.26 338 PHE A O 1
ATOM 2623 N N . MET A 1 341 ? 28.920 22.956 14.814 1.00 7.26 339 MET A N 1
ATOM 2624 C CA . MET A 1 341 ? 27.617 23.629 14.902 1.00 7.86 339 MET A CA 1
ATOM 2625 C C . MET A 1 341 ? 26.511 22.770 14.289 1.00 7.44 339 MET A C 1
ATOM 2626 O O . MET A 1 341 ? 25.388 22.712 14.794 1.00 8.71 339 MET A O 1
ATOM 2631 N N . LEU A 1 342 ? 26.831 22.088 13.195 1.00 7.81 340 LEU A N 1
ATOM 2632 C CA . LEU A 1 342 ? 25.846 21.219 12.553 1.00 8.55 340 LEU A CA 1
ATOM 2633 C C . LEU A 1 342 ? 25.529 20.016 13.450 1.00 7.59 340 LEU A C 1
ATOM 2634 O O . LEU A 1 342 ? 24.365 19.634 13.608 1.00 8.89 340 LEU A O 1
ATOM 2639 N N . LEU A 1 343 ? 26.559 19.436 14.051 1.00 7.48 341 LEU A N 1
ATOM 2640 C CA . LEU A 1 343 ? 26.338 18.348 15.004 1.00 8.19 341 LEU A CA 1
ATOM 2641 C C . LEU A 1 343 ? 25.435 18.825 16.141 1.00 10.28 341 LEU A C 1
ATOM 2642 O O . LEU A 1 343 ? 24.482 18.144 16.516 1.00 10.20 341 LEU A O 1
ATOM 2647 N N . ARG A 1 344 ? 25.738 20.003 16.681 1.00 9.14 342 ARG A N 1
ATOM 2648 C CA . ARG A 1 344 ? 24.952 20.587 17.765 1.00 11.42 342 ARG A CA 1
ATOM 2649 C C . ARG A 1 344 ? 23.494 20.779 17.364 1.00 10.75 342 ARG A C 1
ATOM 2650 O O . ARG A 1 344 ? 22.580 20.512 18.148 1.00 11.01 342 ARG A O 1
ATOM 2658 N N . GLN A 1 345 ? 23.257 21.225 16.133 1.00 8.22 343 GLN A N 1
ATOM 2659 C CA . GLN A 1 345 ? 21.893 21.448 15.705 1.00 10.33 343 GLN A CA 1
ATOM 2660 C C . GLN A 1 345 ? 21.146 20.131 15.571 1.00 11.87 343 GLN A C 1
ATOM 2661 O O . GLN A 1 345 ? 19.976 20.048 15.929 1.00 11.75 343 GLN A O 1
ATOM 2667 N N . ALA A 1 346 ? 21.807 19.102 15.053 1.00 10.62 344 ALA A N 1
ATOM 2668 C CA . ALA A 1 346 ? 21.154 17.800 14.956 1.00 14.03 344 ALA A CA 1
ATOM 2669 C C . ALA A 1 346 ? 20.788 17.294 16.345 1.00 11.53 344 ALA A C 1
ATOM 2670 O O . ALA A 1 346 ? 19.702 16.730 16.541 1.00 15.46 344 ALA A O 1
ATOM 2672 N N . ALA A 1 347 ? 21.678 17.498 17.310 1.00 11.91 345 ALA A N 1
ATOM 2673 C CA . ALA A 1 347 ? 21.399 17.120 18.692 1.00 14.77 345 ALA A CA 1
ATOM 2674 C C . ALA A 1 347 ? 20.100 17.782 19.134 1.00 16.95 345 ALA A C 1
ATOM 2675 O O . ALA A 1 347 ? 19.216 17.138 19.704 1.00 18.34 345 ALA A O 1
ATOM 2677 N N . THR A 1 348 ? 19.979 19.070 18.843 1.00 14.23 346 THR A N 1
ATOM 2678 C CA . THR A 1 348 ? 18.798 19.823 19.234 1.00 18.56 346 THR A CA 1
ATOM 2679 C C . THR A 1 348 ? 17.551 19.321 18.509 1.00 19.06 346 THR A C 1
ATOM 2680 O O . THR A 1 348 ? 16.513 19.091 19.136 1.00 25.23 346 THR A O 1
ATOM 2684 N N . GLU A 1 349 ? 17.655 19.130 17.198 1.00 13.94 347 GLU A N 1
ATOM 2685 C CA A GLU A 1 349 ? 16.529 18.673 16.384 0.54 16.86 347 GLU A CA 1
ATOM 2686 C CA B GLU A 1 349 ? 16.521 18.679 16.396 0.46 16.90 347 GLU A CA 1
ATOM 2687 C C . GLU A 1 349 ? 15.938 17.351 16.879 1.00 20.68 347 GLU A C 1
ATOM 2688 O O . GLU A 1 349 ? 14.715 17.195 16.955 1.00 21.57 347 GLU A O 1
ATOM 2699 N N . PHE A 1 350 ? 16.811 16.399 17.207 1.00 16.83 348 PHE A N 1
ATOM 2700 C CA . PHE A 1 350 ? 16.387 15.041 17.551 1.00 16.63 348 PHE A CA 1
ATOM 2701 C C . PHE A 1 350 ? 16.434 14.704 19.041 1.00 17.20 348 PHE A C 1
ATOM 2702 O O . PHE A 1 350 ? 16.040 13.605 19.445 1.00 21.35 348 PHE A O 1
ATOM 2710 N N . GLY A 1 351 ? 16.931 15.623 19.856 1.00 17.87 349 GLY A N 1
ATOM 2711 C CA . GLY A 1 351 ? 17.051 15.369 21.278 1.00 19.30 349 GLY A CA 1
ATOM 2712 C C . GLY A 1 351 ? 18.161 14.381 21.578 1.00 21.09 349 GLY A C 1
ATOM 2713 O O . GLY A 1 351 ? 18.085 13.623 22.544 1.00 23.46 349 GLY A O 1
ATOM 2714 N N . TRP A 1 352 ? 19.198 14.391 20.744 1.00 14.28 350 TRP A N 1
ATOM 2715 C CA . TRP A 1 352 ? 20.336 13.504 20.936 1.00 13.96 350 TRP A CA 1
ATOM 2716 C C . TRP A 1 352 ? 21.356 14.107 21.882 1.00 15.23 350 TRP A C 1
ATOM 2717 O O . TRP A 1 352 ? 21.527 15.327 21.939 1.00 17.91 350 TRP A O 1
ATOM 2728 N N . THR A 1 353 ? 22.041 13.236 22.609 1.00 14.45 351 THR A N 1
ATOM 2729 C CA . THR A 1 353 ? 23.172 13.609 23.443 1.00 14.26 351 THR A CA 1
ATOM 2730 C C . THR A 1 353 ? 24.426 13.148 22.716 1.00 12.61 351 THR A C 1
ATOM 2731 O O . THR A 1 353 ? 24.617 11.952 22.513 1.00 14.67 351 THR A O 1
ATOM 2735 N N . LEU A 1 354 ? 25.265 14.091 22.300 1.00 10.92 352 LEU A N 1
ATOM 2736 C CA . LEU A 1 354 ? 26.417 13.762 21.465 1.00 10.16 352 LEU A CA 1
ATOM 2737 C C . LEU A 1 354 ? 27.737 13.848 22.205 1.00 10.73 352 LEU A C 1
ATOM 2738 O O . LEU A 1 354 ? 27.990 14.781 22.976 1.00 11.17 352 LEU A O 1
ATOM 2743 N N . ASN A 1 355 ? 28.592 12.876 21.936 1.00 9.62 353 ASN A N 1
ATOM 2744 C CA . ASN A 1 355 ? 29.896 12.797 22.567 1.00 9.95 353 ASN A CA 1
ATOM 2745 C C . ASN A 1 355 ? 30.896 13.625 21.766 1.00 10.31 353 ASN A C 1
ATOM 2746 O O . ASN A 1 355 ? 31.685 13.079 21.000 1.00 9.86 353 ASN A O 1
ATOM 2751 N N . TYR A 1 356 ? 30.855 14.948 21.925 1.00 9.79 354 TYR A N 1
ATOM 2752 C CA . TYR A 1 356 ? 31.642 15.829 21.053 1.00 10.00 354 TYR A CA 1
ATOM 2753 C C . TYR A 1 356 ? 33.134 15.542 21.109 1.00 9.47 354 TYR A C 1
ATOM 2754 O O . TYR A 1 356 ? 33.793 15.436 20.074 1.00 10.92 354 TYR A O 1
ATOM 2763 N N . GLY A 1 357 ? 33.671 15.408 22.317 1.00 10.19 355 GLY A N 1
ATOM 2764 C CA . GLY A 1 357 ? 35.084 15.103 22.467 1.00 12.15 355 GLY A CA 1
ATOM 2765 C C . GLY A 1 357 ? 35.447 13.764 21.843 1.00 10.12 355 GLY A C 1
ATOM 2766 O O . GLY A 1 357 ? 36.482 13.619 21.181 1.00 10.70 355 GLY A O 1
ATOM 2767 N N . GLY A 1 358 ? 34.584 12.773 22.043 1.00 10.38 356 GLY A N 1
ATOM 2768 C CA . GLY A 1 358 ? 34.810 11.455 21.474 1.00 9.77 356 GLY A CA 1
ATOM 2769 C C . GLY A 1 358 ? 34.782 11.475 19.953 1.00 9.94 356 GLY A C 1
ATOM 2770 O O . GLY A 1 358 ? 35.546 10.761 19.300 1.00 10.10 356 GLY A O 1
ATOM 2771 N N . ILE A 1 359 ? 33.883 12.275 19.386 1.00 9.46 357 ILE A N 1
ATOM 2772 C CA . ILE A 1 359 ? 33.813 12.408 17.935 1.00 9.29 357 ILE A CA 1
ATOM 2773 C C . ILE A 1 359 ? 35.140 12.935 17.375 1.00 9.28 357 ILE A C 1
ATOM 2774 O O . ILE A 1 359 ? 35.660 12.409 16.392 1.00 9.24 357 ILE A O 1
ATOM 2779 N N . ALA A 1 360 ? 35.703 13.965 18.002 1.00 10.44 358 ALA A N 1
ATOM 2780 C CA . ALA A 1 360 ? 37.003 14.466 17.567 1.00 9.21 358 ALA A CA 1
ATOM 2781 C C . ALA A 1 360 ? 38.056 13.348 17.574 1.00 9.73 358 ALA A C 1
ATOM 2782 O O . ALA A 1 360 ? 38.864 13.224 16.651 1.00 11.37 358 ALA A O 1
ATOM 2784 N N . LEU A 1 361 ? 38.036 12.528 18.619 1.00 9.76 359 LEU A N 1
ATOM 2785 C CA . LEU A 1 361 ? 38.974 11.416 18.715 1.00 11.03 359 LEU A CA 1
ATOM 2786 C C . LEU A 1 361 ? 38.726 10.360 17.632 1.00 10.42 359 LEU A C 1
ATOM 2787 O O . LEU A 1 361 ? 39.673 9.806 17.053 1.00 10.88 359 LEU A O 1
ATOM 2792 N N . MET A 1 362 ? 37.455 10.086 17.365 1.00 9.13 360 MET A N 1
ATOM 2793 C CA . MET A 1 362 ? 37.091 9.115 16.346 1.00 9.15 360 MET A CA 1
ATOM 2794 C C . MET A 1 362 ? 37.516 9.557 14.952 1.00 11.27 360 MET A C 1
ATOM 2795 O O . MET A 1 362 ? 37.715 8.723 14.064 1.00 12.17 360 MET A O 1
ATOM 2800 N N . TRP A 1 363 ? 37.682 10.860 14.755 1.00 9.52 361 TRP A N 1
ATOM 2801 C CA . TRP A 1 363 ? 38.084 11.373 13.451 1.00 10.15 361 TRP A CA 1
ATOM 2802 C C . TRP A 1 363 ? 39.592 11.363 13.258 1.00 11.77 361 TRP A C 1
ATOM 2803 O O . TRP A 1 363 ? 40.085 11.771 12.210 1.00 12.87 361 TRP A O 1
ATOM 2814 N N . ARG A 1 364 ? 40.319 10.889 14.265 1.00 11.12 362 ARG A N 1
ATOM 2815 C CA . ARG A 1 364 ? 41.729 10.574 14.092 1.00 11.26 362 ARG A CA 1
ATOM 2816 C C . ARG A 1 364 ? 41.804 9.110 13.657 1.00 13.18 362 ARG A C 1
ATOM 2817 O O . ARG A 1 364 ? 40.871 8.603 13.025 1.00 17.60 362 ARG A O 1
ATOM 2825 N N . GLY A 1 365 ? 42.902 8.430 13.958 1.00 13.39 363 GLY A N 1
ATOM 2826 C CA . GLY A 1 365 ? 42.952 6.996 13.722 1.00 16.21 363 GLY A CA 1
ATOM 2827 C C . GLY A 1 365 ? 42.956 6.591 12.257 1.00 14.36 363 GLY A C 1
ATOM 2828 O O . GLY A 1 365 ? 43.939 6.803 11.557 1.00 18.95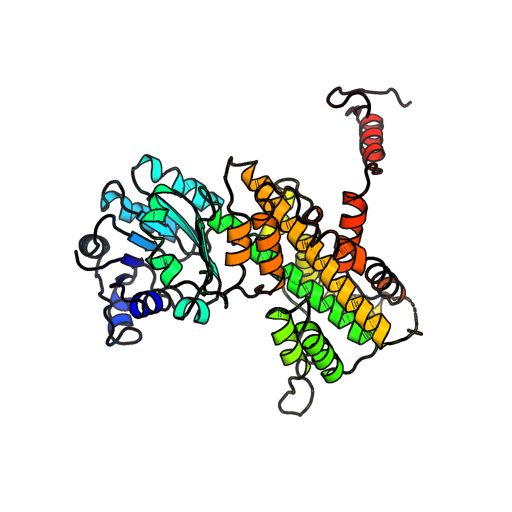 363 GLY A O 1
ATOM 2829 N N . GLY A 1 366 ? 41.871 5.986 11.797 1.00 13.51 364 GLY A N 1
ATOM 2830 C CA . GLY A 1 366 ? 41.794 5.539 10.420 1.00 15.59 364 GLY A CA 1
ATOM 2831 C C . GLY A 1 366 ? 41.333 6.592 9.427 1.00 15.03 364 GLY A C 1
ATOM 2832 O O . GLY A 1 366 ? 41.432 6.391 8.215 1.00 16.76 364 GLY A O 1
ATOM 2833 N N . CYS A 1 367 ? 40.832 7.717 9.923 1.00 13.34 365 CYS A N 1
ATOM 2834 C CA . CYS A 1 367 ? 40.242 8.710 9.034 1.00 12.65 365 CYS A CA 1
ATOM 2835 C C . CYS A 1 367 ? 41.295 9.473 8.248 1.00 11.31 365 CYS A C 1
ATOM 2836 O O . CYS A 1 367 ? 42.367 9.806 8.759 1.00 12.01 365 CYS A O 1
ATOM 2839 N N . ILE A 1 368 ? 40.965 9.759 6.998 1.00 11.98 366 ILE A N 1
ATOM 2840 C CA . ILE A 1 368 ? 41.815 10.568 6.143 1.00 11.99 366 ILE A CA 1
ATOM 2841 C C . ILE A 1 368 ? 42.086 11.952 6.764 1.00 10.35 366 ILE A C 1
ATOM 2842 O O . ILE A 1 368 ? 43.186 12.497 6.619 1.00 10.95 366 ILE A O 1
ATOM 2847 N N . ILE A 1 369 ? 41.096 12.502 7.469 1.00 9.20 367 ILE A N 1
ATOM 2848 C CA . ILE A 1 369 ? 41.244 13.825 8.078 1.00 9.56 367 ILE A CA 1
ATOM 2849 C C . ILE A 1 369 ? 42.053 13.829 9.377 1.00 9.02 367 ILE A C 1
ATOM 2850 O O . ILE A 1 369 ? 42.209 14.873 10.004 1.00 9.69 367 ILE A O 1
ATOM 2855 N N . ARG A 1 370 ? 42.590 12.677 9.771 1.00 9.55 368 ARG A N 1
ATOM 2856 C CA . ARG A 1 370 ? 43.346 12.603 11.023 1.00 11.01 368 ARG A CA 1
ATOM 2857 C C . ARG A 1 370 ? 44.431 13.684 11.141 1.00 10.68 368 ARG A C 1
ATOM 2858 O O . ARG A 1 370 ? 45.130 13.995 10.173 1.00 11.31 368 ARG A O 1
ATOM 2866 N N . SER A 1 371 ? 44.549 14.253 12.337 1.00 10.33 369 SER A N 1
ATOM 2867 C CA . SER A 1 371 ? 45.441 15.378 12.576 1.00 10.48 369 SER A CA 1
ATOM 2868 C C . SER A 1 371 ? 45.655 15.567 14.068 1.00 12.02 369 SER A C 1
ATOM 2869 O O . SER A 1 371 ? 44.832 15.137 14.880 1.00 11.70 369 SER A O 1
ATOM 2872 N N . VAL A 1 372 ? 46.751 16.228 14.425 1.00 11.55 370 VAL A N 1
ATOM 2873 C CA . VAL A 1 372 ? 46.974 16.644 15.806 1.00 12.20 370 VAL A CA 1
ATOM 2874 C C . VAL A 1 372 ? 45.923 17.677 16.244 1.00 11.77 370 VAL A C 1
ATOM 2875 O O . VAL A 1 372 ? 45.479 17.698 17.395 1.00 11.85 370 VAL A O 1
ATOM 2879 N N . PHE A 1 373 ? 45.536 18.526 15.302 1.00 10.98 371 PHE A N 1
ATOM 2880 C CA . PHE A 1 373 ? 44.476 19.520 15.468 1.00 10.32 371 PHE A CA 1
ATOM 2881 C C . PHE A 1 373 ? 43.195 18.911 16.054 1.00 10.90 371 PHE A C 1
ATOM 2882 O O . PHE A 1 373 ? 42.570 19.498 16.939 1.00 10.73 371 PHE A O 1
ATOM 2890 N N . LEU A 1 374 ? 42.813 17.730 15.578 1.00 10.40 372 LEU A N 1
ATOM 2891 C CA . LEU A 1 374 ? 41.642 17.055 16.137 1.00 9.35 372 LEU A CA 1
ATOM 2892 C C . LEU A 1 374 ? 41.807 16.740 17.631 1.00 11.21 372 LEU A C 1
ATOM 2893 O O . LEU A 1 374 ? 40.834 16.772 18.385 1.00 9.71 372 LEU A O 1
ATOM 2898 N N . GLY A 1 375 ? 43.037 16.448 18.058 1.00 11.39 373 GLY A N 1
ATOM 2899 C CA . GLY A 1 375 ? 43.298 16.232 19.472 1.00 12.07 373 GLY A CA 1
ATOM 2900 C C . GLY A 1 375 ? 43.048 17.496 20.273 1.00 11.09 373 GLY A C 1
ATOM 2901 O O . GLY A 1 375 ? 42.615 17.434 21.426 1.00 12.84 373 GLY A O 1
ATOM 2902 N N . LYS A 1 376 ? 43.299 18.647 19.662 1.00 11.83 374 LYS A N 1
ATOM 2903 C CA . LYS A 1 376 ? 43.047 19.931 20.306 1.00 12.10 374 LYS A CA 1
ATOM 2904 C C . LYS A 1 376 ? 41.543 20.192 20.428 1.00 11.19 374 LYS A C 1
ATOM 2905 O O . LYS A 1 376 ? 41.086 20.822 21.380 1.00 12.39 374 LYS A O 1
ATOM 2911 N N . ILE A 1 377 ? 40.766 19.697 19.468 1.00 10.84 375 ILE A N 1
ATOM 2912 C CA . ILE A 1 377 ? 39.320 19.795 19.569 1.00 10.46 375 ILE A CA 1
ATOM 2913 C C . ILE A 1 377 ? 38.817 18.932 20.724 1.00 10.10 375 ILE A C 1
ATOM 2914 O O . ILE A 1 377 ? 37.996 19.373 21.529 1.00 11.18 375 ILE A O 1
ATOM 2919 N N . LYS A 1 378 ? 39.330 17.710 20.826 1.00 9.90 376 LYS A N 1
ATOM 2920 C CA . LYS A 1 378 ? 38.993 16.867 21.972 1.00 10.45 376 LYS A CA 1
ATOM 2921 C C . LYS A 1 378 ? 39.341 17.585 23.279 1.00 12.68 376 LYS A C 1
ATOM 2922 O O . LYS A 1 378 ? 38.535 17.599 24.217 1.00 12.02 376 LYS A O 1
ATOM 2928 N N . ASP A 1 379 ? 40.526 18.195 23.330 1.00 11.47 377 ASP A N 1
ATOM 2929 C CA . ASP A 1 379 ? 40.946 18.929 24.527 1.00 12.39 377 ASP A CA 1
ATOM 2930 C C . ASP A 1 379 ? 39.952 20.015 24.896 1.00 14.59 377 ASP A C 1
ATOM 2931 O O . ASP A 1 379 ? 39.670 20.226 26.075 1.00 14.25 377 ASP A O 1
ATOM 2936 N N . ALA A 1 380 ? 39.444 20.729 23.895 1.00 12.24 378 ALA A N 1
ATOM 2937 C CA . ALA A 1 380 ? 38.486 21.798 24.142 1.00 11.16 378 ALA A CA 1
ATOM 2938 C C . ALA A 1 380 ? 37.235 21.268 24.834 1.00 12.28 378 ALA A C 1
ATOM 2939 O O . ALA A 1 380 ? 36.752 21.862 25.805 1.00 12.45 378 ALA A O 1
ATOM 2941 N N . PHE A 1 381 ? 36.704 20.152 24.346 1.00 10.74 379 PHE A N 1
ATOM 2942 C CA . PHE A 1 381 ? 35.513 19.573 24.956 1.00 10.83 379 PHE A CA 1
ATOM 2943 C C . PHE A 1 381 ? 35.810 18.902 26.294 1.00 11.10 379 PHE A C 1
ATOM 2944 O O . PHE A 1 381 ? 34.939 18.858 27.172 1.00 13.48 379 PHE A O 1
ATOM 2952 N N . ASP A 1 382 ? 37.033 18.407 26.474 1.00 13.35 380 ASP A N 1
ATOM 2953 C CA . ASP A 1 382 ? 37.410 17.864 27.775 1.00 14.29 380 ASP A CA 1
ATOM 2954 C C . ASP A 1 382 ? 37.524 18.988 28.804 1.00 16.34 380 ASP A C 1
ATOM 2955 O O . ASP A 1 382 ? 37.150 18.803 29.965 1.00 19.37 380 ASP A O 1
ATOM 2960 N N . ARG A 1 383 ? 38.029 20.146 28.381 1.00 15.93 381 ARG A N 1
ATOM 2961 C CA . ARG A 1 383 ? 38.105 21.316 29.255 1.00 17.64 381 ARG A CA 1
ATOM 2962 C C . ARG A 1 383 ? 36.718 21.826 29.628 1.00 16.65 381 ARG A C 1
ATOM 2963 O O . ARG A 1 383 ? 36.506 22.303 30.741 1.00 19.03 381 ARG A O 1
ATOM 2971 N N . ASN A 1 384 ? 35.783 21.747 28.684 1.00 13.87 382 ASN A N 1
ATOM 2972 C CA . ASN A 1 384 ? 34.417 22.214 28.889 1.00 12.85 382 ASN A CA 1
ATOM 2973 C C . ASN A 1 384 ? 33.489 21.411 28.007 1.00 12.31 382 ASN A C 1
ATOM 2974 O O . ASN A 1 384 ? 33.291 21.740 26.833 1.00 12.78 382 ASN A O 1
ATOM 2979 N N . PRO A 1 385 ? 32.932 20.328 28.555 1.00 13.22 383 PRO A N 1
ATOM 2980 C CA . PRO A 1 385 ? 32.047 19.480 27.749 1.00 12.58 383 PRO A CA 1
ATOM 2981 C C . PRO A 1 385 ? 30.765 20.203 27.329 1.00 13.36 383 PRO A C 1
ATOM 2982 O O . PRO A 1 385 ? 30.050 19.702 26.453 1.00 12.80 383 PRO A O 1
ATOM 2986 N N . GLU A 1 386 ? 30.502 21.371 27.922 1.00 12.74 384 GLU A N 1
ATOM 2987 C CA . GLU A 1 386 ? 29.340 22.191 27.571 1.00 13.10 384 GLU A CA 1
ATOM 2988 C C . GLU A 1 386 ? 29.676 23.282 26.561 1.00 12.57 384 GLU A C 1
ATOM 2989 O O . GLU A 1 386 ? 28.847 24.155 26.286 1.00 14.19 384 GLU A O 1
ATOM 2995 N N . LEU A 1 387 ? 30.884 23.238 26.016 1.00 12.35 385 LEU A N 1
ATOM 2996 C CA . LEU A 1 387 ? 31.313 24.221 25.024 1.00 13.17 385 LEU A CA 1
ATOM 2997 C C . LEU A 1 387 ? 30.282 24.354 23.901 1.00 12.41 385 LEU A C 1
ATOM 2998 O O . LEU A 1 387 ? 29.872 23.358 23.309 1.00 14.41 385 LEU A O 1
ATOM 3003 N N . GLN A 1 388 ? 29.872 25.583 23.602 1.00 15.23 386 GLN A N 1
ATOM 3004 C CA . GLN A 1 388 ? 28.812 25.786 22.611 1.00 14.70 386 GLN A CA 1
ATOM 3005 C C . GLN A 1 388 ? 29.328 26.092 21.203 1.00 13.49 386 GLN A C 1
ATOM 3006 O O . GLN A 1 388 ? 28.632 25.857 20.221 1.00 15.15 386 GLN A O 1
ATOM 3012 N N . ASN A 1 389 ? 30.552 26.594 21.103 1.00 12.48 387 ASN A N 1
ATOM 3013 C CA . ASN A 1 389 ? 31.168 26.828 19.804 1.00 9.49 387 ASN A CA 1
ATOM 3014 C C . ASN A 1 389 ? 32.666 26.721 19.940 1.00 12.11 387 ASN A C 1
ATOM 3015 O O . ASN A 1 389 ? 33.249 27.283 20.861 1.00 11.22 387 ASN A O 1
ATOM 3020 N N . LEU A 1 390 ? 33.294 25.997 19.026 1.00 9.47 388 LEU A N 1
ATOM 3021 C CA . LEU A 1 390 ? 34.731 25.803 19.073 1.00 11.78 388 LEU A CA 1
ATOM 3022 C C . LEU A 1 390 ? 35.493 27.129 19.153 1.00 12.00 388 LEU A C 1
ATOM 3023 O O . LEU A 1 390 ? 36.552 27.213 19.787 1.00 12.07 388 LEU A O 1
ATOM 3028 N N . LEU A 1 391 ? 34.959 28.166 18.512 1.00 10.51 389 LEU A N 1
ATOM 3029 C CA . LEU A 1 391 ? 35.651 29.455 18.458 1.00 11.87 389 LEU A CA 1
ATOM 3030 C C . LEU A 1 391 ? 35.778 30.118 19.824 1.00 13.75 389 LEU A C 1
ATOM 3031 O O . LEU A 1 391 ? 36.624 31.001 19.997 1.00 15.85 389 LEU A O 1
ATOM 3036 N N . LEU A 1 392 ? 34.944 29.703 20.777 1.00 11.05 390 LEU A N 1
ATOM 3037 C CA . LEU A 1 392 ? 34.965 30.261 22.132 1.00 13.90 390 LEU A CA 1
ATOM 3038 C C . LEU A 1 392 ? 35.979 29.590 23.053 1.00 15.17 390 LEU A C 1
ATOM 3039 O O . LEU A 1 392 ? 36.253 30.090 24.146 1.00 18.33 390 LEU A O 1
ATOM 3044 N N . ASP A 1 393 ? 36.520 28.453 22.644 1.00 13.00 391 ASP A N 1
ATOM 3045 C CA . ASP A 1 393 ? 37.526 27.807 23.469 1.00 12.42 391 ASP A CA 1
ATOM 3046 C C . ASP A 1 393 ? 38.799 28.643 23.446 1.00 14.64 391 ASP A C 1
ATOM 3047 O O . ASP A 1 393 ? 39.202 29.132 22.396 1.00 14.03 391 ASP A O 1
ATOM 3052 N N . ASP A 1 394 ? 39.438 28.807 24.599 1.00 14.28 392 ASP A N 1
ATOM 3053 C CA . ASP A 1 394 ? 40.599 29.693 24.670 1.00 16.46 392 ASP A CA 1
ATOM 3054 C C . ASP A 1 394 ? 41.721 29.330 23.691 1.00 15.27 392 ASP A C 1
ATOM 3055 O O . ASP A 1 394 ? 42.367 30.218 23.136 1.00 16.38 392 ASP A O 1
ATOM 3060 N N . PHE A 1 395 ? 41.970 28.040 23.481 1.00 13.72 393 PHE A N 1
ATOM 3061 C CA . PHE A 1 395 ? 43.001 27.626 22.533 1.00 15.45 393 PHE A CA 1
ATOM 3062 C C . PHE A 1 395 ? 42.678 28.103 21.112 1.00 13.79 393 PHE A C 1
ATOM 3063 O O . PHE A 1 395 ? 43.529 28.671 20.423 1.00 13.35 393 PHE A O 1
ATOM 3071 N N . PHE A 1 396 ? 41.441 27.884 20.679 1.00 13.06 394 PHE A N 1
ATOM 3072 C CA . PHE A 1 396 ? 41.055 28.250 19.324 1.00 12.34 394 PHE A CA 1
ATOM 3073 C C . PHE A 1 396 ? 40.863 29.743 19.132 1.00 13.35 394 PHE A C 1
ATOM 3074 O O . PHE A 1 396 ? 41.207 30.291 18.080 1.00 13.39 394 PHE A O 1
ATOM 3082 N N . LYS A 1 397 ? 40.358 30.403 20.166 1.00 16.55 395 LYS A N 1
ATOM 3083 C CA . LYS A 1 397 ? 40.258 31.853 20.179 1.00 18.89 395 LYS A CA 1
ATOM 3084 C C . LYS A 1 397 ? 41.647 32.472 20.004 1.00 14.08 395 LYS A C 1
ATOM 3085 O O . LYS A 1 397 ? 41.846 33.371 19.172 1.00 16.35 395 LYS A O 1
ATOM 3091 N N . SER A 1 398 ? 42.609 31.976 20.774 1.00 13.66 396 SER A N 1
ATOM 3092 C CA A SER A 1 398 ? 43.974 32.478 20.695 0.55 15.49 396 SER A CA 1
ATOM 3093 C CA B SER A 1 398 ? 43.980 32.470 20.700 0.45 15.51 396 SER A CA 1
ATOM 3094 C C . SER A 1 398 ? 44.596 32.209 19.330 1.00 14.34 396 SER A C 1
ATOM 3095 O O . SER A 1 398 ? 45.255 33.083 18.758 1.00 15.97 396 SER A O 1
ATOM 3100 N N . ALA A 1 399 ? 44.384 31.006 18.802 1.00 14.47 397 ALA A N 1
ATOM 3101 C CA . ALA A 1 399 ? 44.933 30.657 17.499 1.00 12.88 397 ALA A CA 1
ATOM 3102 C C . ALA A 1 399 ? 44.399 31.577 16.406 1.00 12.16 397 ALA A C 1
ATOM 3103 O O . ALA A 1 399 ? 45.157 32.119 15.602 1.00 11.88 397 ALA A O 1
ATOM 3105 N N . VAL A 1 400 ? 43.087 31.759 16.361 1.00 12.45 398 VAL A N 1
ATOM 3106 C CA . VAL A 1 400 ? 42.541 32.639 15.340 1.00 12.11 398 VAL A CA 1
ATOM 3107 C C . VAL A 1 400 ? 43.065 34.070 15.513 1.00 13.78 398 VAL A C 1
ATOM 3108 O O . VAL A 1 400 ? 43.428 34.732 14.539 1.00 13.75 398 VAL A O 1
ATOM 3112 N N . GLU A 1 401 ? 43.108 34.542 16.753 1.00 14.92 399 GLU A N 1
ATOM 3113 C CA . GLU A 1 401 ? 43.579 35.897 17.008 1.00 14.71 399 GLU A CA 1
ATOM 3114 C C . GLU A 1 401 ? 45.008 36.054 16.498 1.00 14.08 399 GLU A C 1
ATOM 3115 O O . GLU A 1 401 ? 45.339 37.056 15.862 1.00 18.01 399 GLU A O 1
ATOM 3121 N N . ASN A 1 402 ? 45.848 35.059 16.761 1.00 13.94 400 ASN A N 1
ATOM 3122 C CA . ASN A 1 402 ? 47.240 35.092 16.330 1.00 16.36 400 ASN A CA 1
ATOM 3123 C C . ASN A 1 402 ? 47.429 34.953 14.820 1.00 14.93 400 ASN A C 1
ATOM 3124 O O . ASN A 1 402 ? 48.445 35.376 14.268 1.00 17.02 400 ASN A O 1
ATOM 3129 N N . CYS A 1 403 ? 46.435 34.375 14.153 1.00 13.98 401 CYS A N 1
ATOM 3130 C CA . CYS A 1 403 ? 46.505 34.165 12.711 1.00 11.72 401 CYS A CA 1
ATOM 3131 C C . CYS A 1 403 ? 45.831 35.242 11.886 1.00 11.13 401 CYS A C 1
ATOM 3132 O O . CYS A 1 403 ? 46.043 35.312 10.678 1.00 11.72 401 CYS A O 1
ATOM 3135 N N . GLN A 1 404 ? 44.992 36.068 12.501 1.00 12.19 402 GLN A N 1
ATOM 3136 C CA . GLN A 1 404 ? 44.070 36.834 11.672 1.00 13.45 402 GLN A CA 1
ATOM 3137 C C . GLN A 1 404 ? 44.708 37.910 10.796 1.00 11.43 402 GLN A C 1
ATOM 3138 O O . GLN A 1 404 ? 44.261 38.137 9.678 1.00 11.67 402 GLN A O 1
ATOM 3144 N N . ASP A 1 405 ? 45.758 38.571 11.265 1.00 11.15 403 ASP A N 1
ATOM 3145 C CA A ASP A 1 405 ? 46.403 39.559 10.426 0.49 12.31 403 ASP A CA 1
ATOM 3146 C CA B ASP A 1 405 ? 46.436 39.562 10.428 0.51 12.32 403 ASP A CA 1
ATOM 3147 C C . ASP A 1 405 ? 47.021 38.900 9.182 1.00 10.51 403 ASP A C 1
ATOM 3148 O O . ASP A 1 405 ? 46.893 39.413 8.074 1.00 10.97 403 ASP A O 1
ATOM 3157 N N . SER A 1 406 ? 47.653 37.742 9.372 1.00 10.52 404 SER A N 1
ATOM 3158 C CA . SER A 1 406 ? 48.182 36.938 8.262 1.00 10.02 404 SER A CA 1
ATOM 3159 C C . SER A 1 406 ? 47.073 36.492 7.317 1.00 9.88 404 SER A C 1
ATOM 3160 O O . SER A 1 406 ? 47.224 36.528 6.103 1.00 10.92 404 SER A O 1
ATOM 3163 N N . TRP A 1 407 ? 45.971 36.045 7.904 1.00 10.27 405 TRP A N 1
ATOM 3164 C CA . TRP A 1 407 ? 44.810 35.569 7.155 1.00 10.62 405 TRP A CA 1
ATOM 3165 C C . TRP A 1 407 ? 44.295 36.658 6.221 1.00 9.69 405 TRP A C 1
ATOM 3166 O O . TRP A 1 407 ? 44.042 36.413 5.039 1.00 9.84 405 TRP A O 1
ATOM 3177 N N . ARG A 1 408 ? 44.163 37.872 6.750 1.00 10.48 406 ARG A N 1
ATOM 3178 C CA . ARG A 1 408 ? 43.674 38.994 5.967 1.00 9.22 406 ARG A CA 1
ATOM 3179 C C . ARG A 1 408 ? 44.653 39.370 4.858 1.00 9.21 406 ARG A C 1
ATOM 3180 O O . ARG A 1 408 ? 44.245 39.708 3.752 1.00 10.87 406 ARG A O 1
ATOM 3188 N N . ARG A 1 409 ? 45.929 39.322 5.147 1.00 10.58 407 ARG A N 1
ATOM 3189 C CA A ARG A 1 409 ? 46.913 39.583 4.119 0.55 11.57 407 ARG A CA 1
ATOM 3190 C CA B ARG A 1 409 ? 46.971 39.593 4.150 0.45 11.60 407 ARG A CA 1
ATOM 3191 C C . ARG A 1 409 ? 46.903 38.534 3.027 1.00 9.36 407 ARG A C 1
ATOM 3192 O O . ARG A 1 409 ? 46.984 38.856 1.903 1.00 11.25 407 ARG A O 1
ATOM 3207 N N . ALA A 1 410 ? 46.820 37.283 3.417 1.00 9.88 408 ALA A N 1
ATOM 3208 C CA . ALA A 1 410 ? 46.777 36.215 2.417 1.00 11.47 408 ALA A CA 1
ATOM 3209 C C . ALA A 1 410 ? 45.588 36.392 1.482 1.00 10.61 408 ALA A C 1
ATOM 3210 O O . ALA A 1 410 ? 45.718 36.309 0.256 1.00 10.15 408 ALA A O 1
ATOM 3212 N N . VAL A 1 411 ? 44.425 36.643 2.067 1.00 9.34 409 VAL A N 1
ATOM 3213 C CA . VAL A 1 411 ? 43.217 36.834 1.284 1.00 10.74 409 VAL A CA 1
ATOM 3214 C C . VAL A 1 411 ? 43.289 38.091 0.409 1.00 10.38 409 VAL A C 1
ATOM 3215 O O . VAL A 1 411 ? 42.981 38.040 -0.782 1.00 10.68 409 VAL A O 1
ATOM 3219 N N . SER A 1 412 ? 43.702 39.217 0.988 1.00 10.95 410 SER A N 1
ATOM 3220 C CA A SER A 1 412 ? 43.811 40.448 0.221 0.51 11.55 410 SER A CA 1
ATOM 3221 C CA B SER A 1 412 ? 43.854 40.464 0.238 0.49 11.57 410 SER A CA 1
ATOM 3222 C C . SER A 1 412 ? 44.773 40.282 -0.957 1.00 11.11 410 SER A C 1
ATOM 3223 O O . SER A 1 412 ? 44.469 40.716 -2.069 1.00 11.98 410 SER A O 1
ATOM 3228 N N . THR A 1 413 ? 45.918 39.655 -0.713 1.00 11.27 411 THR A N 1
ATOM 3229 C CA . THR A 1 413 ? 46.896 39.435 -1.769 1.00 12.34 411 THR A CA 1
ATOM 3230 C C . THR A 1 413 ? 46.360 38.477 -2.841 1.00 12.38 411 THR A C 1
ATOM 3231 O O . THR A 1 413 ? 46.503 38.731 -4.033 1.00 13.21 411 THR A O 1
ATOM 3235 N N . GLY A 1 414 ? 45.722 37.387 -2.424 1.00 10.93 412 GLY A N 1
ATOM 3236 C CA . GLY A 1 414 ? 45.145 36.465 -3.391 1.00 11.53 412 GLY A CA 1
ATOM 3237 C C . GLY A 1 414 ? 44.089 37.131 -4.260 1.00 9.75 412 GLY A C 1
ATOM 3238 O O . GLY A 1 414 ? 43.997 36.889 -5.464 1.00 10.94 412 GLY A O 1
ATOM 3239 N N . VAL A 1 415 ? 43.288 37.988 -3.644 1.00 10.50 413 VAL A N 1
ATOM 3240 C CA . VAL A 1 415 ? 42.265 38.732 -4.365 1.00 11.58 413 VAL A CA 1
ATOM 3241 C C . VAL A 1 415 ? 42.901 39.674 -5.396 1.00 12.50 413 VAL A C 1
ATOM 3242 O O . VAL A 1 415 ? 42.455 39.753 -6.540 1.00 12.73 413 VAL A O 1
ATOM 3246 N N . GLN A 1 416 ? 43.971 40.357 -5.010 1.00 11.65 414 GLN A N 1
ATOM 3247 C CA . GLN A 1 416 ? 44.627 41.252 -5.957 0.82 10.39 414 GLN A CA 1
ATOM 3248 C C . GLN A 1 416 ? 45.288 40.470 -7.096 1.00 12.06 414 GLN A C 1
ATOM 3249 O O . GLN A 1 416 ? 45.379 40.959 -8.225 1.00 15.58 414 GLN A O 1
ATOM 3255 N N . ALA A 1 417 ? 45.705 39.241 -6.810 1.00 11.86 415 ALA A N 1
ATOM 3256 C CA . ALA A 1 417 ? 46.385 38.400 -7.793 1.00 12.07 415 ALA A CA 1
ATOM 3257 C C . ALA A 1 417 ? 45.417 37.603 -8.666 1.00 10.88 415 ALA A C 1
ATOM 3258 O O . ALA A 1 417 ? 45.824 37.015 -9.663 1.00 13.02 415 ALA A O 1
ATOM 3260 N N . GLY A 1 418 ? 44.144 37.571 -8.286 1.00 11.16 416 GLY A N 1
ATOM 3261 C CA . GLY A 1 418 ? 43.153 36.822 -9.044 1.00 10.40 416 GLY A CA 1
ATOM 3262 C C . GLY A 1 418 ? 43.125 35.330 -8.768 1.00 8.50 416 GLY A C 1
ATOM 3263 O O . GLY A 1 418 ? 42.658 34.566 -9.609 1.00 9.86 416 GLY A O 1
ATOM 3264 N N . ILE A 1 419 ? 43.608 34.917 -7.601 1.00 9.13 417 ILE A N 1
ATOM 3265 C CA . ILE A 1 419 ? 43.613 33.505 -7.237 1.00 9.63 417 ILE A CA 1
ATOM 3266 C C . ILE A 1 419 ? 42.303 33.169 -6.541 1.00 9.13 417 ILE A C 1
ATOM 3267 O O . ILE A 1 419 ? 41.956 33.805 -5.557 1.00 10.97 417 ILE A O 1
ATOM 3272 N N . PRO A 1 420 ? 41.575 32.165 -7.047 1.00 8.79 418 PRO A N 1
ATOM 3273 C CA . PRO A 1 420 ? 40.312 31.800 -6.384 1.00 8.66 418 PRO A CA 1
ATOM 3274 C C . PRO A 1 420 ? 40.567 31.155 -5.025 1.00 8.40 418 PRO A C 1
ATOM 3275 O O . PRO A 1 420 ? 41.330 30.200 -4.917 1.00 8.81 418 PRO A O 1
ATOM 3279 N N . MET A 1 421 ? 39.931 31.688 -3.985 1.00 9.25 419 MET A N 1
ATOM 3280 C CA . MET A 1 421 ? 40.050 31.133 -2.644 1.00 8.79 419 MET A CA 1
ATOM 3281 C C . MET A 1 421 ? 38.659 31.039 -2.028 1.00 8.50 419 MET A C 1
ATOM 3282 O O . MET A 1 421 ? 38.349 31.711 -1.041 1.00 8.40 419 MET A O 1
ATOM 3287 N N . PRO A 1 422 ? 37.797 30.218 -2.621 1.00 7.66 420 PRO A N 1
ATOM 3288 C CA . PRO A 1 422 ? 36.425 30.183 -2.105 1.00 7.85 420 PRO A CA 1
ATOM 3289 C C . PRO A 1 422 ? 36.353 29.766 -0.636 1.00 7.42 420 PRO A C 1
ATOM 3290 O O . PRO A 1 422 ? 35.499 30.265 0.096 1.00 8.23 420 PRO A O 1
ATOM 3294 N N . CYS A 1 423 ? 37.219 28.863 -0.195 1.00 6.77 421 CYS A N 1
ATOM 3295 C CA . CYS A 1 423 ? 37.194 28.454 1.202 1.00 6.89 421 CYS A CA 1
ATOM 3296 C C . CYS A 1 423 ? 37.888 29.418 2.171 1.00 8.03 421 CYS A C 1
ATOM 3297 O O . CYS A 1 423 ? 37.358 29.694 3.248 1.00 7.94 421 CYS A O 1
ATOM 3300 N N . PHE A 1 424 ? 39.060 29.940 1.810 1.00 7.89 422 PHE A N 1
ATOM 3301 C CA . PHE A 1 424 ? 39.687 30.948 2.676 1.00 7.07 422 PHE A CA 1
ATOM 3302 C C . PHE A 1 424 ? 38.729 32.128 2.860 1.00 8.46 422 PHE A C 1
ATOM 3303 O O . PHE A 1 424 ? 38.569 32.631 3.969 1.00 9.16 422 PHE A O 1
ATOM 3311 N N . THR A 1 425 ? 38.115 32.592 1.771 1.00 8.19 423 THR A N 1
ATOM 3312 C CA . THR A 1 425 ? 37.284 33.790 1.857 1.00 8.91 423 THR A CA 1
ATOM 3313 C C . THR A 1 425 ? 35.988 33.544 2.606 1.00 7.94 423 THR A C 1
ATOM 3314 O O . THR A 1 425 ? 35.553 34.407 3.360 1.00 8.20 423 THR A O 1
ATOM 3318 N N . THR A 1 426 ? 35.364 32.384 2.410 1.00 7.24 424 THR A N 1
ATOM 3319 C CA . THR A 1 426 ? 34.135 32.120 3.144 1.00 6.92 424 THR A CA 1
ATOM 3320 C C . THR A 1 426 ? 34.405 31.967 4.636 1.00 8.32 424 THR A C 1
ATOM 3321 O O . THR A 1 426 ? 33.591 32.367 5.470 1.00 7.78 424 THR A O 1
ATOM 3325 N N . ALA A 1 427 ? 35.557 31.402 4.977 1.00 7.03 425 ALA A N 1
ATOM 3326 C CA . ALA A 1 427 ? 35.901 31.242 6.387 1.00 7.08 425 ALA A CA 1
ATOM 3327 C C . ALA A 1 427 ? 36.109 32.598 7.040 1.00 7.31 425 ALA A C 1
ATOM 3328 O O . ALA A 1 427 ? 35.641 32.832 8.152 1.00 7.56 425 ALA A O 1
ATOM 3330 N N . LEU A 1 428 ? 36.803 33.495 6.350 1.00 7.64 426 LEU A N 1
ATOM 3331 C CA . LEU A 1 428 ? 37.039 34.816 6.911 1.00 7.44 426 LEU A CA 1
ATOM 3332 C C . LEU A 1 428 ? 35.738 35.603 7.005 1.00 7.89 426 LEU A C 1
ATOM 3333 O O . LEU A 1 428 ? 35.465 36.253 8.015 1.00 8.57 426 LEU A O 1
ATOM 3338 N N . SER A 1 429 ? 34.920 35.535 5.957 1.00 7.95 427 SER A N 1
ATOM 3339 C CA . SER A 1 429 ? 33.614 36.186 5.983 1.00 8.31 427 SER A CA 1
ATOM 3340 C C . SER A 1 429 ? 32.772 35.672 7.145 1.00 8.72 427 SER A C 1
ATOM 3341 O O . SER A 1 429 ? 32.093 36.447 7.822 1.00 8.58 427 SER A O 1
ATOM 3344 N N . PHE A 1 430 ? 32.806 34.363 7.383 1.00 7.81 428 PHE A N 1
ATOM 3345 C CA . PHE A 1 430 ? 32.047 33.796 8.483 1.00 8.07 428 PHE A CA 1
ATOM 3346 C C . PHE A 1 430 ? 32.577 34.294 9.825 1.00 8.49 428 PHE A C 1
ATOM 3347 O O . PHE A 1 430 ? 31.788 34.681 10.691 1.00 8.45 428 PHE A O 1
ATOM 3355 N N . TYR A 1 431 ? 33.894 34.283 10.008 1.00 8.15 429 TYR A N 1
ATOM 3356 C CA . TYR A 1 431 ? 34.475 34.785 11.244 1.00 8.29 429 TYR A CA 1
ATOM 3357 C C . TYR A 1 431 ? 34.038 36.231 11.494 1.00 8.12 429 TYR A C 1
ATOM 3358 O O . TYR A 1 431 ? 33.605 36.578 12.596 1.00 9.07 429 TYR A O 1
ATOM 3367 N N . ASP A 1 432 ? 34.153 37.072 10.475 1.00 7.46 430 ASP A N 1
ATOM 3368 C CA . ASP A 1 432 ? 33.752 38.463 10.620 1.00 8.71 430 ASP A CA 1
ATOM 3369 C C . ASP A 1 432 ? 32.254 38.631 10.877 1.00 10.59 430 ASP A C 1
ATOM 3370 O O . ASP A 1 432 ? 31.852 39.564 11.557 1.00 10.95 430 ASP A O 1
ATOM 3375 N N . GLY A 1 433 ? 31.421 37.728 10.374 1.00 8.33 431 GLY A N 1
ATOM 3376 C CA . GLY A 1 433 ? 30.000 37.804 10.667 1.00 9.07 431 GLY A CA 1
ATOM 3377 C C . GLY A 1 433 ? 29.683 37.333 12.076 1.00 9.32 431 GLY A C 1
ATOM 3378 O O . GLY A 1 433 ? 28.941 37.991 12.816 1.00 9.47 431 GLY A O 1
ATOM 3379 N N . TYR A 1 434 ? 30.235 36.181 12.443 1.00 8.55 432 TYR A N 1
ATOM 3380 C CA . TYR A 1 434 ? 29.966 35.556 13.734 1.00 8.73 432 TYR A CA 1
ATOM 3381 C C . TYR A 1 434 ? 30.364 36.456 14.911 1.00 9.51 432 TYR A C 1
ATOM 3382 O O . TYR A 1 434 ? 29.678 36.490 15.946 1.00 9.95 432 TYR A O 1
ATOM 3391 N N . ARG A 1 435 ? 31.465 37.184 14.753 1.00 9.43 433 ARG A N 1
ATOM 3392 C CA . ARG A 1 435 ? 31.970 38.030 15.836 1.00 10.02 433 ARG A CA 1
ATOM 3393 C C . ARG A 1 435 ? 31.274 39.389 15.923 1.00 10.99 433 ARG A C 1
ATOM 3394 O O . ARG A 1 435 ? 31.546 40.150 16.854 1.00 11.37 433 ARG A O 1
ATOM 3402 N N . HIS A 1 436 ? 30.403 39.720 14.968 1.00 8.99 434 HIS A N 1
ATOM 3403 C CA . HIS A 1 436 ? 29.739 41.029 14.989 1.00 10.60 434 HIS A CA 1
ATOM 3404 C C . HIS A 1 436 ? 28.438 40.959 15.779 1.00 12.11 434 HIS A C 1
ATOM 3405 O O . HIS A 1 436 ? 27.544 40.190 15.430 1.00 11.27 434 HIS A O 1
ATOM 3412 N N . GLU A 1 437 ? 28.308 41.779 16.821 1.00 11.54 435 GLU A N 1
ATOM 3413 C CA . GLU A 1 437 ? 27.022 41.877 17.516 1.00 11.52 435 GLU A CA 1
ATOM 3414 C C . GLU A 1 437 ? 25.909 42.327 16.573 1.00 10.59 435 GLU A C 1
ATOM 3415 O O . GLU A 1 437 ? 24.801 41.791 16.623 1.00 11.46 435 GLU A O 1
ATOM 3421 N N . MET A 1 438 ? 26.210 43.313 15.727 1.00 10.87 436 MET A N 1
ATOM 3422 C CA . MET A 1 438 ? 25.260 43.864 14.771 1.00 11.47 436 MET A CA 1
ATOM 3423 C C . MET A 1 438 ? 25.641 43.501 13.341 1.00 12.10 436 MET A C 1
ATOM 3424 O O . MET A 1 438 ? 26.772 43.737 12.913 1.00 13.07 436 MET A O 1
ATOM 3429 N N . LEU A 1 439 ? 24.682 42.943 12.612 1.00 9.86 437 LEU A N 1
ATOM 3430 C CA . LEU A 1 439 ? 24.838 42.665 11.189 1.00 10.15 437 LEU A CA 1
ATOM 3431 C C . LEU A 1 439 ? 23.744 43.374 10.385 1.00 9.32 437 LEU A C 1
ATOM 3432 O O . LEU A 1 439 ? 22.702 43.757 10.929 1.00 10.92 437 LEU A O 1
ATOM 3437 N N . PRO A 1 440 ? 23.962 43.556 9.077 1.00 8.64 438 PRO A N 1
ATOM 3438 C CA . PRO A 1 440 ? 23.003 44.331 8.278 1.00 9.84 438 PRO A CA 1
ATOM 3439 C C . PRO A 1 440 ? 21.744 43.536 7.912 1.00 10.05 438 PRO A C 1
ATOM 3440 O O . PRO A 1 440 ? 20.923 44.017 7.137 1.00 11.20 438 PRO A O 1
ATOM 3444 N N . ALA A 1 441 ? 21.575 42.348 8.488 1.00 9.32 439 ALA A N 1
ATOM 3445 C CA . ALA A 1 441 ? 20.384 41.545 8.224 1.00 8.48 439 ALA A CA 1
ATOM 3446 C C . ALA A 1 441 ? 19.087 42.244 8.634 1.00 10.39 439 ALA A C 1
ATOM 3447 O O . ALA A 1 441 ? 18.013 41.874 8.172 1.00 10.36 439 ALA A O 1
ATOM 3449 N N . SER A 1 442 ? 19.186 43.252 9.495 1.00 10.15 440 SER A N 1
ATOM 3450 C CA . SER A 1 442 ? 18.015 44.060 9.827 1.00 9.92 440 SER A CA 1
ATOM 3451 C C . SER A 1 442 ? 17.445 44.718 8.584 1.00 9.09 440 SER A C 1
ATOM 3452 O O . SER A 1 442 ? 16.247 44.942 8.504 1.00 9.41 440 SER A O 1
ATOM 3455 N N . LEU A 1 443 ? 18.302 45.028 7.614 1.00 9.02 441 LEU A N 1
ATOM 3456 C CA . LEU A 1 443 ? 17.833 45.578 6.346 1.00 9.84 441 LEU A CA 1
ATOM 3457 C C . LEU A 1 443 ? 16.974 44.588 5.549 1.00 8.98 441 LEU A C 1
ATOM 3458 O O . LEU A 1 443 ? 16.019 44.984 4.893 1.00 9.53 441 LEU A O 1
ATOM 3463 N N . ILE A 1 444 ? 17.309 43.302 5.610 1.00 9.70 442 ILE A N 1
ATOM 3464 C CA . ILE A 1 444 ? 16.471 42.279 4.987 1.00 10.96 442 ILE A CA 1
ATOM 3465 C C . ILE A 1 444 ? 15.077 42.292 5.622 1.00 9.66 442 ILE A C 1
ATOM 3466 O O . ILE A 1 444 ? 14.060 42.243 4.925 1.00 10.15 442 ILE A O 1
ATOM 3471 N N . GLN A 1 445 ? 15.048 42.385 6.950 1.00 9.88 443 GLN A N 1
ATOM 3472 C CA . GLN A 1 445 ? 13.779 42.405 7.674 1.00 11.80 443 GLN A CA 1
ATOM 3473 C C . GLN A 1 445 ? 12.948 43.627 7.284 1.00 9.00 443 GLN A C 1
ATOM 3474 O O . GLN A 1 445 ? 11.741 43.513 7.046 1.00 10.33 443 GLN A O 1
ATOM 3480 N N . ALA A 1 446 ? 13.605 44.778 7.179 1.00 9.84 444 ALA A N 1
ATOM 3481 C CA . ALA A 1 446 ? 12.933 46.005 6.763 1.00 8.84 444 ALA A CA 1
ATOM 3482 C C . ALA A 1 446 ? 12.426 45.901 5.325 1.00 11.03 444 ALA A C 1
ATOM 3483 O O . ALA A 1 446 ? 11.311 46.320 5.017 1.00 10.90 444 ALA A O 1
ATOM 3485 N N . GLN A 1 447 ? 13.234 45.325 4.437 1.00 10.59 445 GLN A N 1
ATOM 3486 C CA . GLN A 1 447 ? 12.827 45.176 3.045 1.00 10.64 445 GLN A CA 1
ATOM 3487 C C . GLN A 1 447 ? 11.567 44.327 2.930 1.00 9.98 445 GLN A C 1
ATOM 3488 O O . GLN A 1 447 ? 10.638 44.678 2.208 1.00 12.19 445 GLN A O 1
ATOM 3494 N N . ARG A 1 448 ? 11.549 43.197 3.627 1.00 10.66 446 ARG A N 1
ATOM 3495 C CA . ARG A 1 448 ? 10.403 42.294 3.553 1.00 12.31 446 ARG A CA 1
ATOM 3496 C C . ARG A 1 448 ? 9.160 42.917 4.182 1.00 11.65 446 ARG A C 1
ATOM 3497 O O . ARG A 1 448 ? 8.040 42.685 3.727 1.00 13.07 446 ARG A O 1
ATOM 3505 N N . ASP A 1 449 ? 9.349 43.735 5.210 1.00 11.17 447 ASP A N 1
ATOM 3506 C CA . ASP A 1 449 ? 8.204 44.425 5.786 1.00 11.24 447 ASP A CA 1
ATOM 3507 C C . ASP A 1 449 ? 7.693 45.477 4.818 1.00 13.36 447 ASP A C 1
ATOM 3508 O O . ASP A 1 449 ? 6.483 45.662 4.677 1.00 13.86 447 ASP A O 1
ATOM 3513 N N . TYR A 1 450 ? 8.614 46.152 4.138 1.00 12.94 448 TYR A N 1
ATOM 3514 C CA . TYR A 1 450 ? 8.259 47.177 3.166 1.00 14.09 448 TYR A CA 1
ATOM 3515 C C . TYR A 1 450 ? 7.463 46.584 2.002 1.00 13.46 448 TYR A C 1
ATOM 3516 O O . TYR A 1 450 ? 6.373 47.072 1.678 1.00 16.02 448 TYR A O 1
ATOM 3525 N N . PHE A 1 451 ? 7.979 45.524 1.383 1.00 14.29 449 PHE A N 1
ATOM 3526 C CA . PHE A 1 451 ? 7.337 45.018 0.174 1.00 15.81 449 PHE A CA 1
ATOM 3527 C C . PHE A 1 451 ? 6.230 43.987 0.394 1.00 18.14 449 PHE A C 1
ATOM 3528 O O . PHE A 1 451 ? 5.423 43.748 -0.501 1.00 21.90 449 PHE A O 1
ATOM 3536 N N . GLY A 1 452 ? 6.167 43.398 1.583 1.00 16.97 450 GLY A N 1
ATOM 3537 C CA . GLY A 1 452 ? 5.194 42.348 1.830 1.00 17.14 450 GLY A CA 1
ATOM 3538 C C . GLY A 1 452 ? 4.509 42.391 3.183 1.00 16.94 450 GLY A C 1
ATOM 3539 O O . GLY A 1 452 ? 3.756 41.476 3.521 1.00 16.62 450 GLY A O 1
ATOM 3540 N N . ALA A 1 453 ? 4.767 43.440 3.956 1.00 14.24 451 ALA A N 1
ATOM 3541 C CA . ALA A 1 453 ? 4.186 43.560 5.294 1.00 13.10 451 ALA A CA 1
ATOM 3542 C C . ALA A 1 453 ? 4.471 42.323 6.144 1.00 14.76 451 ALA A C 1
ATOM 3543 O O . ALA A 1 453 ? 3.646 41.903 6.957 1.00 15.40 451 ALA A O 1
ATOM 3545 N N . HIS A 1 454 ? 5.659 41.753 5.979 1.00 12.33 452 HIS A N 1
ATOM 3546 C CA . HIS A 1 454 ? 6.003 40.520 6.682 1.00 12.60 452 HIS A CA 1
ATOM 3547 C C . HIS A 1 454 ? 6.371 40.696 8.155 1.00 12.60 452 HIS A C 1
ATOM 3548 O O . HIS A 1 454 ? 6.465 39.715 8.890 1.00 14.67 452 HIS A O 1
ATOM 3555 N N . THR A 1 455 ? 6.554 41.952 8.561 1.00 12.51 453 THR A N 1
ATOM 3556 C CA . THR A 1 455 ? 6.910 42.376 9.924 1.00 13.35 453 THR A CA 1
ATOM 3557 C C . THR A 1 455 ? 8.377 42.183 10.284 1.00 13.89 453 THR A C 1
ATOM 3558 O O . THR A 1 455 ? 9.082 41.348 9.706 1.00 14.01 453 THR A O 1
ATOM 3562 N N . TYR A 1 456 ? 8.817 42.970 11.258 1.00 12.93 454 TYR A N 1
ATOM 3563 C CA . TYR A 1 456 ? 10.155 42.869 11.817 1.00 11.98 454 TYR A CA 1
ATOM 3564 C C . TYR A 1 456 ? 10.047 42.918 13.332 1.00 12.98 454 TYR A C 1
ATOM 3565 O O . TYR A 1 456 ? 8.960 43.138 13.878 1.00 14.42 454 TYR A O 1
ATOM 3574 N N . GLU A 1 457 ? 11.166 42.717 14.017 1.00 13.15 455 GLU A N 1
ATOM 3575 C CA . GLU A 1 457 ? 11.214 42.868 15.464 1.00 12.96 455 GLU A CA 1
ATOM 3576 C C . GLU A 1 457 ? 12.121 44.031 15.801 1.00 14.66 455 GLU A C 1
ATOM 3577 O O . GLU A 1 457 ? 13.093 44.304 15.088 1.00 12.96 455 GLU A O 1
ATOM 3583 N N . LEU A 1 458 ? 11.801 44.734 16.884 1.00 14.49 456 LEU A N 1
ATOM 3584 C CA . LEU A 1 458 ? 12.716 45.722 17.436 1.00 14.15 456 LEU A CA 1
ATOM 3585 C C . LEU A 1 458 ? 13.759 45.024 18.297 1.00 14.68 456 LEU A C 1
ATOM 3586 O O . LEU A 1 458 ? 13.446 44.055 18.992 1.00 15.16 456 LEU A O 1
ATOM 3591 N N . LEU A 1 459 ? 14.996 45.516 18.245 1.00 14.16 457 LEU A N 1
ATOM 3592 C CA . LEU A 1 459 ? 16.048 45.028 19.130 1.00 16.85 457 LEU A CA 1
ATOM 3593 C C . LEU A 1 459 ? 15.581 45.007 20.583 1.00 19.12 457 LEU A C 1
ATOM 3594 O O . LEU A 1 459 ? 15.881 44.076 21.324 1.00 22.11 457 LEU A O 1
ATOM 3599 N N . ALA A 1 460 ? 14.833 46.031 20.977 1.00 18.26 458 ALA A N 1
ATOM 3600 C CA . ALA A 1 460 ? 14.406 46.177 22.367 1.00 20.34 458 ALA A CA 1
ATOM 3601 C C . ALA A 1 460 ? 13.284 45.220 22.776 1.00 23.40 458 ALA A C 1
ATOM 3602 O O . ALA A 1 460 ? 13.070 44.982 23.970 1.00 23.77 458 ALA A O 1
ATOM 3604 N N . LYS A 1 461 ? 12.569 44.673 21.798 1.00 21.07 459 LYS A N 1
ATOM 3605 C CA . LYS A 1 461 ? 11.441 43.786 22.085 1.00 22.29 459 LYS A CA 1
ATOM 3606 C C . LYS A 1 461 ? 11.406 42.568 21.170 1.00 16.93 459 LYS A C 1
ATOM 3607 O O . LYS A 1 461 ? 10.523 42.450 20.324 1.00 20.73 459 LYS A O 1
ATOM 3613 N N . PRO A 1 462 ? 12.360 41.643 21.344 1.00 19.98 460 PRO A N 1
ATOM 3614 C CA . PRO A 1 462 ? 12.388 40.430 20.517 1.00 22.44 460 PRO A CA 1
ATOM 3615 C C . PRO A 1 462 ? 11.117 39.596 20.664 1.00 22.22 460 PRO A C 1
ATOM 3616 O O . PRO A 1 462 ? 1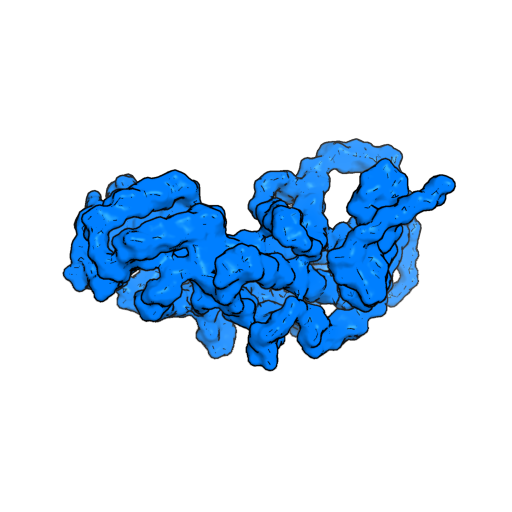0.551 39.521 21.755 1.00 24.08 460 PRO A O 1
ATOM 3620 N N . GLY A 1 463 ? 10.681 38.969 19.577 1.00 22.61 461 GLY A N 1
ATOM 3621 C CA . GLY A 1 463 ? 9.536 38.078 19.627 1.00 24.68 461 GLY A CA 1
ATOM 3622 C C . GLY A 1 463 ? 8.196 38.764 19.426 1.00 24.27 461 GLY A C 1
ATOM 3623 O O . GLY A 1 463 ? 7.160 38.097 19.364 1.00 28.89 461 GLY A O 1
ATOM 3624 N N . GLN A 1 464 ? 8.210 40.091 19.337 1.00 21.53 462 GLN A N 1
ATOM 3625 C CA . GLN A 1 464 ? 7.009 40.864 19.027 1.00 20.02 462 GLN A CA 1
ATOM 3626 C C . GLN A 1 464 ? 7.140 41.419 17.614 1.00 19.41 462 GLN A C 1
ATOM 3627 O O . GLN A 1 464 ? 8.134 42.080 17.292 1.00 18.92 462 GLN A O 1
ATOM 3633 N N . PHE A 1 465 ? 6.138 41.155 16.781 1.00 15.54 463 PHE A N 1
ATOM 3634 C CA . PHE A 1 465 ? 6.233 41.419 15.350 1.00 14.14 463 PHE A CA 1
ATOM 3635 C C . PHE A 1 465 ? 5.465 42.655 14.919 1.00 14.74 463 PHE A C 1
ATOM 3636 O O . PHE A 1 465 ? 4.243 42.746 15.103 1.00 18.96 463 PHE A O 1
ATOM 3644 N N . ILE A 1 466 ? 6.200 43.598 14.337 1.00 15.02 464 ILE A N 1
ATOM 3645 C CA . ILE A 1 466 ? 5.702 44.926 14.023 1.00 15.85 464 ILE A CA 1
ATOM 3646 C C . ILE A 1 466 ? 5.657 45.163 12.523 1.00 16.85 464 ILE A C 1
ATOM 3647 O O . ILE A 1 466 ? 6.600 44.812 11.798 1.00 13.71 464 ILE A O 1
ATOM 3652 N N . HIS A 1 467 ? 4.566 45.761 12.056 1.00 16.08 465 HIS A N 1
ATOM 3653 C CA . HIS A 1 467 ? 4.511 46.277 10.695 1.00 14.40 465 HIS A CA 1
ATOM 3654 C C . HIS A 1 467 ? 4.542 47.795 10.688 1.00 18.05 465 HIS A C 1
ATOM 3655 O O . HIS A 1 467 ? 3.780 48.453 11.403 1.00 18.51 465 HIS A O 1
ATOM 3662 N N . THR A 1 468 ? 5.418 48.349 9.864 1.00 12.82 466 THR A N 1
ATOM 3663 C CA . THR A 1 468 ? 5.492 49.784 9.694 1.00 13.77 466 THR A CA 1
ATOM 3664 C C . THR A 1 468 ? 4.940 50.167 8.327 1.00 16.89 466 THR A C 1
ATOM 3665 O O . THR A 1 468 ? 5.141 49.455 7.347 1.00 16.48 466 THR A O 1
ATOM 3669 N N . ASN A 1 469 ? 4.217 51.283 8.271 1.00 17.02 467 ASN A N 1
ATOM 3670 C CA . ASN A 1 469 ? 3.767 51.825 6.996 1.00 18.84 467 ASN A CA 1
ATOM 3671 C C . ASN A 1 469 ? 4.870 52.684 6.388 1.00 23.56 467 ASN A C 1
ATOM 3672 O O . ASN A 1 469 ? 4.895 53.899 6.560 1.00 23.72 467 ASN A O 1
ATOM 3677 N N . TRP A 1 470 ? 5.788 52.041 5.677 1.00 18.19 468 TRP A N 1
ATOM 3678 C CA . TRP A 1 470 ? 6.972 52.720 5.168 1.00 17.18 468 TRP A CA 1
ATOM 3679 C C . TRP A 1 470 ? 6.657 53.797 4.134 1.00 21.38 468 TRP A C 1
ATOM 3680 O O . TRP A 1 470 ? 7.420 54.749 3.975 1.00 24.81 468 TRP A O 1
ATOM 3691 N N . THR A 1 471 ? 5.542 53.634 3.428 1.00 27.26 469 THR A N 1
ATOM 3692 C CA . THR A 1 471 ? 5.157 54.576 2.381 1.00 31.68 469 THR A CA 1
ATOM 3693 C C . THR A 1 471 ? 3.989 55.446 2.831 1.00 35.17 469 THR A C 1
ATOM 3694 O O . THR A 1 471 ? 4.113 56.669 2.918 1.00 45.56 469 THR A O 1
#

Organism: Homo sapiens (NCBI:txid9606)

Solvent-accessible surface area: 21939 Å² total; per-residue (Å²): 96,140,1,21,0,0,0,0,6,1,69,70,44,0,12,23,8,0,15,1,0,14,84,84,49,33,26,0,0,0,10,26,160,88,53,69,63,0,75,66,0,59,60,85,90,3,155,86,48,92,12,51,12,0,91,50,22,152,61,0,8,71,65,2,88,127,44,34,40,0,9,0,23,28,172,46,28,117,35,0,20,42,12,12,114,92,0,33,106,53,19,57,118,19,0,0,0,1,0,5,5,107,12,129,12,127,38,0,12,98,7,6,123,79,5,139,94,137,21,5,10,0,0,0,1,0,10,9,24,44,102,127,10,0,49,142,12,0,0,4,0,0,0,5,16,119,112,0,15,94,73,0,90,100,4,7,33,21,6,3,15,96,20,90,121,43,74,31,0,0,46,16,0,3,53,31,0,0,0,5,2,0,25,28,0,6,34,0,0,39,15,0,4,73,33,0,15,68,3,0,41,52,0,0,73,74,11,15,62,11,62,28,70,60,0,2,90,6,0,52,69,11,26,164,76,80,3,54,8,51,12,4,86,54,21,1,71,83,2,96,115,93,42,147,85,42,128,42,61,48,89,102,97,157,68,47,60,33,101,177,32,72,0,61,124,0,14,63,3,3,144,93,38,64,13,60,7,49,0,0,12,62,1,14,137,16,52,33,100,24,22,66,47,108,112,68,75,95,33,83,139,149,131,198,63,110,118,149,45,134,54,89,86,174,60,10,30,69,8,0,30,45,0,4,12,0,0,12,0,0,0,0,0,0,0,9,13,0,0,75,47,0,12,99,86,65,62,13,110,17,48,40,8,6,0,0,13,0,0,57,20,11,0,68,2,71,6,63,3,0,12,76,0,57,54,0,12,87,138,65,98,131,18,106,5,1,12,98,11,98,71,0,99,58,13,3,105,107,6,39,90,1,0,80,104,0,16,65,29,0,87,111,19,43,17,80,8,36,0,0,44,18,0,19,77,22,34,32,19,93,127,85,169,101,84,105,55,71,109,97,76,24,87,99,0,130,140,32,56,89,38,37,77,89,149,92,117,104,52,92,130,52,97,43,125,116,137

InterPro domains:
  IPR006113 6-phosphogluconate dehydrogenase, decarboxylating [PIRSF000109] (1-478)
  IPR006113 6-phosphogluconate dehydrogenase, decarboxylating [TIGR00873] (5-470)
  IPR006114 6-phosphogluconate dehydrogenase, C-terminal [PF00393] (180-469)
  IPR006114 6-phosphogluconate dehydrogenase, C-terminal [SM01350] (180-470)
  IPR006115 6-phosphogluconate dehydrogenase, NADP-binding [PF03446] (5-170)
  IPR006183 6-phosphogluconate dehydrogenase [PR00076] (4-27)
  IPR006183 6-phosphogluconate dehydrogenase [PR00076] (67-96)
  IPR006183 6-phosphogluconate dehydrogenase [PR00076] (120-145)
  IPR006183 6-phosphogluconate dehydrogenase [PR00076] (169-197)
  IPR006183 6-phosphogluconate dehydrogenase [PR00076] (250-277)
  IPR006183 6-phosphogluconate dehydrogenase [PR00076] (358-380)
  IPR006183 6-phosphogluconate dehydrogenase [PTHR11811] (3-482)
  IPR006184 6-phosphogluconate-binding site [PS00461] (254-266)
  IPR008927 6-phosphogluconate dehydrogenase-like, C-terminal domain superfamily [SSF48179] (178-473)
  IPR013328 6-phosphogluconate dehydrogenase, domain 2 [G3DSA:1.10.1040.10] (182-436)
  IPR036291 NAD(P)-binding domain superfamily [SSF51735] (4-175)

GO terms:
  GO:0004616 phosphogluconate dehydrogenase (decarboxylating) activity (F, IDA)
  GO:0009051 pentose-phosphate shunt, oxidative branch (P, IMP)
  GO:0005829 cytosol (C, TAS)
  GO:0009051 pentose-phosphate shunt, oxidative branch (P, IDA)
  GO:0070062 extracellular exosome (C, HDA)
  GO:0005634 nucleus (C, HDA)

CATH classification: 3.40.50.720 (+1 more: 1.10.1040.10)

Radius of gyration: 25.21 Å; Cα contacts (8 Å, |Δi|>4): 860; chains: 1; bounding box: 58×76×53 Å